Protein AF-A0A9E5ANA5-F1 (afdb_monomer)

Radius of gyration: 39.34 Å; Cα contacts (8 Å, |Δi|>4): 640; chains: 1; bounding box: 131×72×114 Å

Foldseek 3Di:
DDDDPDDPDPQVPLADPDDDDDDDDDDDDDDDDDDDDDDDDDDDDDDDDDDDDDDDDDDDDDDDDDDDDPDPPPVVVVVVCVVCVVVVVVVVVVVVVVVVVVVVVVVVVVVVVVVVVVVVVVVVVVVVVVVVVVVVVVVVVVVVVVVVVVVVVVVVVVVVVVVVVVVVVVVDPPPPPPQDDDDPVLLVQLLQQDDDDAQDDDQQFPCLQPPLLLVLLSVQQADQQQFPAPDQDVHDDGDGQCNAQPDSQGHRPRDLPAQFLQLDDPPDFFTWGTHGLAVQSNACADDWLRLARAQLVVVLCQCCRRSHRVGALLSLLLCCVVPPQVSLVVRDVDGRDPLSDPPDPNVLLRPNGDHDDDPPDDDDSLNPHDPVSNVSSVLSSSSNSSSNSSNSSVNYDGDQLSNVVSVPPVVSDDSCVSVVSCCCSPVVVQCVALGGNQRGPSDWDAPVDQRAPPGNDFDQRNLVSQVSSVVDLSHLCHPSGSHNPPCSCPPDDRDSVSGRITGGHGPVCVQVHAQDDTHRPRSHPPDDPPDDDDD

pLDDT: mean 77.99, std 24.71, range [22.72, 98.88]

Sequence (535 aa):
MKYELNRPYGALACASGVYLAILAGCTTASAPNPTTIQDADQATATDATATFDSANPVEAVTAVDGPVNAAAPDIASQVADTAVQPLDTPRQALDTTAQALDTTAQALDTTAQELDTIGQELDTIGQELDTIGQELDTIGQELDTIGQALDTTAQELDTIGQELDTPAQAQDTPEPVEAPQFSAAQWTVLNTLSPLADVPPDPTNAYADNAKAAVLGQKLYFDASYSVSTFKPPTAGNIACSSCHAGEAMDQSTDKVNPTPYGTEPDTPEPRNALSVVNSAFYTWVNWGGRFDSQWALSLTVAENPNLFNSSRLAVAHVLFNKYQQDYDAVFPTPLNPALSNKAADAYRFPPAGKPKQAGQPDGAWEGMAAADREIATTIFVNYGKAIAAYMRLCVSRNAPFDKFMAGNKQALSPSAPNGLALFIGKANCVDCHSGPALSDGKFHALGVPSGFAKKVPDPGRFKDVPPLLASPFNSNGKYSDNTMTGKLAGLLSDPSQIGQFRTKSLRGVALSAPYFHAGDLTSLGASRNTPTLS

Secondary structure (DSSP, 8-state):
-------S--SGGGT--------------PPPP------------------------PPP------PPPS--SHHHHHHHHHHHHHHHHHHHHHHHHHHHHHHHHHHHHHHHHHHHHHHHHHHHHHHHHHHHHHHHHHHHHHHHHHHHHHHHHHHHHHHHHHHHHHHHHHH------PPP---HHHHHHHTTS-S--PPPP-TT-TTTT-HHHHHHHHHHHT--TT-------SS-S---HHHHSBTTTTB--S-TT--S-S---TT-----PPPP-TTGGG-SSBSSS--BSSHHHHHHHHHH-TTTT---HHHHHHHHHHHHHHHHHTTSSSPPPGGGSTTSTTGGGS-SS--PPPTTPPP-TTTTS-HHHHHHHHHHHHHHHHHHHHHHTT------HHHHHHTT-GGGS-TTHHHHHHHHTTTT-GGGTS-TTTT----EE-------SS------BHHHHHHHHHH-TTSTTSTTSS-S---TTTT----GGGTTBEE----TTGGGSPSBSTT--BSSTT---------

Mean predicted aligned error: 17.08 Å

Structure (mmCIF, N/CA/C/O backbone):
data_AF-A0A9E5ANA5-F1
#
_entry.id   AF-A0A9E5ANA5-F1
#
loop_
_atom_site.group_PDB
_atom_site.id
_atom_site.type_symbol
_atom_site.label_atom_id
_atom_site.label_alt_id
_atom_site.label_comp_id
_atom_site.label_asym_id
_atom_site.label_entity_id
_atom_site.label_seq_id
_atom_site.pdbx_PDB_ins_code
_atom_site.Cartn_x
_atom_site.Cartn_y
_atom_site.Cartn_z
_atom_site.occupancy
_atom_site.B_iso_or_equiv
_atom_site.auth_seq_id
_atom_site.auth_comp_id
_atom_site.auth_asym_id
_atom_site.auth_atom_id
_atom_site.pdbx_PDB_model_num
ATOM 1 N N . MET A 1 1 ? -17.084 -26.166 -3.873 1.00 27.03 1 MET A N 1
ATOM 2 C CA . MET A 1 1 ? -16.791 -26.810 -2.575 1.00 27.03 1 MET A CA 1
ATOM 3 C C . MET A 1 1 ? -16.209 -25.743 -1.664 1.00 27.03 1 MET A C 1
ATOM 5 O O . MET A 1 1 ? -15.192 -25.167 -2.021 1.00 27.03 1 MET A O 1
ATOM 9 N N . LYS A 1 2 ? -16.919 -25.395 -0.585 1.00 24.70 2 LYS A N 1
ATOM 10 C CA . LYS A 1 2 ? -16.503 -24.404 0.419 1.00 24.70 2 LYS A CA 1
ATOM 11 C C . LYS A 1 2 ? -15.572 -25.100 1.416 1.00 24.70 2 LYS A C 1
ATOM 13 O O . LYS A 1 2 ? -15.976 -26.117 1.967 1.00 24.70 2 LYS A O 1
ATOM 18 N N . TYR A 1 3 ? -14.369 -24.578 1.635 1.00 24.61 3 TYR A N 1
ATOM 19 C CA . TYR A 1 3 ? -13.523 -24.979 2.759 1.00 24.61 3 TYR A CA 1
ATOM 20 C C . TYR A 1 3 ? -13.549 -23.860 3.801 1.00 24.61 3 TYR A C 1
ATOM 22 O O . TYR A 1 3 ? -12.926 -22.818 3.623 1.00 24.61 3 TYR A O 1
ATOM 30 N N . GLU A 1 4 ? -14.315 -24.078 4.869 1.00 25.03 4 GLU A N 1
ATOM 31 C CA . GLU A 1 4 ? -14.200 -23.340 6.124 1.00 25.03 4 GLU A CA 1
ATOM 32 C C . GLU A 1 4 ? -12.949 -23.841 6.857 1.00 25.03 4 GLU A C 1
ATOM 34 O O . GLU A 1 4 ? -12.885 -24.994 7.284 1.00 25.03 4 GLU A O 1
ATOM 39 N N . LEU A 1 5 ? -11.937 -22.985 7.004 1.00 28.83 5 LEU A N 1
ATOM 40 C CA . LEU A 1 5 ? -10.816 -23.234 7.908 1.00 28.83 5 LEU A CA 1
ATOM 41 C C . LEU A 1 5 ? -11.177 -22.694 9.290 1.00 28.83 5 LEU A C 1
ATOM 43 O O . LEU A 1 5 ? -10.955 -21.533 9.619 1.00 28.83 5 LEU A O 1
ATOM 47 N N . ASN A 1 6 ? -11.757 -23.578 10.093 1.00 29.36 6 ASN A N 1
ATOM 48 C CA . ASN A 1 6 ? -12.041 -23.357 11.500 1.00 29.36 6 ASN A CA 1
ATOM 49 C C . ASN A 1 6 ? -10.816 -23.823 12.317 1.00 29.36 6 ASN A C 1
ATOM 51 O O . ASN A 1 6 ? -10.678 -25.013 12.605 1.00 29.36 6 ASN A O 1
ATOM 55 N N . ARG A 1 7 ? -9.888 -22.914 12.658 1.00 26.36 7 ARG A N 1
ATOM 56 C CA . ARG A 1 7 ? -8.884 -23.140 13.718 1.00 26.36 7 ARG A CA 1
ATOM 57 C C . ARG A 1 7 ? -8.653 -21.873 14.557 1.00 26.36 7 ARG A C 1
ATOM 59 O O . ARG A 1 7 ? -8.561 -20.784 13.992 1.00 26.36 7 ARG A O 1
ATOM 66 N N . PRO A 1 8 ? -8.562 -22.003 15.895 1.00 32.19 8 PRO A N 1
ATOM 67 C CA . PRO A 1 8 ? -8.244 -20.901 16.794 1.00 32.19 8 PRO A CA 1
ATOM 68 C C . PRO A 1 8 ? -6.742 -20.581 16.706 1.00 32.19 8 PRO A C 1
ATOM 70 O O . PRO A 1 8 ? -5.946 -21.473 16.434 1.00 32.19 8 PRO A O 1
ATOM 73 N N . TYR A 1 9 ? -6.379 -19.319 16.959 1.00 31.06 9 TYR A N 1
ATOM 74 C CA . TYR A 1 9 ? -5.043 -18.706 16.799 1.00 31.06 9 TYR A CA 1
ATOM 75 C C . TYR A 1 9 ? -4.675 -18.310 15.355 1.00 31.06 9 TYR A C 1
ATOM 77 O O . TYR A 1 9 ? -3.817 -18.902 14.709 1.00 31.06 9 TYR A O 1
ATOM 85 N N . GLY A 1 10 ? -5.326 -17.252 14.857 1.00 30.86 10 GLY A N 1
ATOM 86 C CA . GLY A 1 10 ? -4.985 -16.573 13.605 1.00 30.86 10 GLY A CA 1
ATOM 87 C C . GLY A 1 10 ? -4.227 -15.269 13.860 1.00 30.86 10 GLY A C 1
ATOM 88 O O . GLY A 1 10 ? -4.856 -14.237 14.062 1.00 30.86 10 GLY A O 1
ATOM 89 N N . ALA A 1 11 ? -2.895 -15.349 13.850 1.00 31.61 11 ALA A N 1
ATOM 90 C CA . ALA A 1 11 ? -1.968 -14.223 13.643 1.00 31.61 11 ALA A CA 1
ATOM 91 C C . ALA A 1 11 ? -0.576 -14.684 13.149 1.00 31.61 11 ALA A C 1
ATOM 93 O O . ALA A 1 11 ? 0.156 -13.894 12.567 1.00 31.61 11 ALA A O 1
ATOM 94 N N . LEU A 1 12 ? -0.211 -15.970 13.284 1.00 31.61 12 LEU A N 1
ATOM 95 C CA . LEU A 1 12 ? 1.135 -16.433 12.909 1.00 31.61 12 LEU A CA 1
ATOM 96 C C . LEU A 1 12 ? 1.371 -16.669 11.403 1.00 31.61 12 LEU A C 1
ATOM 98 O O . LEU A 1 12 ? 2.519 -16.712 10.977 1.00 31.61 12 LEU A O 1
ATOM 102 N N . ALA A 1 13 ? 0.340 -16.783 10.562 1.00 33.25 13 ALA A N 1
ATOM 103 C CA . ALA A 1 13 ? 0.556 -17.126 9.147 1.00 33.25 13 ALA A CA 1
ATOM 104 C C . ALA A 1 13 ? 1.033 -15.951 8.266 1.00 33.25 13 ALA A C 1
ATOM 106 O O . ALA A 1 13 ? 1.518 -16.187 7.163 1.00 33.25 13 ALA A O 1
ATOM 107 N N . CYS A 1 14 ? 0.937 -14.701 8.738 1.00 32.41 14 CYS A N 1
ATOM 108 C CA . CYS A 1 14 ? 1.477 -13.539 8.018 1.00 32.41 14 CYS A CA 1
ATOM 109 C C . CYS A 1 14 ? 2.897 -13.150 8.463 1.00 32.41 14 CYS A C 1
ATOM 111 O O . CYS A 1 14 ? 3.545 -12.378 7.762 1.00 32.41 14 CYS A O 1
ATOM 113 N N . ALA A 1 15 ? 3.388 -13.678 9.592 1.00 31.02 15 ALA A N 1
ATOM 114 C CA . ALA A 1 15 ? 4.637 -13.238 10.222 1.00 31.02 15 ALA A CA 1
ATOM 115 C C . ALA A 1 15 ? 5.768 -14.283 10.206 1.00 31.02 15 ALA A C 1
ATOM 117 O O . ALA A 1 15 ? 6.879 -13.985 10.632 1.00 31.02 15 ALA A O 1
ATOM 118 N N . SER A 1 16 ? 5.529 -15.502 9.715 1.00 29.38 16 SER A N 1
ATOM 119 C CA . SER A 1 16 ? 6.551 -16.553 9.688 1.00 29.38 16 SER A CA 1
ATOM 120 C C . SER A 1 16 ? 6.852 -16.970 8.254 1.00 29.38 16 SER A C 1
ATOM 122 O O . SER A 1 16 ? 6.052 -17.648 7.612 1.00 29.38 16 SER A O 1
ATOM 124 N N . GLY A 1 17 ? 8.029 -16.586 7.753 1.00 32.62 17 GLY A N 1
ATOM 125 C CA . GLY A 1 17 ? 8.620 -17.187 6.563 1.00 32.62 17 GLY A CA 1
ATOM 126 C C . GLY A 1 17 ? 8.898 -18.667 6.821 1.00 32.62 17 GLY A C 1
ATOM 127 O O . GLY A 1 17 ? 9.972 -19.027 7.287 1.00 32.62 17 GLY A O 1
ATOM 128 N N . VAL A 1 18 ? 7.917 -19.528 6.556 1.00 27.78 18 VAL A N 1
ATOM 129 C CA . VAL A 1 18 ? 8.072 -20.983 6.623 1.00 27.78 18 VAL A CA 1
ATOM 130 C C . VAL A 1 18 ? 7.996 -21.521 5.202 1.00 27.78 18 VAL A C 1
ATOM 132 O O . VAL A 1 18 ? 6.942 -21.519 4.568 1.00 27.78 18 VAL A O 1
ATOM 135 N N . TYR A 1 19 ? 9.149 -21.964 4.705 1.00 27.36 19 TYR A N 1
ATOM 136 C CA . TYR A 1 19 ? 9.289 -22.744 3.481 1.00 27.36 19 TYR A CA 1
ATOM 137 C C . TYR A 1 19 ? 8.366 -23.970 3.547 1.00 27.36 19 TYR A C 1
ATOM 139 O O . TYR A 1 19 ? 8.563 -24.862 4.372 1.00 27.36 19 TYR A O 1
ATOM 147 N N . LEU A 1 20 ? 7.367 -24.033 2.668 1.00 25.53 20 LEU A N 1
ATOM 148 C CA . LEU A 1 20 ? 6.544 -25.224 2.486 1.00 25.53 20 LEU A CA 1
ATOM 149 C C . LEU A 1 20 ? 7.176 -26.086 1.381 1.00 25.53 20 LEU A C 1
ATOM 151 O O . LEU A 1 20 ? 6.930 -25.875 0.196 1.00 25.53 20 LEU A O 1
ATOM 155 N N . ALA A 1 21 ? 8.024 -27.040 1.767 1.00 26.84 21 ALA A N 1
ATOM 156 C CA . ALA A 1 21 ? 8.528 -28.071 0.864 1.00 26.84 21 ALA A CA 1
ATOM 157 C C . ALA A 1 21 ? 7.499 -29.210 0.757 1.00 26.84 21 ALA A C 1
ATOM 159 O O . ALA A 1 21 ? 7.206 -29.880 1.748 1.00 26.84 21 ALA A O 1
ATOM 160 N N . ILE A 1 22 ? 6.959 -29.447 -0.443 1.00 27.06 22 ILE A N 1
ATOM 161 C CA . ILE A 1 22 ? 6.190 -30.657 -0.759 1.00 27.06 22 ILE A CA 1
ATOM 162 C C . ILE A 1 22 ? 7.080 -31.623 -1.552 1.00 27.06 22 ILE A C 1
ATOM 164 O O . ILE A 1 22 ? 7.524 -31.337 -2.659 1.00 27.06 22 ILE A O 1
ATOM 168 N N . LEU A 1 23 ? 7.304 -32.763 -0.901 1.00 25.09 23 LEU A N 1
ATOM 169 C CA . LEU A 1 23 ? 7.780 -34.082 -1.327 1.00 25.09 23 LEU A CA 1
ATOM 170 C C . LEU A 1 23 ? 7.834 -34.384 -2.841 1.00 25.09 23 LEU A C 1
ATOM 172 O O . LEU A 1 23 ? 6.806 -34.588 -3.483 1.00 25.09 23 LEU A O 1
ATOM 176 N N . ALA A 1 24 ? 9.047 -34.646 -3.333 1.00 27.17 24 ALA A N 1
ATOM 177 C CA . ALA A 1 24 ? 9.320 -35.723 -4.285 1.00 27.17 24 ALA A CA 1
ATOM 178 C C . ALA A 1 24 ? 10.688 -36.335 -3.940 1.00 27.17 24 ALA A C 1
ATOM 180 O O . ALA A 1 24 ? 11.701 -35.639 -3.905 1.00 27.17 24 ALA A O 1
ATOM 181 N N . GLY A 1 25 ? 10.696 -37.622 -3.592 1.00 23.38 25 GLY A N 1
ATOM 182 C CA . GLY A 1 25 ? 11.883 -38.331 -3.130 1.00 23.38 25 GLY A CA 1
ATOM 183 C C . GLY A 1 25 ? 12.870 -38.644 -4.252 1.00 23.38 25 GLY A C 1
ATOM 184 O O . GLY A 1 25 ? 12.485 -39.158 -5.297 1.00 23.38 25 GLY A O 1
ATOM 185 N N . CYS A 1 26 ? 14.150 -38.404 -3.982 1.00 22.72 26 CYS A N 1
ATOM 186 C CA . CYS A 1 26 ? 15.252 -39.225 -4.469 1.00 22.72 26 CYS A CA 1
ATOM 187 C C . CYS A 1 26 ? 16.438 -39.086 -3.499 1.00 22.72 26 CYS A C 1
ATOM 189 O O . CYS A 1 26 ? 16.591 -38.082 -2.808 1.00 22.72 26 CYS A O 1
ATOM 191 N N . THR A 1 27 ? 17.195 -40.162 -3.370 1.00 25.66 27 THR A N 1
ATOM 192 C CA . THR A 1 27 ? 17.985 -40.571 -2.204 1.00 25.66 27 THR A CA 1
ATOM 193 C C . THR A 1 27 ? 19.345 -39.879 -2.037 1.00 25.66 27 THR A C 1
ATOM 195 O O . THR A 1 27 ? 20.114 -39.774 -2.982 1.00 25.66 27 THR A O 1
ATOM 198 N N . THR A 1 28 ? 19.619 -39.493 -0.786 1.00 24.61 28 THR A N 1
ATOM 199 C CA . THR A 1 28 ? 20.894 -39.451 -0.033 1.00 24.61 28 THR A CA 1
ATOM 200 C C . THR A 1 28 ? 22.236 -39.387 -0.783 1.00 24.61 28 THR A C 1
ATOM 202 O O . THR A 1 28 ? 22.711 -40.398 -1.296 1.00 24.61 28 THR A O 1
ATOM 205 N N . ALA A 1 29 ? 22.950 -38.268 -0.619 1.00 24.27 29 ALA A N 1
ATOM 206 C CA . ALA A 1 29 ? 24.403 -38.260 -0.429 1.00 24.27 29 ALA A CA 1
ATOM 207 C C . ALA A 1 29 ? 24.796 -37.080 0.479 1.00 24.27 29 ALA A C 1
ATOM 209 O O . ALA A 1 29 ? 24.457 -35.929 0.219 1.00 24.27 29 ALA A O 1
ATOM 210 N N . SER A 1 30 ? 25.455 -37.407 1.587 1.00 25.47 30 SER A N 1
ATOM 211 C CA . SER A 1 30 ? 25.984 -36.513 2.617 1.00 25.47 30 SER A CA 1
ATOM 212 C C . SER A 1 30 ? 27.165 -35.683 2.104 1.00 25.47 30 SER A C 1
ATOM 214 O O . SER A 1 30 ? 28.118 -36.252 1.575 1.00 25.47 30 SER A O 1
ATOM 216 N N . ALA A 1 31 ? 27.144 -34.368 2.325 1.00 24.80 31 ALA A N 1
ATOM 217 C CA . ALA A 1 31 ? 28.309 -33.502 2.147 1.00 24.80 31 ALA A CA 1
ATOM 218 C C . ALA A 1 31 ? 29.168 -33.493 3.431 1.00 24.80 31 ALA A C 1
ATOM 220 O O . ALA A 1 31 ? 28.602 -33.300 4.510 1.00 24.80 31 ALA A O 1
ATOM 221 N N . PRO A 1 32 ? 30.499 -33.688 3.360 1.00 27.45 32 PRO A N 1
ATOM 222 C CA . PRO A 1 32 ? 31.390 -33.421 4.481 1.00 27.45 32 PRO A CA 1
ATOM 223 C C . PRO A 1 32 ? 31.935 -31.981 4.457 1.00 27.45 32 PRO A C 1
ATOM 225 O O . PRO A 1 32 ? 32.082 -31.363 3.404 1.00 27.45 32 PRO A O 1
ATOM 228 N N . ASN A 1 33 ? 32.222 -31.486 5.663 1.00 27.78 33 ASN A N 1
ATOM 229 C CA . ASN A 1 33 ? 32.873 -30.215 6.005 1.00 27.78 33 ASN A CA 1
ATOM 230 C C . ASN A 1 33 ? 34.208 -29.978 5.268 1.00 27.78 33 ASN A C 1
ATOM 232 O O . ASN A 1 33 ? 34.908 -30.945 4.962 1.00 27.78 33 ASN A O 1
ATOM 236 N N . PRO A 1 34 ? 34.631 -28.711 5.083 1.00 28.03 34 PRO A N 1
ATOM 237 C CA . PRO A 1 34 ? 35.937 -28.392 4.527 1.00 28.03 34 PRO A CA 1
ATOM 238 C C . PRO A 1 34 ? 37.025 -28.512 5.605 1.00 28.03 34 PRO A C 1
ATOM 240 O O . PRO A 1 34 ? 37.111 -27.697 6.521 1.00 28.03 34 PRO A O 1
ATOM 243 N N . THR A 1 35 ? 37.873 -29.531 5.490 1.00 27.77 35 THR A N 1
ATOM 244 C CA . THR A 1 35 ? 39.198 -29.571 6.127 1.00 27.77 35 THR A CA 1
ATOM 245 C C . THR A 1 35 ? 40.260 -29.119 5.128 1.00 27.77 35 THR A C 1
ATOM 247 O O . THR A 1 35 ? 40.324 -29.643 4.020 1.00 27.77 35 THR A O 1
ATOM 250 N N . THR A 1 36 ? 41.051 -28.133 5.556 1.00 28.06 36 THR A N 1
ATOM 251 C CA . THR A 1 36 ? 42.496 -27.951 5.321 1.00 28.06 36 THR A CA 1
ATOM 252 C C . THR A 1 36 ? 43.136 -28.744 4.174 1.00 28.06 36 THR A C 1
ATOM 254 O O . THR A 1 36 ? 43.268 -29.963 4.255 1.00 28.06 36 THR A O 1
ATOM 257 N N . ILE A 1 37 ? 43.668 -28.032 3.174 1.00 26.34 37 ILE A N 1
ATOM 258 C CA . ILE A 1 37 ? 44.688 -28.557 2.254 1.00 26.34 37 ILE A CA 1
ATOM 259 C C . ILE A 1 37 ? 45.894 -27.614 2.287 1.00 26.34 37 ILE A C 1
ATOM 261 O O . ILE A 1 37 ? 45.831 -26.493 1.791 1.00 26.34 37 ILE A O 1
ATOM 265 N N . GLN A 1 38 ? 46.968 -28.098 2.914 1.00 27.33 38 GLN A N 1
ATOM 266 C CA . GLN A 1 38 ? 48.348 -27.696 2.655 1.00 27.33 38 GLN A CA 1
ATOM 267 C C . GLN A 1 38 ? 48.878 -28.502 1.458 1.00 27.33 38 GLN A C 1
ATOM 269 O O . GLN A 1 38 ? 48.561 -29.683 1.330 1.00 27.33 38 GLN A O 1
ATOM 274 N N . ASP A 1 39 ? 49.684 -27.829 0.640 1.00 28.97 39 ASP A N 1
ATOM 275 C CA . ASP A 1 39 ? 50.776 -28.309 -0.213 1.00 28.97 39 ASP A CA 1
ATOM 276 C C . ASP A 1 39 ? 50.577 -29.554 -1.098 1.00 28.97 39 ASP A C 1
ATOM 278 O O . ASP A 1 39 ? 50.591 -30.699 -0.651 1.00 28.97 39 ASP A O 1
ATOM 282 N N . ALA A 1 40 ? 50.584 -29.310 -2.411 1.00 26.91 40 ALA A N 1
ATOM 283 C CA . ALA A 1 40 ? 51.141 -30.233 -3.396 1.00 26.91 40 ALA A CA 1
ATOM 284 C C . ALA A 1 40 ? 51.683 -29.436 -4.593 1.00 26.91 40 ALA A C 1
ATOM 286 O O . ALA A 1 40 ? 50.991 -29.192 -5.579 1.00 26.91 40 ALA A O 1
ATOM 287 N N . ASP A 1 41 ? 52.941 -29.028 -4.467 1.00 29.91 41 ASP A N 1
ATOM 288 C CA . ASP A 1 41 ? 53.815 -28.708 -5.589 1.00 29.91 41 ASP A CA 1
ATOM 289 C C . ASP A 1 41 ? 54.281 -30.031 -6.230 1.00 29.91 41 ASP A C 1
ATOM 291 O O . ASP A 1 41 ? 54.524 -30.989 -5.498 1.00 29.91 41 ASP A O 1
ATOM 295 N N . GLN A 1 42 ? 54.373 -30.085 -7.565 1.00 28.48 42 GLN A N 1
ATOM 296 C CA . GLN A 1 42 ? 55.271 -30.913 -8.403 1.00 28.48 42 GLN A CA 1
ATOM 297 C C . GLN A 1 42 ? 54.649 -31.211 -9.781 1.00 28.48 42 GLN A C 1
ATOM 299 O O . GLN A 1 42 ? 53.894 -32.165 -9.966 1.00 28.48 42 GLN A O 1
ATOM 304 N N . ALA A 1 43 ? 55.084 -30.452 -10.789 1.00 27.12 43 ALA A N 1
ATOM 305 C CA . ALA A 1 43 ? 55.197 -30.935 -12.161 1.00 27.12 43 ALA A CA 1
ATOM 306 C C . ALA A 1 43 ? 56.676 -30.862 -12.563 1.00 27.12 43 ALA A C 1
ATOM 308 O O . ALA A 1 43 ? 57.189 -29.825 -12.975 1.00 27.12 43 ALA A O 1
ATOM 309 N N . THR A 1 44 ? 57.372 -31.980 -12.377 1.00 27.98 44 THR A N 1
ATOM 310 C CA . THR A 1 44 ? 58.722 -32.241 -12.873 1.00 27.98 44 THR A CA 1
ATOM 311 C C . THR A 1 44 ? 58.634 -32.789 -14.298 1.00 27.98 44 THR A C 1
ATOM 313 O O . THR A 1 44 ? 57.931 -33.761 -14.564 1.00 27.98 44 THR A O 1
ATOM 316 N N . ALA A 1 45 ? 59.372 -32.182 -15.225 1.00 25.62 45 ALA A N 1
ATOM 317 C CA . ALA A 1 45 ? 59.715 -32.791 -16.504 1.00 25.62 45 ALA A CA 1
ATOM 318 C C . ALA A 1 45 ? 61.227 -32.647 -16.699 1.00 25.62 45 ALA A C 1
ATOM 320 O O . ALA A 1 45 ? 61.721 -31.607 -17.129 1.00 25.62 45 ALA A O 1
ATOM 321 N N . THR A 1 46 ? 61.955 -33.698 -16.331 1.00 27.58 46 THR A N 1
ATOM 322 C CA . THR A 1 46 ? 63.369 -33.896 -16.651 1.00 27.58 46 THR A CA 1
ATOM 323 C C . THR A 1 46 ? 63.535 -35.045 -17.642 1.00 27.58 46 THR A C 1
ATOM 325 O O . THR A 1 46 ? 62.844 -36.057 -17.571 1.00 27.58 46 THR A O 1
ATOM 328 N N . ASP A 1 47 ? 64.547 -34.856 -18.487 1.00 27.73 47 ASP A N 1
ATOM 329 C CA . ASP A 1 47 ? 65.352 -35.839 -19.213 1.00 27.73 47 ASP A CA 1
ATOM 330 C C . ASP A 1 47 ? 64.817 -36.483 -20.504 1.00 27.73 47 ASP A C 1
ATOM 332 O O . ASP A 1 47 ? 64.220 -37.556 -20.529 1.00 27.73 47 ASP A O 1
ATOM 336 N N . ALA A 1 48 ? 65.234 -35.879 -21.622 1.00 27.41 48 ALA A N 1
ATOM 337 C CA . ALA A 1 48 ? 65.711 -36.620 -22.783 1.00 27.41 48 ALA A CA 1
ATOM 338 C C . ALA A 1 48 ? 67.203 -36.297 -22.973 1.00 27.41 48 ALA A C 1
ATOM 340 O O . ALA A 1 48 ? 67.579 -35.269 -23.535 1.00 27.41 48 ALA A O 1
ATOM 341 N N . THR A 1 49 ? 68.052 -37.182 -22.461 1.00 27.66 49 THR A N 1
ATOM 342 C CA . THR A 1 49 ? 69.491 -37.211 -22.711 1.00 27.66 49 THR A CA 1
ATOM 343 C C . THR A 1 49 ? 69.753 -37.768 -24.110 1.00 27.66 49 THR A C 1
ATOM 345 O O . THR A 1 49 ? 69.400 -38.902 -24.422 1.00 27.66 49 THR A O 1
ATOM 348 N N . ALA A 1 50 ? 70.418 -36.981 -24.955 1.00 27.28 50 ALA A N 1
ATOM 349 C CA . ALA A 1 50 ? 71.133 -37.484 -26.121 1.00 27.28 50 ALA A CA 1
ATOM 350 C C . ALA A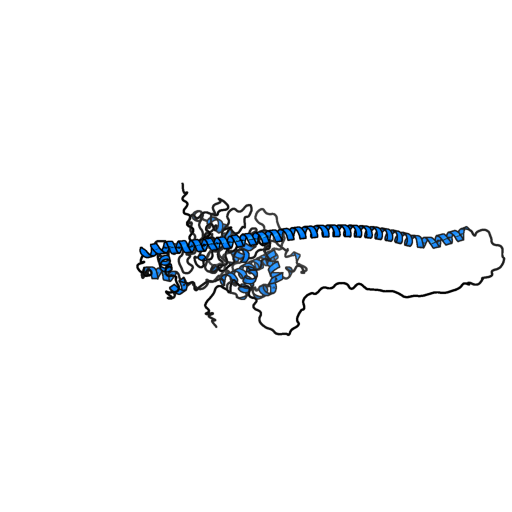 1 50 ? 72.585 -37.013 -26.021 1.00 27.28 50 ALA A C 1
ATOM 352 O O . ALA A 1 50 ? 72.935 -35.881 -26.350 1.00 27.28 50 ALA A O 1
ATOM 353 N N . THR A 1 51 ? 73.415 -37.903 -25.493 1.00 27.67 51 THR A N 1
ATOM 354 C CA . THR A 1 51 ? 74.870 -37.874 -25.581 1.00 27.67 51 THR A CA 1
ATOM 355 C C . THR A 1 51 ? 75.306 -38.017 -27.041 1.00 27.67 51 THR A C 1
ATOM 357 O O . THR A 1 51 ? 74.834 -38.906 -27.746 1.00 27.67 51 THR A O 1
ATOM 360 N N . PHE A 1 52 ? 76.255 -37.188 -27.483 1.00 26.03 52 PHE A N 1
ATOM 361 C CA . PHE A 1 52 ? 77.111 -37.503 -28.626 1.00 26.03 52 PHE A CA 1
ATOM 362 C C . PHE A 1 52 ? 78.572 -37.422 -28.189 1.00 26.03 52 PHE A C 1
ATOM 364 O O . PHE A 1 52 ? 79.051 -36.393 -27.716 1.00 26.03 52 PHE A O 1
ATOM 371 N N . ASP A 1 53 ? 79.227 -38.570 -28.316 1.00 27.06 53 ASP A N 1
ATOM 372 C CA . ASP A 1 53 ? 80.619 -38.855 -28.014 1.00 27.06 53 ASP A CA 1
ATOM 373 C C . ASP A 1 53 ? 81.460 -38.797 -29.302 1.00 27.06 53 ASP A C 1
ATOM 375 O O . ASP A 1 53 ? 81.005 -39.189 -30.377 1.00 27.06 53 ASP A O 1
ATOM 379 N N . SER A 1 54 ? 82.722 -38.411 -29.124 1.00 29.41 54 SER A N 1
ATOM 380 C CA . SER A 1 54 ? 83.905 -38.753 -29.923 1.00 29.41 54 SER A CA 1
ATOM 381 C C . SER A 1 54 ? 84.095 -38.242 -31.370 1.00 29.41 54 SER A C 1
ATOM 383 O O . SER A 1 54 ? 83.316 -38.484 -32.281 1.00 29.41 54 SER A O 1
ATOM 385 N N . ALA A 1 55 ? 85.303 -37.689 -31.551 1.00 28.75 55 ALA A N 1
ATOM 386 C CA . ALA A 1 55 ? 86.233 -37.919 -32.664 1.00 28.75 55 ALA A CA 1
ATOM 387 C C . ALA A 1 55 ? 86.045 -37.184 -34.018 1.00 28.75 55 ALA A C 1
ATOM 389 O O . ALA A 1 55 ? 85.145 -37.439 -34.806 1.00 28.75 55 ALA A O 1
ATOM 390 N N . ASN A 1 56 ? 87.055 -36.357 -34.333 1.00 35.41 56 ASN A N 1
ATOM 391 C CA . ASN A 1 56 ? 87.600 -36.123 -35.687 1.00 35.41 56 ASN A CA 1
ATOM 392 C C . ASN A 1 56 ? 87.836 -37.464 -36.435 1.00 35.41 56 ASN A C 1
ATOM 394 O O . ASN A 1 56 ? 88.109 -38.445 -35.739 1.00 35.41 56 ASN A O 1
ATOM 398 N N . PRO A 1 57 ? 87.892 -37.544 -37.789 1.00 37.94 57 PRO A N 1
ATOM 399 C CA . PRO A 1 57 ? 88.392 -36.504 -38.703 1.00 37.94 57 PRO A CA 1
ATOM 400 C C . PRO A 1 57 ? 87.561 -36.302 -39.994 1.00 37.94 57 PRO A C 1
ATOM 402 O O . PRO A 1 57 ? 86.848 -37.193 -40.444 1.00 37.94 57 PRO A O 1
ATOM 405 N N . VAL A 1 58 ? 87.723 -35.153 -40.659 1.00 32.91 58 VAL A N 1
ATOM 406 C CA . VAL A 1 58 ? 87.335 -35.006 -42.074 1.00 32.91 58 VAL A CA 1
ATOM 407 C C . VAL A 1 58 ? 88.596 -35.074 -42.927 1.00 32.91 58 VAL A C 1
ATOM 409 O O . VAL A 1 58 ? 89.568 -34.356 -42.688 1.00 32.91 58 VAL A O 1
ATOM 412 N N . GLU A 1 59 ? 88.577 -36.008 -43.873 1.00 32.34 59 GLU A N 1
ATOM 413 C CA . GLU A 1 59 ? 89.654 -36.342 -44.795 1.00 32.34 59 GLU A CA 1
ATOM 414 C C . GLU A 1 59 ? 90.055 -35.173 -45.703 1.00 32.34 59 GLU A C 1
ATOM 416 O O . GLU A 1 59 ? 89.249 -34.345 -46.126 1.00 32.34 59 GLU A O 1
ATOM 421 N N . ALA A 1 60 ? 91.347 -35.157 -46.020 1.00 30.80 60 ALA A N 1
ATOM 422 C CA . ALA A 1 60 ? 91.982 -34.241 -46.944 1.00 30.80 60 ALA A CA 1
ATOM 423 C C . ALA A 1 60 ? 91.427 -34.390 -48.371 1.00 30.80 60 ALA A C 1
ATOM 425 O O . ALA A 1 60 ? 91.547 -35.449 -48.987 1.00 30.80 60 ALA A O 1
ATOM 426 N N . VAL A 1 61 ? 90.935 -33.288 -48.941 1.00 33.50 61 VAL A N 1
ATOM 427 C CA . VAL A 1 61 ? 90.841 -33.131 -50.396 1.00 33.50 61 VAL A CA 1
ATOM 428 C C . VAL A 1 61 ? 92.170 -32.559 -50.876 1.00 33.50 61 VAL A C 1
ATOM 430 O O . VAL A 1 61 ? 92.523 -31.415 -50.598 1.00 33.50 61 VAL A O 1
ATOM 433 N N . THR A 1 62 ? 92.929 -33.392 -51.576 1.00 39.09 62 THR A N 1
ATOM 434 C CA . THR A 1 62 ? 94.120 -32.991 -52.321 1.00 39.09 62 THR A CA 1
ATOM 435 C C . THR A 1 62 ? 93.686 -32.303 -53.618 1.00 39.09 62 THR A C 1
ATOM 437 O O . THR A 1 62 ? 92.974 -32.891 -54.427 1.00 39.09 62 THR A O 1
ATOM 440 N N . ALA A 1 63 ? 94.120 -31.059 -53.834 1.00 35.50 63 ALA A N 1
ATOM 441 C CA . ALA A 1 63 ? 94.083 -30.411 -55.145 1.00 35.50 63 ALA A CA 1
ATOM 442 C C . ALA A 1 63 ? 95.346 -29.549 -55.311 1.00 35.50 63 ALA A C 1
ATOM 444 O O . ALA A 1 63 ? 95.550 -28.599 -54.567 1.00 35.50 63 ALA A O 1
ATOM 445 N N . VAL A 1 64 ? 96.341 -30.080 -56.029 1.00 33.81 64 VAL A N 1
ATOM 446 C CA . VAL A 1 64 ? 96.792 -29.654 -57.371 1.00 33.81 64 VAL A CA 1
ATOM 447 C C . VAL A 1 64 ? 97.356 -28.227 -57.398 1.00 33.81 64 VAL A C 1
ATOM 449 O O . VAL A 1 64 ? 96.616 -27.249 -57.418 1.00 33.81 64 VAL A O 1
ATOM 452 N N . ASP A 1 65 ? 98.688 -28.147 -57.474 1.00 38.12 65 ASP A N 1
ATOM 453 C CA . ASP A 1 65 ? 99.446 -26.936 -57.797 1.00 38.12 65 ASP A CA 1
ATOM 454 C C . ASP A 1 65 ? 99.026 -26.355 -59.160 1.00 38.12 65 ASP A C 1
ATOM 456 O O . ASP A 1 65 ? 99.117 -27.013 -60.199 1.00 38.12 65 ASP A O 1
ATOM 460 N N . GLY A 1 66 ? 98.622 -25.085 -59.156 1.00 38.69 66 GLY A N 1
ATOM 461 C CA . GLY A 1 66 ? 98.402 -24.249 -60.336 1.00 38.69 66 GLY A CA 1
ATOM 462 C C . GLY A 1 66 ? 98.261 -22.780 -59.910 1.00 38.69 66 GLY A C 1
ATOM 463 O O . GLY A 1 66 ? 97.678 -22.515 -58.860 1.00 38.69 66 GLY A O 1
ATOM 464 N N . PRO A 1 67 ? 98.827 -21.807 -60.646 1.00 43.75 67 PRO A N 1
ATOM 465 C CA . PRO A 1 67 ? 99.086 -20.470 -60.115 1.00 43.75 67 PRO A CA 1
ATOM 466 C C . PRO A 1 67 ? 97.785 -19.688 -59.886 1.00 43.75 67 PRO A C 1
ATOM 468 O O . PRO A 1 67 ? 96.994 -19.493 -60.810 1.00 43.75 67 PRO A O 1
ATOM 471 N N . VAL A 1 68 ? 97.578 -19.214 -58.653 1.00 40.84 68 VAL A N 1
ATOM 472 C CA . VAL A 1 68 ? 96.398 -18.431 -58.263 1.00 40.84 68 VAL A CA 1
ATOM 473 C C . VAL A 1 68 ? 96.622 -16.953 -58.571 1.00 40.84 68 VAL A C 1
ATOM 475 O O . VAL A 1 68 ? 97.565 -16.323 -58.096 1.00 40.84 68 VAL A O 1
ATOM 478 N N . ASN A 1 69 ? 95.728 -16.417 -59.395 1.00 41.34 69 ASN A N 1
ATOM 479 C CA . ASN A 1 69 ? 95.639 -15.017 -59.779 1.00 41.34 69 ASN A CA 1
ATOM 480 C C . ASN A 1 69 ? 95.168 -14.160 -58.584 1.00 41.34 69 ASN A C 1
ATOM 482 O O . ASN A 1 69 ? 94.274 -14.556 -57.833 1.00 41.34 69 ASN A O 1
ATOM 486 N N . ALA A 1 70 ? 95.768 -12.985 -58.405 1.00 44.88 70 ALA A N 1
ATOM 487 C CA . ALA A 1 70 ? 95.526 -12.080 -57.286 1.00 44.88 70 ALA A CA 1
ATOM 488 C C . ALA A 1 70 ? 94.177 -11.346 -57.425 1.00 44.88 70 ALA A C 1
ATOM 490 O O . ALA A 1 70 ? 94.116 -10.265 -58.003 1.00 44.88 70 ALA A O 1
ATOM 491 N N . ALA A 1 71 ? 93.097 -11.931 -56.894 1.00 51.28 71 ALA A N 1
ATOM 492 C CA . ALA A 1 71 ? 91.795 -11.265 -56.729 1.00 51.28 71 ALA A CA 1
ATOM 493 C C . ALA A 1 71 ? 90.912 -11.900 -55.623 1.00 51.28 71 ALA A C 1
ATOM 495 O O . ALA A 1 71 ? 89.700 -11.996 -55.786 1.00 51.28 71 ALA A O 1
ATOM 496 N N . ALA A 1 72 ? 91.494 -12.390 -54.518 1.00 52.03 72 ALA A N 1
ATOM 497 C CA . ALA A 1 72 ? 90.784 -13.259 -53.560 1.00 52.03 72 ALA A CA 1
ATOM 498 C C . ALA A 1 72 ? 90.758 -12.886 -52.048 1.00 52.03 72 ALA A C 1
ATOM 500 O O . ALA A 1 72 ? 90.414 -13.769 -51.267 1.00 52.03 72 ALA A O 1
ATOM 501 N N . PRO A 1 73 ? 91.061 -11.660 -51.563 1.00 50.75 73 PRO A N 1
ATOM 502 C CA . PRO A 1 73 ? 90.743 -11.302 -50.172 1.00 50.75 73 PRO A CA 1
ATOM 503 C C . PRO A 1 73 ? 89.340 -10.686 -49.985 1.00 50.75 73 PRO A C 1
ATOM 505 O O . PRO A 1 73 ? 88.788 -10.762 -48.893 1.00 50.75 73 PRO A O 1
ATOM 508 N N . ASP A 1 74 ? 88.734 -10.126 -51.037 1.00 53.38 74 ASP A N 1
ATOM 509 C CA . ASP A 1 74 ? 87.467 -9.373 -50.941 1.00 53.38 74 ASP A CA 1
ATOM 510 C C . ASP A 1 74 ? 86.225 -10.291 -50.875 1.00 53.38 74 ASP A C 1
ATOM 512 O O . ASP A 1 74 ? 85.261 -10.035 -50.159 1.00 53.38 74 ASP A O 1
ATOM 516 N N . ILE A 1 75 ? 86.283 -11.449 -51.542 1.00 54.38 75 ILE A N 1
ATOM 517 C CA . ILE A 1 75 ? 85.152 -12.390 -51.609 1.00 54.38 75 ILE A CA 1
ATOM 518 C C . ILE A 1 75 ? 84.948 -13.124 -50.273 1.00 54.38 75 ILE A C 1
ATOM 520 O O . ILE A 1 75 ? 83.814 -13.344 -49.867 1.00 54.38 75 ILE A O 1
ATOM 524 N N . ALA A 1 76 ? 86.014 -13.475 -49.546 1.00 54.97 76 ALA A N 1
ATOM 525 C CA . ALA A 1 76 ? 85.888 -14.177 -48.263 1.00 54.97 76 ALA A CA 1
ATOM 526 C C . ALA A 1 76 ? 85.283 -13.286 -47.160 1.00 54.97 76 ALA A C 1
ATOM 528 O O . ALA A 1 76 ? 84.471 -13.762 -46.368 1.00 54.97 76 ALA A O 1
ATOM 529 N N . SER A 1 77 ? 85.626 -11.991 -47.147 1.00 57.56 77 SER A N 1
ATOM 530 C CA . SER A 1 77 ? 85.024 -11.007 -46.237 1.00 57.56 77 SER A CA 1
ATOM 531 C C . SER A 1 77 ? 83.563 -10.733 -46.599 1.00 57.56 77 SER A C 1
ATOM 533 O O . SER A 1 77 ? 82.709 -10.725 -45.717 1.00 57.56 77 SER A O 1
ATOM 535 N N . GLN A 1 78 ? 83.247 -10.602 -47.894 1.00 57.00 78 GLN A N 1
ATOM 536 C CA . GLN A 1 78 ? 81.864 -10.439 -48.352 1.00 57.00 78 GLN A CA 1
ATOM 537 C C . GLN A 1 78 ? 80.991 -11.662 -48.050 1.00 57.00 78 GLN A C 1
ATOM 539 O O . GLN A 1 78 ? 79.834 -11.499 -47.674 1.00 57.00 78 GLN A O 1
ATOM 544 N N . VAL A 1 79 ? 81.515 -12.885 -48.177 1.00 58.16 79 VAL A N 1
ATOM 545 C CA . VAL A 1 79 ? 80.766 -14.115 -47.859 1.00 58.16 79 VAL A CA 1
ATOM 546 C C . VAL A 1 79 ? 80.508 -14.238 -46.353 1.00 58.16 79 VAL A C 1
ATOM 548 O O . VAL A 1 79 ? 79.418 -14.657 -45.968 1.00 58.16 79 VAL A O 1
ATOM 551 N N . ALA A 1 80 ? 81.455 -13.826 -45.503 1.00 58.00 80 ALA A N 1
ATOM 552 C CA . ALA A 1 80 ? 81.261 -13.784 -44.053 1.00 58.00 80 ALA A CA 1
ATOM 553 C C . ALA A 1 80 ? 80.207 -12.739 -43.640 1.00 58.00 80 ALA A C 1
ATOM 555 O O . ALA A 1 80 ? 79.292 -13.076 -42.891 1.00 58.00 80 ALA A O 1
ATOM 556 N N . ASP A 1 81 ? 80.258 -11.522 -44.190 1.00 59.34 81 ASP A N 1
ATOM 557 C CA . ASP A 1 81 ? 79.233 -10.497 -43.940 1.00 59.34 81 ASP A CA 1
ATOM 558 C C . ASP A 1 81 ? 77.853 -10.932 -44.459 1.00 59.34 81 ASP A C 1
ATOM 560 O O . ASP A 1 81 ? 76.849 -10.786 -43.763 1.00 59.34 81 ASP A O 1
ATOM 564 N N . THR A 1 82 ? 77.788 -11.562 -45.639 1.00 59.97 82 THR A N 1
ATOM 565 C CA . THR A 1 82 ? 76.526 -12.082 -46.206 1.00 59.97 82 THR A CA 1
ATOM 566 C C . THR A 1 82 ? 75.928 -13.206 -45.348 1.00 59.97 82 THR A C 1
ATOM 568 O O . THR A 1 82 ? 74.708 -13.356 -45.293 1.00 59.97 82 THR A O 1
ATOM 571 N N . ALA A 1 83 ? 76.764 -13.987 -44.656 1.00 59.94 83 ALA A N 1
ATOM 572 C CA . ALA A 1 83 ? 76.322 -15.052 -43.756 1.00 59.94 83 ALA A CA 1
ATOM 573 C C . ALA A 1 83 ? 75.901 -14.545 -42.360 1.00 59.94 83 ALA A C 1
ATOM 575 O O . ALA A 1 83 ? 75.069 -15.186 -41.718 1.00 59.94 83 ALA A O 1
ATOM 576 N N . VAL A 1 84 ? 76.438 -13.409 -41.895 1.00 60.66 84 VAL A N 1
ATOM 577 C CA . VAL A 1 84 ? 76.134 -12.821 -40.573 1.00 60.66 84 VAL A CA 1
ATOM 578 C C . VAL A 1 84 ? 74.914 -11.894 -40.613 1.00 60.66 84 VAL A C 1
ATOM 580 O O . VAL A 1 84 ? 74.111 -11.925 -39.682 1.00 60.66 84 VAL A O 1
ATOM 583 N N . GLN A 1 85 ? 74.691 -11.159 -41.707 1.00 64.69 85 GLN A N 1
ATOM 584 C CA . GLN A 1 85 ? 73.530 -10.267 -41.848 1.00 64.69 85 GLN A CA 1
ATOM 585 C C . GLN A 1 85 ? 72.152 -10.889 -41.534 1.00 64.69 85 GLN A C 1
ATOM 587 O O . GLN A 1 85 ? 71.348 -10.229 -40.870 1.00 64.69 85 GLN A O 1
ATOM 592 N N . PRO A 1 86 ? 71.824 -12.135 -41.938 1.00 67.12 86 PRO A N 1
ATOM 593 C CA . PRO A 1 86 ? 70.535 -12.732 -41.582 1.00 67.12 86 PRO A CA 1
ATOM 594 C C . PRO A 1 86 ? 70.392 -13.073 -40.084 1.00 67.12 86 PRO A C 1
ATOM 596 O O . PRO A 1 86 ? 69.278 -13.351 -39.642 1.00 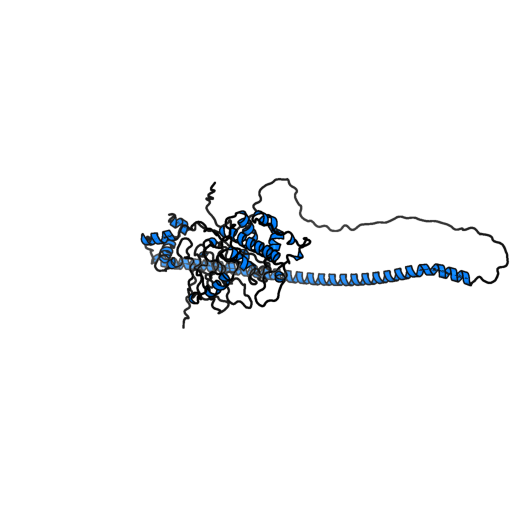67.12 86 PRO A O 1
ATOM 599 N N . LEU A 1 87 ? 71.475 -13.040 -39.294 1.00 68.94 87 LEU A N 1
ATOM 600 C CA . LEU A 1 87 ? 71.470 -13.292 -37.844 1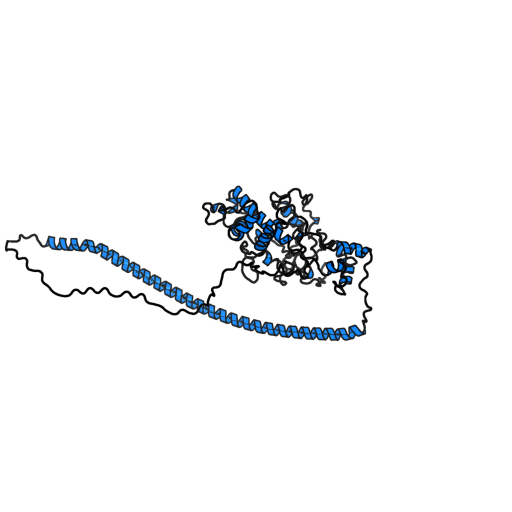.00 68.94 87 LEU A CA 1
ATOM 601 C C . LEU A 1 87 ? 71.308 -12.016 -37.000 1.00 68.94 87 LEU A C 1
ATOM 603 O O . LEU A 1 87 ? 70.897 -12.105 -35.840 1.00 68.94 87 LEU A O 1
ATOM 607 N N . ASP A 1 88 ? 71.554 -10.837 -37.574 1.00 75.81 88 ASP A N 1
ATOM 608 C CA . ASP A 1 88 ? 71.452 -9.559 -36.858 1.00 75.81 88 ASP A CA 1
ATOM 609 C C . ASP A 1 88 ? 70.004 -9.213 -36.485 1.00 75.81 88 ASP A C 1
ATOM 611 O O . ASP A 1 88 ? 69.734 -8.742 -35.379 1.00 75.81 88 ASP A O 1
ATOM 615 N N . THR A 1 89 ? 69.045 -9.507 -37.371 1.00 75.56 89 THR A N 1
ATOM 616 C CA . THR A 1 89 ? 67.617 -9.250 -37.106 1.00 75.56 89 THR A CA 1
ATOM 617 C C . THR A 1 89 ? 67.062 -10.138 -35.978 1.00 75.56 89 THR A C 1
ATOM 619 O O . THR A 1 89 ? 66.453 -9.595 -35.053 1.00 75.56 89 THR A O 1
ATOM 622 N N . PRO A 1 90 ? 67.299 -11.469 -35.959 1.00 79.50 90 PRO A N 1
ATOM 623 C CA . PRO A 1 90 ? 66.967 -12.309 -34.806 1.00 79.50 90 PRO A CA 1
ATOM 624 C C . PRO A 1 90 ? 67.635 -11.861 -33.500 1.00 79.50 90 PRO A C 1
ATOM 626 O O . PRO A 1 90 ? 66.992 -11.887 -32.452 1.00 79.50 90 PRO A O 1
ATOM 629 N N . ARG A 1 91 ? 68.900 -11.420 -33.548 1.00 81.19 91 ARG A N 1
ATOM 630 C CA . ARG A 1 91 ? 69.622 -10.934 -32.363 1.00 81.19 91 ARG A CA 1
ATOM 631 C C . ARG A 1 91 ? 68.987 -9.668 -31.789 1.00 81.19 91 ARG A C 1
ATOM 633 O O . ARG A 1 91 ? 68.722 -9.613 -30.594 1.00 81.19 91 ARG A O 1
ATOM 640 N N . GLN A 1 92 ? 68.667 -8.694 -32.637 1.00 82.88 92 GLN A N 1
ATOM 641 C CA . GLN A 1 92 ? 67.994 -7.466 -32.209 1.00 82.88 92 GLN A CA 1
ATOM 642 C C . GLN A 1 92 ? 66.578 -7.738 -31.665 1.00 82.88 92 GLN A C 1
ATOM 644 O O . GLN A 1 92 ? 66.140 -7.094 -30.707 1.00 82.88 92 GLN A O 1
ATOM 649 N N . ALA A 1 93 ? 65.866 -8.718 -32.234 1.00 81.19 93 ALA A N 1
ATOM 650 C CA . ALA A 1 93 ? 64.573 -9.167 -31.719 1.00 81.19 93 ALA A CA 1
ATOM 651 C C . ALA A 1 93 ? 64.699 -9.830 -30.335 1.00 81.19 93 ALA A C 1
ATOM 653 O O . ALA A 1 93 ? 63.858 -9.594 -29.463 1.00 81.19 93 ALA A O 1
ATOM 654 N N . LEU A 1 94 ? 65.760 -10.610 -30.104 1.00 87.12 94 LEU A N 1
ATOM 655 C CA . LEU A 1 94 ? 66.050 -11.216 -28.804 1.00 87.12 94 LEU A CA 1
ATOM 656 C C . LEU A 1 94 ? 66.402 -10.154 -27.753 1.00 87.12 94 LEU A C 1
ATOM 658 O O . LEU A 1 94 ? 65.860 -10.204 -26.653 1.00 87.12 94 LEU A O 1
ATOM 662 N N . ASP A 1 95 ? 67.218 -9.158 -28.109 1.00 89.00 95 ASP A N 1
ATOM 663 C CA . ASP A 1 95 ? 67.561 -8.036 -27.223 1.00 89.00 95 ASP A CA 1
ATOM 664 C C . ASP A 1 95 ? 66.313 -7.218 -26.846 1.00 89.00 95 ASP A C 1
ATOM 666 O O . ASP A 1 95 ? 66.110 -6.877 -25.680 1.00 89.00 95 ASP A O 1
ATOM 670 N N . THR A 1 96 ? 65.424 -6.969 -27.813 1.00 87.81 96 THR A N 1
ATOM 671 C CA . THR A 1 96 ? 64.135 -6.293 -27.570 1.00 87.81 96 THR A CA 1
ATOM 672 C C . THR A 1 96 ? 63.243 -7.122 -26.642 1.00 87.81 96 THR A C 1
ATOM 674 O O . THR A 1 96 ? 62.607 -6.588 -25.734 1.00 87.81 96 THR A O 1
ATOM 677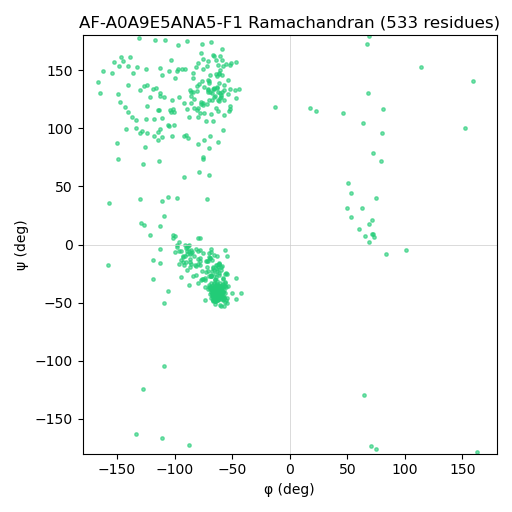 N N . THR A 1 97 ? 63.221 -8.444 -26.834 1.00 87.06 97 THR A N 1
ATOM 678 C CA . THR A 1 97 ? 62.451 -9.366 -25.987 1.00 87.06 97 THR A CA 1
ATOM 679 C C . THR A 1 97 ? 63.010 -9.414 -24.564 1.00 87.06 97 THR A C 1
ATOM 681 O O . THR A 1 97 ? 62.240 -9.401 -23.606 1.00 87.06 97 THR A O 1
ATOM 684 N N . ALA A 1 98 ? 64.335 -9.401 -24.406 1.00 88.88 98 ALA A N 1
ATOM 685 C CA . ALA A 1 98 ? 64.991 -9.362 -23.103 1.00 88.88 98 ALA A CA 1
ATOM 686 C C . ALA A 1 98 ? 64.664 -8.067 -22.339 1.00 88.88 98 ALA A C 1
ATOM 688 O O . ALA A 1 98 ? 64.345 -8.123 -21.154 1.00 88.88 98 ALA A O 1
ATOM 689 N N . GLN A 1 99 ? 64.655 -6.915 -23.018 1.00 91.69 99 GLN A N 1
ATOM 690 C CA . GLN A 1 99 ? 64.257 -5.632 -22.418 1.00 91.69 99 GLN A CA 1
ATOM 691 C C . GLN A 1 99 ? 62.778 -5.609 -22.002 1.00 91.69 99 GLN A C 1
ATOM 693 O O . GLN A 1 99 ? 62.435 -5.096 -20.934 1.00 91.69 99 GLN A O 1
ATOM 698 N N . ALA A 1 100 ? 61.893 -6.187 -22.821 1.00 89.75 100 ALA A N 1
ATOM 699 C CA . ALA A 1 100 ? 60.475 -6.306 -22.486 1.00 89.75 100 ALA A CA 1
ATOM 700 C C . ALA A 1 100 ? 60.249 -7.214 -21.264 1.00 89.75 100 ALA A C 1
ATOM 702 O O . ALA A 1 100 ? 59.410 -6.908 -20.412 1.00 89.75 100 ALA A O 1
ATOM 703 N N . LEU A 1 101 ? 61.017 -8.302 -21.149 1.00 91.50 101 LEU A N 1
ATOM 704 C CA . LEU A 1 101 ? 60.962 -9.198 -19.996 1.00 91.50 101 LEU A CA 1
ATOM 705 C C . LEU A 1 101 ? 61.471 -8.517 -18.719 1.00 91.50 101 LEU A C 1
ATOM 707 O O . LEU A 1 101 ? 60.828 -8.650 -17.683 1.00 91.50 101 LEU A O 1
ATOM 711 N N . ASP A 1 102 ? 62.556 -7.743 -18.798 1.00 93.38 102 ASP A N 1
ATOM 712 C CA . ASP A 1 102 ? 63.080 -6.969 -17.662 1.00 93.38 102 ASP A CA 1
ATOM 713 C C . ASP A 1 102 ? 62.066 -5.922 -17.172 1.00 93.38 102 ASP A C 1
ATOM 715 O O . ASP A 1 102 ? 61.766 -5.834 -15.982 1.00 93.38 102 ASP A O 1
ATOM 719 N N . THR A 1 103 ? 61.427 -5.209 -18.105 1.00 92.38 103 THR A N 1
ATOM 720 C CA . THR A 1 103 ? 60.341 -4.263 -17.787 1.00 92.38 103 THR A CA 1
ATOM 721 C C . THR A 1 103 ? 59.164 -4.971 -17.109 1.00 92.38 103 THR A C 1
ATOM 723 O O . THR A 1 103 ? 58.589 -4.465 -16.146 1.00 92.38 103 THR A O 1
ATOM 726 N N . THR A 1 104 ? 58.809 -6.166 -17.590 1.00 90.00 104 THR A N 1
ATOM 727 C CA . THR A 1 104 ? 57.725 -6.970 -17.008 1.00 90.00 104 THR A CA 1
ATOM 728 C C . THR A 1 104 ? 58.086 -7.462 -15.605 1.00 90.00 104 THR A C 1
ATOM 730 O O . THR A 1 104 ? 57.237 -7.441 -14.717 1.00 90.00 104 THR A O 1
ATOM 733 N N . ALA A 1 105 ? 59.340 -7.862 -15.379 1.00 91.50 105 ALA A N 1
ATOM 734 C CA . ALA A 1 105 ? 59.822 -8.286 -14.068 1.00 91.50 105 ALA A CA 1
ATOM 735 C C . ALA A 1 105 ? 59.785 -7.137 -13.045 1.00 91.50 105 ALA A C 1
ATOM 737 O O . ALA A 1 105 ? 59.318 -7.337 -11.927 1.00 91.50 105 ALA A O 1
ATOM 738 N N . GLN A 1 106 ? 60.185 -5.925 -13.442 1.00 94.38 106 GLN A N 1
ATOM 739 C CA . GLN A 1 106 ? 60.098 -4.728 -12.593 1.00 94.38 106 GLN A CA 1
ATOM 740 C C . GLN A 1 106 ? 58.646 -4.353 -12.258 1.00 94.38 106 GLN A C 1
ATOM 742 O O . GLN A 1 106 ? 58.341 -3.974 -11.125 1.00 94.38 106 GLN A O 1
ATOM 747 N N . ALA A 1 107 ? 57.732 -4.486 -13.226 1.00 91.25 107 ALA A N 1
ATOM 748 C CA . ALA A 1 107 ? 56.309 -4.259 -12.989 1.00 91.25 107 ALA A CA 1
ATOM 749 C C . ALA A 1 107 ? 55.735 -5.273 -11.985 1.00 91.25 107 ALA A C 1
ATOM 751 O O . ALA A 1 107 ? 54.993 -4.887 -11.086 1.00 91.25 107 ALA A O 1
ATOM 752 N N . LEU A 1 108 ? 56.121 -6.550 -12.094 1.00 92.94 108 LEU A N 1
ATOM 753 C CA . LEU A 1 108 ? 55.690 -7.592 -11.163 1.00 92.94 108 LEU A CA 1
ATOM 754 C C . LEU A 1 108 ? 56.234 -7.368 -9.744 1.00 92.94 108 LEU A C 1
ATOM 756 O O . LEU A 1 108 ? 55.492 -7.564 -8.786 1.00 92.94 108 LEU A O 1
ATOM 760 N N . ASP A 1 109 ? 57.485 -6.920 -9.609 1.00 95.19 109 ASP A N 1
ATOM 761 C CA . ASP A 1 109 ? 58.076 -6.561 -8.311 1.00 95.19 109 ASP A CA 1
ATOM 762 C C . ASP A 1 109 ? 57.327 -5.389 -7.657 1.00 95.19 109 ASP A C 1
ATOM 764 O O . ASP A 1 109 ? 56.994 -5.433 -6.475 1.00 95.19 109 ASP A O 1
ATOM 768 N N . THR A 1 110 ? 56.954 -4.383 -8.455 1.00 94.12 110 THR A N 1
ATOM 769 C CA . THR A 1 110 ? 56.128 -3.258 -7.985 1.00 94.12 110 THR A CA 1
ATOM 770 C C . THR A 1 110 ? 54.762 -3.746 -7.498 1.00 94.12 110 THR A C 1
ATOM 772 O O . THR A 1 110 ? 54.337 -3.404 -6.398 1.00 94.12 110 THR A O 1
ATOM 775 N N . THR A 1 111 ? 54.088 -4.602 -8.274 1.00 90.31 111 THR A N 1
ATOM 776 C CA . THR A 1 111 ? 52.796 -5.181 -7.873 1.00 90.31 111 THR A CA 1
ATOM 777 C C . THR A 1 111 ? 52.913 -6.044 -6.613 1.00 90.31 111 THR A C 1
ATOM 779 O O . THR A 1 111 ? 52.012 -6.019 -5.778 1.00 90.31 111 THR A O 1
ATOM 782 N N . ALA A 1 112 ? 54.010 -6.785 -6.436 1.00 91.88 112 ALA A N 1
ATOM 783 C CA . ALA A 1 112 ? 54.244 -7.562 -5.219 1.00 91.88 112 ALA A CA 1
ATOM 784 C C . ALA A 1 112 ? 54.376 -6.654 -3.981 1.00 91.88 112 ALA A C 1
ATOM 786 O O . ALA A 1 112 ? 53.750 -6.923 -2.960 1.00 91.88 112 ALA A O 1
ATOM 787 N N . GLN A 1 113 ? 55.102 -5.536 -4.092 1.00 94.75 113 GLN A N 1
ATOM 788 C CA . GLN A 1 113 ? 55.240 -4.555 -3.005 1.00 94.75 113 GLN A CA 1
ATOM 789 C C . GLN A 1 113 ? 53.912 -3.858 -2.659 1.00 94.75 113 GLN A C 1
ATOM 791 O O . GLN A 1 113 ? 53.624 -3.599 -1.486 1.00 94.75 113 GLN A O 1
ATOM 796 N N . GLU A 1 114 ? 53.079 -3.570 -3.663 1.00 96.19 114 GLU A N 1
ATOM 797 C CA . GLU A 1 114 ? 51.729 -3.032 -3.450 1.00 96.19 114 GLU A CA 1
ATOM 798 C C . GLU A 1 114 ? 50.839 -4.036 -2.702 1.00 96.19 114 GLU A C 1
ATOM 800 O O . GLU A 1 114 ? 50.137 -3.655 -1.764 1.00 96.19 114 GLU A O 1
ATOM 805 N N . LEU A 1 115 ? 50.901 -5.323 -3.061 1.00 93.06 115 LEU A N 1
ATOM 806 C CA . LEU A 1 115 ? 50.159 -6.382 -2.371 1.00 93.06 115 LEU A CA 1
ATOM 807 C C . LEU A 1 115 ? 50.623 -6.575 -0.922 1.00 93.06 115 LEU A C 1
ATOM 809 O O . LEU A 1 115 ? 49.776 -6.746 -0.045 1.00 93.06 115 LEU A O 1
ATOM 813 N N . ASP A 1 116 ? 51.927 -6.487 -0.653 1.00 94.50 116 ASP A N 1
ATOM 814 C CA . ASP A 1 116 ? 52.460 -6.530 0.714 1.00 94.50 116 ASP A CA 1
ATOM 815 C C . ASP A 1 116 ? 51.957 -5.346 1.553 1.00 94.50 116 ASP A C 1
ATOM 817 O O . ASP A 1 116 ? 51.587 -5.516 2.717 1.00 94.50 116 ASP A O 1
ATOM 821 N N . THR A 1 117 ? 51.885 -4.153 0.955 1.00 94.81 117 THR A N 1
ATOM 822 C CA . THR A 1 117 ? 51.344 -2.953 1.616 1.00 94.81 117 THR A CA 1
ATOM 823 C C . THR A 1 117 ? 49.863 -3.139 1.951 1.00 94.81 117 THR A C 1
ATOM 825 O O . THR A 1 117 ? 49.452 -2.899 3.085 1.00 94.81 117 THR A O 1
ATOM 828 N N . ILE A 1 118 ? 49.072 -3.650 1.001 1.00 91.31 118 ILE A N 1
ATOM 829 C CA . ILE A 1 118 ? 47.653 -3.969 1.223 1.00 91.31 118 ILE A CA 1
ATOM 830 C C . ILE A 1 118 ? 47.499 -5.020 2.332 1.00 91.31 118 ILE A C 1
ATOM 832 O O . ILE A 1 118 ? 46.604 -4.899 3.167 1.00 91.31 118 ILE A O 1
ATOM 836 N N . GLY A 1 119 ? 48.372 -6.030 2.379 1.00 93.50 119 GLY A N 1
ATOM 837 C CA . GLY A 1 119 ? 48.387 -7.027 3.452 1.00 93.50 119 GLY A CA 1
ATOM 838 C C . GLY A 1 119 ? 48.562 -6.398 4.837 1.00 93.50 119 GLY A C 1
ATOM 839 O O . GLY A 1 119 ? 47.786 -6.685 5.745 1.00 93.50 119 GLY A O 1
ATOM 840 N N . GLN A 1 120 ? 49.514 -5.473 4.981 1.00 94.75 120 GLN A N 1
ATOM 841 C CA . GLN A 1 120 ? 49.761 -4.762 6.244 1.00 94.75 120 GLN A CA 1
ATOM 842 C C . GLN A 1 120 ? 48.595 -3.847 6.655 1.00 94.75 120 GLN A C 1
ATOM 844 O O . GLN A 1 120 ? 48.269 -3.741 7.843 1.00 94.75 120 GLN A O 1
ATOM 849 N N . GLU A 1 121 ? 47.945 -3.194 5.689 1.00 96.31 121 GLU A N 1
ATOM 850 C CA . GLU A 1 121 ? 46.742 -2.393 5.943 1.00 96.31 121 GLU A CA 1
ATOM 851 C C . GLU A 1 121 ? 45.576 -3.271 6.419 1.00 96.31 121 GLU A C 1
ATOM 853 O O . GLU A 1 121 ? 44.889 -2.917 7.379 1.00 96.31 121 GLU A O 1
ATOM 858 N N . LEU A 1 122 ? 45.382 -4.443 5.806 1.00 92.75 122 LEU A N 1
ATOM 859 C CA . LEU A 1 122 ? 44.354 -5.402 6.218 1.00 92.75 122 LEU A CA 1
ATOM 860 C C . LEU A 1 122 ? 44.610 -5.969 7.619 1.00 92.75 122 LEU A C 1
ATOM 862 O O . LEU A 1 122 ? 43.660 -6.094 8.393 1.00 92.75 122 LEU A O 1
ATOM 866 N N . ASP A 1 123 ? 45.865 -6.249 7.973 1.00 94.31 123 ASP A N 1
ATOM 867 C CA . ASP A 1 123 ? 46.230 -6.676 9.329 1.00 94.31 123 ASP A CA 1
ATOM 868 C C . ASP A 1 123 ? 45.918 -5.585 10.366 1.00 94.31 123 ASP A C 1
ATOM 870 O O . ASP A 1 123 ? 45.397 -5.877 11.445 1.00 94.31 123 ASP A O 1
ATOM 874 N N . THR A 1 124 ? 46.180 -4.318 10.026 1.00 95.12 124 THR A N 1
ATOM 875 C CA . THR A 1 124 ? 45.858 -3.167 10.887 1.00 95.12 124 THR A CA 1
ATOM 876 C C . THR A 1 124 ? 44.346 -3.041 11.085 1.00 95.12 124 THR A C 1
ATOM 878 O O . THR A 1 124 ? 43.880 -2.930 12.218 1.00 95.12 124 THR A O 1
ATOM 881 N N . ILE A 1 125 ? 43.565 -3.148 10.004 1.00 91.88 125 ILE A N 1
ATOM 882 C CA . ILE A 1 125 ? 42.096 -3.146 10.068 1.00 91.88 125 ILE A CA 1
ATOM 883 C C . ILE A 1 125 ? 41.586 -4.313 10.925 1.00 91.88 125 ILE A C 1
ATOM 885 O O . ILE A 1 125 ? 40.658 -4.135 11.713 1.00 91.88 125 ILE A O 1
ATOM 889 N N . GLY A 1 126 ? 42.194 -5.498 10.813 1.00 92.62 126 GLY A N 1
ATOM 890 C CA . GLY A 1 126 ? 41.861 -6.649 11.654 1.00 92.62 126 GLY A CA 1
ATOM 891 C C . GLY A 1 126 ? 42.020 -6.351 13.148 1.00 92.62 126 GLY A C 1
ATOM 892 O O . GLY A 1 126 ? 41.103 -6.606 13.926 1.00 92.62 126 GLY A O 1
ATOM 893 N N . GLN A 1 127 ? 43.133 -5.729 13.542 1.00 94.25 127 GLN A N 1
ATOM 894 C CA . GLN A 1 127 ? 43.391 -5.345 14.938 1.00 94.25 127 GLN A CA 1
ATOM 895 C C . GLN A 1 127 ? 42.420 -4.268 15.453 1.00 94.25 127 GLN A C 1
ATOM 897 O O . GLN A 1 127 ? 41.988 -4.314 16.611 1.00 94.25 127 GLN A O 1
ATOM 902 N N . GLU A 1 128 ? 42.050 -3.304 14.606 1.00 96.25 128 GLU A N 1
ATOM 903 C CA . GLU A 1 128 ? 41.037 -2.297 14.944 1.00 96.25 128 GLU A CA 1
ATOM 904 C C . GLU A 1 128 ? 39.657 -2.938 15.149 1.00 96.25 128 GLU A C 1
ATOM 906 O O . GLU A 1 128 ? 38.963 -2.615 16.115 1.00 96.25 128 GLU A O 1
ATOM 911 N N . LEU A 1 129 ? 39.274 -3.890 14.292 1.00 92.56 129 LEU A N 1
ATOM 912 C CA . LEU A 1 129 ? 38.016 -4.628 14.425 1.00 92.56 129 LEU A CA 1
ATOM 913 C C . LEU A 1 129 ? 37.978 -5.495 15.687 1.00 92.56 129 LEU A C 1
ATOM 915 O O . LEU A 1 129 ? 36.943 -5.530 16.355 1.00 92.56 129 LEU A O 1
ATOM 919 N N . ASP A 1 130 ? 39.088 -6.138 16.052 1.00 93.19 130 ASP A N 1
ATOM 920 C CA . ASP A 1 130 ? 39.194 -6.889 17.308 1.00 93.19 130 ASP A CA 1
ATOM 921 C C . ASP A 1 130 ? 39.025 -5.970 18.528 1.00 93.19 130 ASP A C 1
ATOM 923 O O . ASP A 1 130 ? 38.336 -6.323 19.488 1.00 93.19 130 ASP A O 1
ATOM 927 N N . THR A 1 131 ? 39.600 -4.764 18.476 1.00 94.94 131 THR A N 1
ATOM 928 C CA . THR A 1 131 ? 39.449 -3.750 19.534 1.00 94.94 131 THR A CA 1
ATOM 929 C C . THR A 1 131 ? 37.993 -3.302 19.659 1.00 94.94 131 THR A C 1
ATOM 931 O O . THR A 1 131 ? 37.441 -3.297 20.759 1.00 94.94 131 THR A O 1
ATOM 934 N N . ILE A 1 132 ? 37.332 -3.012 18.533 1.00 91.50 132 ILE A N 1
ATOM 935 C CA . ILE A 1 132 ? 35.902 -2.666 18.504 1.00 91.50 132 ILE A CA 1
ATOM 936 C C . ILE A 1 132 ? 35.053 -3.818 19.059 1.00 91.50 132 ILE A C 1
ATOM 938 O O . ILE A 1 132 ? 34.107 -3.576 19.807 1.00 91.50 132 ILE A O 1
ATOM 942 N N . GLY A 1 133 ? 35.389 -5.069 18.735 1.00 91.62 133 GLY A N 1
ATOM 943 C CA . GLY A 1 133 ? 34.717 -6.246 19.288 1.00 91.62 133 GLY A CA 1
ATOM 944 C C . GLY A 1 133 ? 34.774 -6.286 20.819 1.00 91.62 133 GLY A C 1
ATOM 945 O O . GLY A 1 133 ? 33.745 -6.465 21.467 1.00 91.62 133 GLY A O 1
ATOM 946 N N . GLN A 1 134 ? 35.946 -6.028 21.404 1.00 93.50 134 GLN A N 1
ATOM 947 C CA . GLN A 1 134 ? 36.128 -5.982 22.862 1.00 93.50 134 GLN A CA 1
ATOM 948 C C . GLN A 1 134 ? 35.371 -4.819 23.524 1.00 93.50 134 GLN A C 1
ATOM 950 O O . GLN A 1 134 ? 34.811 -4.977 24.615 1.00 93.50 134 GLN A O 1
ATOM 955 N N . GLU A 1 135 ? 35.322 -3.653 22.876 1.00 95.69 135 GLU A N 1
ATOM 956 C CA . GLU A 1 135 ? 34.520 -2.518 23.347 1.00 95.69 135 GLU A CA 1
ATOM 957 C C . GLU A 1 135 ? 33.020 -2.845 23.326 1.00 95.69 135 GLU A C 1
ATOM 959 O O . GLU A 1 135 ? 32.310 -2.559 24.292 1.00 95.69 135 GLU A O 1
ATOM 964 N N . LEU A 1 136 ? 32.538 -3.502 22.266 1.00 91.12 136 LEU A N 1
ATOM 965 C CA . LEU A 1 136 ? 31.142 -3.932 22.157 1.00 91.12 136 LEU A CA 1
ATOM 966 C C . LEU A 1 136 ? 30.771 -4.986 23.206 1.00 91.12 136 LEU A C 1
ATOM 968 O O . LEU A 1 136 ? 29.690 -4.894 23.789 1.00 91.12 136 LEU A O 1
ATOM 972 N N . ASP A 1 137 ? 31.663 -5.934 23.497 1.00 92.19 137 ASP A N 1
ATOM 973 C CA . ASP A 1 137 ? 31.464 -6.911 24.574 1.00 92.19 137 ASP A CA 1
ATOM 974 C C . ASP A 1 137 ? 31.368 -6.221 25.943 1.00 92.19 137 ASP A C 1
ATOM 976 O O . ASP A 1 137 ? 30.518 -6.573 26.765 1.00 92.19 137 ASP A O 1
ATOM 980 N N . THR A 1 138 ? 32.193 -5.195 26.176 1.00 94.31 138 THR A N 1
ATOM 981 C CA . THR A 1 138 ? 32.154 -4.394 27.410 1.00 94.31 138 THR A CA 1
ATOM 982 C C . THR A 1 138 ? 30.823 -3.648 27.536 1.00 94.31 138 THR A C 1
ATOM 984 O O . THR A 1 138 ? 30.172 -3.721 28.578 1.00 94.31 138 THR A O 1
ATOM 987 N N . ILE A 1 139 ? 30.356 -3.009 26.457 1.00 91.00 139 ILE A N 1
ATOM 988 C CA . ILE A 1 139 ? 29.045 -2.340 26.417 1.00 91.00 139 ILE A CA 1
ATOM 989 C C . ILE A 1 139 ? 27.909 -3.344 26.663 1.00 91.00 139 ILE A C 1
ATOM 991 O O . ILE A 1 139 ? 26.960 -3.034 27.383 1.00 91.00 139 ILE A O 1
ATOM 995 N N . GLY A 1 140 ? 28.000 -4.555 26.106 1.00 90.00 140 GLY A N 1
ATOM 996 C CA . GLY A 1 140 ? 27.033 -5.625 26.358 1.00 90.00 140 GLY A CA 1
ATOM 997 C C . GLY A 1 140 ? 26.920 -5.968 27.846 1.00 90.00 140 GLY A C 1
ATOM 998 O O . GLY A 1 140 ? 25.816 -6.012 28.386 1.00 90.00 140 GLY A O 1
ATOM 999 N N . GLN A 1 141 ? 28.054 -6.114 28.535 1.00 92.06 141 GLN A N 1
ATOM 1000 C CA . GLN A 1 141 ? 28.089 -6.383 29.979 1.00 92.06 141 GLN A CA 1
ATOM 1001 C C . GLN A 1 141 ? 27.526 -5.221 30.816 1.00 92.06 141 GLN A C 1
ATOM 1003 O O . GLN A 1 141 ? 26.833 -5.445 31.817 1.00 92.06 141 GLN A O 1
ATOM 1008 N N . GLU A 1 142 ? 27.789 -3.975 30.414 1.00 95.00 142 GLU A N 1
ATOM 1009 C CA . GLU A 1 142 ? 27.203 -2.794 31.059 1.00 95.00 142 GLU A CA 1
ATOM 1010 C C . GLU A 1 142 ? 25.678 -2.757 30.888 1.00 95.00 142 GLU A C 1
ATOM 1012 O O . GLU A 1 142 ? 24.951 -2.502 31.852 1.00 95.00 142 GLU A O 1
ATOM 1017 N N . LEU A 1 143 ? 25.176 -3.069 29.690 1.00 89.62 143 LEU A N 1
ATOM 1018 C CA . LEU A 1 143 ? 23.742 -3.132 29.408 1.00 89.62 143 LEU A CA 1
ATOM 1019 C C . LEU A 1 143 ? 23.047 -4.257 30.184 1.00 89.62 143 LEU A C 1
ATOM 1021 O O . LEU A 1 143 ? 21.957 -4.028 30.710 1.00 89.62 143 LEU A O 1
ATOM 1025 N N . ASP A 1 144 ? 23.678 -5.424 30.325 1.00 89.75 144 ASP A N 1
ATOM 1026 C CA . ASP A 1 144 ? 23.164 -6.513 31.165 1.00 89.75 144 ASP A CA 1
ATOM 1027 C C . ASP A 1 144 ? 23.059 -6.082 32.636 1.00 89.75 144 ASP A C 1
ATOM 1029 O O . ASP A 1 144 ? 22.055 -6.348 33.303 1.00 89.75 144 ASP A O 1
ATOM 1033 N N . THR A 1 145 ? 24.061 -5.352 33.134 1.00 92.88 145 THR A N 1
ATOM 1034 C CA . THR A 1 145 ? 24.056 -4.804 34.500 1.00 92.88 145 THR A CA 1
ATOM 1035 C C . THR A 1 145 ? 22.925 -3.789 34.690 1.00 92.88 145 THR A C 1
ATOM 1037 O O . THR A 1 145 ? 22.215 -3.822 35.699 1.00 92.88 145 THR A O 1
ATOM 1040 N N . ILE A 1 146 ? 22.708 -2.908 33.708 1.00 90.12 146 ILE A N 1
ATOM 1041 C CA . ILE A 1 146 ? 21.588 -1.955 33.713 1.00 90.12 146 ILE A CA 1
ATOM 1042 C C . ILE A 1 146 ? 20.247 -2.699 33.674 1.00 90.12 146 ILE A C 1
ATOM 1044 O O . ILE A 1 146 ? 19.332 -2.335 34.413 1.00 90.12 146 ILE A O 1
ATOM 1048 N N . GLY A 1 147 ? 20.130 -3.752 32.862 1.00 88.12 147 GLY A N 1
ATOM 1049 C CA . GLY A 1 147 ? 18.938 -4.598 32.795 1.00 88.12 147 GLY A CA 1
ATOM 1050 C C . GLY A 1 147 ? 18.591 -5.215 34.151 1.00 88.12 147 GLY A C 1
ATOM 1051 O O . GLY A 1 147 ? 17.460 -5.084 34.614 1.00 88.12 147 GLY A O 1
ATOM 1052 N N . GLN A 1 148 ? 19.578 -5.784 34.845 1.00 89.94 148 GLN A N 1
ATOM 1053 C CA . GLN A 1 148 ? 19.394 -6.339 36.192 1.00 89.94 148 GLN A CA 1
ATOM 1054 C C . GLN A 1 148 ? 18.988 -5.273 37.223 1.00 89.94 148 GLN A C 1
ATOM 1056 O O . GLN A 1 148 ? 18.144 -5.526 38.090 1.00 89.94 148 GLN A O 1
ATOM 1061 N N . ALA A 1 149 ? 19.559 -4.068 37.133 1.00 89.50 149 ALA A N 1
ATOM 1062 C CA . ALA A 1 149 ? 19.184 -2.953 38.000 1.00 89.50 149 ALA A CA 1
ATOM 1063 C C . ALA A 1 149 ? 17.732 -2.504 37.754 1.00 89.50 149 ALA A C 1
ATOM 1065 O O . ALA A 1 149 ? 16.989 -2.274 38.711 1.00 89.50 149 ALA A O 1
ATOM 1066 N N . LEU A 1 150 ? 17.308 -2.434 36.488 1.00 87.50 150 LEU A N 1
ATOM 1067 C CA . LEU A 1 150 ? 15.931 -2.110 36.109 1.00 87.50 150 LEU A CA 1
ATOM 1068 C C . LEU A 1 150 ? 14.939 -3.180 36.573 1.00 87.50 150 LEU A C 1
ATOM 1070 O O . LEU A 1 150 ? 13.888 -2.819 37.099 1.00 87.50 150 LEU A O 1
ATOM 1074 N N . ASP A 1 151 ? 15.276 -4.465 36.447 1.00 87.44 151 ASP A N 1
ATOM 1075 C CA . ASP A 1 151 ? 14.450 -5.563 36.966 1.00 87.44 151 ASP A CA 1
ATOM 1076 C C . ASP A 1 151 ? 14.290 -5.470 38.487 1.00 87.44 151 ASP A C 1
ATOM 1078 O O . ASP A 1 151 ? 13.189 -5.641 39.012 1.00 87.44 151 ASP A O 1
ATOM 1082 N N . THR A 1 152 ? 15.368 -5.128 39.197 1.00 91.00 152 THR A N 1
ATOM 1083 C CA . THR A 1 152 ? 15.327 -4.904 40.649 1.00 91.00 152 THR A CA 1
ATOM 1084 C C . THR A 1 152 ? 14.415 -3.725 40.990 1.00 91.00 152 THR A C 1
ATOM 1086 O O . THR A 1 152 ? 13.525 -3.856 41.826 1.00 91.00 152 THR A O 1
ATOM 1089 N N . THR A 1 153 ? 14.556 -2.594 40.290 1.00 87.44 153 THR A N 1
ATOM 1090 C CA . THR A 1 153 ? 13.675 -1.427 40.480 1.00 87.44 153 THR A CA 1
ATOM 1091 C C . THR A 1 153 ? 12.214 -1.758 40.160 1.00 87.44 153 THR A C 1
ATOM 1093 O O . THR A 1 153 ? 11.310 -1.299 40.853 1.00 87.44 153 THR A O 1
ATOM 1096 N N . ALA A 1 154 ? 11.953 -2.570 39.133 1.00 82.81 154 ALA A N 1
ATOM 1097 C CA . ALA A 1 154 ? 10.604 -3.010 38.795 1.00 82.81 154 ALA A CA 1
ATOM 1098 C C . ALA A 1 154 ? 9.995 -3.885 39.902 1.00 82.81 154 ALA A C 1
ATOM 1100 O O . ALA A 1 154 ? 8.831 -3.697 40.246 1.00 82.81 154 ALA A O 1
ATOM 1101 N N . GLN A 1 155 ? 10.778 -4.789 40.501 1.00 85.06 155 GLN A N 1
ATOM 1102 C CA . GLN A 1 155 ? 10.347 -5.601 41.646 1.00 85.06 155 GLN A CA 1
ATOM 1103 C C . GLN A 1 155 ? 10.094 -4.753 42.900 1.00 85.06 155 GLN A C 1
ATOM 1105 O O . GLN A 1 155 ? 9.120 -4.987 43.619 1.00 85.06 155 GLN A O 1
ATOM 1110 N N . GLU A 1 156 ? 10.931 -3.745 43.155 1.00 90.94 156 GLU A N 1
ATOM 1111 C CA . GLU A 1 156 ? 10.719 -2.785 44.244 1.00 90.94 156 GLU A CA 1
ATOM 1112 C C . GLU A 1 156 ? 9.435 -1.975 44.029 1.00 90.94 156 GLU A C 1
ATOM 1114 O O . GLU A 1 156 ? 8.637 -1.829 44.952 1.00 90.94 156 GLU A O 1
ATOM 1119 N N . LEU A 1 157 ? 9.187 -1.503 42.804 1.00 84.69 157 LEU A N 1
ATOM 1120 C CA . LEU A 1 157 ? 7.954 -0.796 42.451 1.00 84.69 157 LEU A CA 1
ATOM 1121 C C . LEU A 1 157 ? 6.714 -1.690 42.547 1.00 84.69 157 LEU A C 1
ATOM 1123 O O . LEU A 1 157 ? 5.672 -1.207 42.981 1.00 84.69 157 LEU A O 1
ATOM 1127 N N . ASP A 1 158 ? 6.812 -2.969 42.179 1.00 79.69 158 ASP A N 1
ATOM 1128 C CA . ASP A 1 158 ? 5.718 -3.934 42.342 1.00 79.69 158 ASP A CA 1
ATOM 1129 C C . ASP A 1 158 ? 5.424 -4.186 43.828 1.00 79.69 158 ASP A C 1
ATOM 1131 O O . ASP A 1 158 ? 4.270 -4.170 44.249 1.00 79.69 158 ASP A O 1
ATOM 1135 N N . THR A 1 159 ? 6.471 -4.300 44.651 1.00 84.94 159 THR A N 1
ATOM 1136 C CA . THR A 1 159 ? 6.346 -4.424 46.112 1.00 84.94 159 THR A CA 1
ATOM 1137 C C . THR A 1 159 ? 5.690 -3.182 46.716 1.00 84.94 159 THR A C 1
ATOM 1139 O O . THR A 1 159 ? 4.734 -3.302 47.478 1.00 84.94 159 THR A O 1
ATOM 1142 N N . ILE A 1 160 ? 6.132 -1.982 46.325 1.00 80.06 160 ILE A N 1
ATOM 1143 C CA . ILE A 1 160 ? 5.515 -0.714 46.745 1.00 80.06 160 ILE A CA 1
ATOM 1144 C C . ILE A 1 160 ? 4.060 -0.641 46.262 1.00 80.06 160 ILE A C 1
ATOM 1146 O O . ILE A 1 160 ? 3.191 -0.198 47.007 1.00 80.06 160 ILE A O 1
ATOM 1150 N N . GLY A 1 161 ? 3.767 -1.099 45.043 1.00 74.06 161 GLY A N 1
ATOM 1151 C CA . GLY A 1 161 ? 2.408 -1.205 44.514 1.00 74.06 161 GLY A CA 1
ATOM 1152 C C . GLY A 1 161 ? 1.517 -2.096 45.380 1.00 74.06 161 GLY A C 1
ATOM 1153 O O . GLY A 1 161 ? 0.425 -1.679 45.756 1.00 74.06 161 GLY A O 1
ATOM 1154 N N . GLN A 1 162 ? 2.007 -3.272 45.779 1.00 73.88 162 GLN A N 1
ATOM 1155 C CA . GLN A 1 162 ? 1.302 -4.194 46.679 1.00 73.88 162 GLN A CA 1
ATOM 1156 C C . GLN A 1 162 ? 1.125 -3.610 48.095 1.00 73.88 162 GLN A C 1
ATOM 1158 O O . GLN A 1 162 ? 0.059 -3.750 48.705 1.00 73.88 162 GLN A O 1
ATOM 1163 N N . GLU A 1 163 ? 2.134 -2.911 48.618 1.00 75.69 163 GLU A N 1
ATOM 1164 C CA . GLU A 1 163 ? 2.061 -2.225 49.914 1.00 75.69 163 GLU A CA 1
ATOM 1165 C C . GLU A 1 163 ? 1.095 -1.033 49.895 1.00 75.69 163 GLU A C 1
ATOM 1167 O O . GLU A 1 163 ? 0.434 -0.779 50.900 1.00 75.69 163 GLU A O 1
ATOM 1172 N N . LEU A 1 164 ? 0.960 -0.329 48.766 1.00 68.88 164 LEU A N 1
ATOM 1173 C CA . LEU A 1 164 ? -0.025 0.741 48.568 1.00 68.88 164 LEU A CA 1
ATOM 1174 C C . LEU A 1 164 ? -1.442 0.200 48.313 1.00 68.88 164 LEU A C 1
ATOM 1176 O O . LEU A 1 164 ? -2.418 0.830 48.728 1.00 68.88 164 LEU A O 1
ATOM 1180 N N . ASP A 1 165 ? -1.566 -0.979 47.701 1.00 59.75 165 ASP A N 1
ATOM 1181 C CA . ASP A 1 165 ? -2.844 -1.677 47.523 1.00 59.75 165 ASP A CA 1
ATOM 1182 C C . ASP A 1 165 ? -3.400 -2.214 48.852 1.00 59.75 165 ASP A C 1
ATOM 1184 O O . ASP A 1 165 ? -4.615 -2.310 49.024 1.00 59.75 165 ASP A O 1
ATOM 1188 N N . THR A 1 166 ? -2.543 -2.517 49.832 1.00 55.12 166 THR A N 1
ATOM 1189 C CA . THR A 1 166 ? -2.971 -3.118 51.108 1.00 55.12 166 THR A CA 1
ATOM 1190 C C . THR A 1 166 ? -3.854 -2.172 51.960 1.00 55.12 166 THR A C 1
ATOM 1192 O O . THR A 1 166 ? -4.884 -2.618 52.472 1.00 55.12 166 THR A O 1
ATOM 1195 N N . PRO A 1 167 ? -3.560 -0.859 52.091 1.00 52.41 167 PRO A N 1
ATOM 1196 C CA . PRO A 1 167 ? -4.486 0.122 52.666 1.00 52.41 167 PRO A CA 1
ATOM 1197 C C . PRO A 1 167 ? -5.655 0.494 51.741 1.00 52.41 167 PRO A C 1
ATOM 1199 O O . PRO A 1 167 ? -6.738 0.797 52.247 1.00 52.41 167 PRO A O 1
ATOM 1202 N N . ALA A 1 168 ? -5.473 0.462 50.413 1.00 46.69 168 ALA A N 1
ATOM 1203 C CA . ALA A 1 168 ? -6.538 0.768 49.450 1.00 46.69 168 ALA A CA 1
ATOM 1204 C C . ALA A 1 168 ? -7.656 -0.293 49.475 1.00 46.69 168 ALA A C 1
ATOM 1206 O O . ALA A 1 168 ? -8.835 0.054 49.466 1.00 46.69 168 ALA A O 1
ATOM 1207 N N . GLN A 1 169 ? -7.311 -1.572 49.656 1.00 45.41 169 GLN A N 1
ATOM 1208 C CA . GLN A 1 169 ? -8.269 -2.673 49.838 1.00 45.41 169 GLN A CA 1
ATOM 1209 C C . GLN A 1 169 ? -8.997 -2.652 51.197 1.00 45.41 169 GLN A C 1
ATOM 1211 O O . GLN A 1 169 ? -10.007 -3.335 51.364 1.00 45.41 169 GLN A O 1
ATOM 1216 N N . ALA A 1 170 ? -8.522 -1.868 52.175 1.00 42.78 170 ALA A N 1
ATOM 1217 C CA . ALA A 1 170 ? -9.176 -1.718 53.478 1.00 42.78 170 ALA A CA 1
ATOM 1218 C C . ALA A 1 170 ? -10.209 -0.572 53.519 1.00 42.78 170 ALA A C 1
ATOM 1220 O O . ALA A 1 170 ? -11.026 -0.526 54.441 1.00 42.78 170 ALA A O 1
ATOM 1221 N N . GLN A 1 171 ? -10.192 0.343 52.540 1.00 43.09 171 GLN A N 1
ATOM 1222 C CA . GLN A 1 171 ? -11.164 1.442 52.419 1.00 43.09 171 GLN A CA 1
ATOM 1223 C C . GLN A 1 171 ? -11.998 1.413 51.137 1.00 43.09 171 GLN A C 1
ATOM 1225 O O . GLN A 1 171 ? -13.042 2.058 51.103 1.00 43.09 171 GLN A O 1
ATOM 1230 N N . ASP A 1 172 ? -11.613 0.616 50.146 1.00 40.44 172 ASP A N 1
ATOM 1231 C CA . ASP A 1 172 ? -12.441 0.292 48.994 1.00 40.44 172 ASP A CA 1
ATOM 1232 C C . ASP A 1 172 ? -12.748 -1.205 49.061 1.00 40.44 172 ASP A C 1
ATOM 1234 O O . ASP A 1 172 ? -12.023 -2.055 48.549 1.00 40.44 172 ASP A O 1
ATOM 1238 N N . THR A 1 173 ? -13.851 -1.551 49.727 1.00 36.69 173 THR A N 1
ATOM 1239 C CA . THR A 1 173 ? -14.584 -2.725 49.254 1.00 36.69 173 THR A CA 1
ATOM 1240 C C . THR A 1 173 ? -15.153 -2.274 47.918 1.00 36.69 173 THR A C 1
ATOM 1242 O O . THR A 1 173 ? -16.014 -1.392 47.932 1.00 36.69 173 THR A O 1
ATOM 1245 N N . PRO A 1 174 ? -14.709 -2.811 46.764 1.00 41.56 174 PRO A N 1
ATOM 1246 C CA . PRO A 1 174 ? -15.489 -2.591 45.574 1.00 41.56 174 PRO A CA 1
ATOM 1247 C C . PRO A 1 174 ? -16.825 -3.254 45.889 1.00 41.56 174 PRO A C 1
ATOM 1249 O O . PRO A 1 174 ? -16.901 -4.477 46.056 1.00 41.56 174 PRO A O 1
ATOM 1252 N N . GLU A 1 175 ? -17.894 -2.459 45.971 1.00 40.41 175 GLU A N 1
ATOM 1253 C CA . GLU A 1 175 ? -19.175 -2.999 45.547 1.00 40.41 175 GLU A CA 1
ATOM 1254 C C . GLU A 1 175 ? -18.892 -3.741 44.237 1.00 40.41 175 GLU A C 1
ATOM 1256 O O . GLU A 1 175 ? -18.144 -3.216 43.402 1.00 40.41 175 GLU A O 1
ATOM 1261 N N . PRO A 1 176 ? -19.391 -4.972 44.051 1.00 39.19 176 PRO A N 1
ATOM 1262 C CA . PRO A 1 176 ? -19.277 -5.625 42.765 1.00 39.19 176 PRO A CA 1
ATOM 1263 C C . PRO A 1 176 ? -19.951 -4.692 41.763 1.00 39.19 176 PRO A C 1
ATOM 1265 O O . PRO A 1 176 ? -21.177 -4.652 41.684 1.00 39.19 176 PRO A O 1
ATOM 1268 N N . VAL A 1 177 ? -19.160 -3.886 41.049 1.00 45.44 177 VAL A N 1
ATOM 1269 C CA . VAL A 1 177 ? -19.672 -3.047 39.978 1.00 45.44 177 VAL A CA 1
ATOM 1270 C C . VAL A 1 177 ? -20.057 -4.051 38.917 1.00 45.44 177 VAL A C 1
ATOM 1272 O O . VAL A 1 177 ? -19.218 -4.551 38.164 1.00 45.44 177 VAL A O 1
ATOM 1275 N N . GLU A 1 178 ? -21.327 -4.441 38.955 1.00 53.78 178 GLU A N 1
ATOM 1276 C CA . GLU A 1 178 ? -21.942 -5.276 37.950 1.00 53.78 178 GLU A CA 1
ATOM 1277 C C . GLU A 1 178 ? -21.542 -4.685 36.600 1.00 53.78 178 GLU A C 1
ATOM 1279 O O . GLU A 1 178 ? -21.690 -3.478 36.377 1.00 53.78 178 GLU A O 1
ATOM 1284 N N . ALA A 1 179 ? -20.964 -5.514 35.724 1.00 58.38 179 ALA A N 1
ATOM 1285 C CA . ALA A 1 179 ? -20.591 -5.066 34.391 1.00 58.38 179 ALA A CA 1
ATOM 1286 C C . ALA A 1 179 ? -21.781 -4.300 33.788 1.00 58.38 179 ALA A C 1
ATOM 1288 O O . ALA A 1 179 ? -22.915 -4.789 33.903 1.00 58.38 179 ALA A O 1
ATOM 1289 N N . PRO A 1 180 ? -21.559 -3.114 33.189 1.00 65.94 180 PRO A N 1
ATOM 1290 C CA . PRO A 1 180 ? -22.633 -2.232 32.774 1.00 65.94 180 PRO A CA 1
ATOM 1291 C C . PRO A 1 180 ? -23.627 -3.010 31.924 1.00 65.94 180 PRO A C 1
ATOM 1293 O O . PRO A 1 180 ? -23.284 -3.569 30.879 1.00 65.94 180 PRO A O 1
ATOM 1296 N N . GLN A 1 181 ? -24.868 -3.067 32.400 1.00 81.81 181 GLN A N 1
ATOM 1297 C CA . GLN A 1 181 ? -25.954 -3.665 31.644 1.00 81.81 181 GLN A CA 1
ATOM 1298 C C . GLN A 1 181 ? -26.303 -2.699 30.513 1.00 81.81 181 GLN A C 1
ATOM 1300 O O . GLN A 1 181 ? -26.880 -1.635 30.736 1.00 81.81 181 GLN A O 1
ATOM 1305 N N . PHE A 1 182 ? -25.915 -3.046 29.287 1.00 90.38 182 PHE A N 1
ATOM 1306 C CA . PHE A 1 182 ? -26.266 -2.247 28.119 1.00 90.38 182 PHE A CA 1
ATOM 1307 C C . PHE A 1 182 ? -27.787 -2.259 27.909 1.00 90.38 182 PHE A C 1
ATOM 1309 O O . PHE A 1 182 ? -28.415 -3.316 27.822 1.00 90.38 182 PHE A O 1
ATOM 1316 N N . SER A 1 183 ? -28.379 -1.072 27.794 1.00 92.75 183 SER A N 1
ATOM 1317 C CA . SER A 1 183 ? -29.774 -0.884 27.383 1.00 92.75 183 SER A CA 1
ATOM 1318 C C . SER A 1 183 ? -30.030 -1.433 25.972 1.00 92.75 183 SER A C 1
ATOM 1320 O O . SER A 1 183 ? -29.109 -1.596 25.170 1.00 92.75 183 SER A O 1
ATOM 1322 N N . ALA A 1 184 ? -31.299 -1.653 25.614 1.00 93.69 184 ALA A N 1
ATOM 1323 C CA . ALA A 1 184 ? -31.674 -2.079 24.260 1.00 93.69 184 ALA A CA 1
ATOM 1324 C C . ALA A 1 184 ? -31.174 -1.109 23.165 1.00 93.69 184 ALA A C 1
ATOM 1326 O O . ALA A 1 184 ? -30.751 -1.536 22.089 1.00 93.69 184 ALA A O 1
ATOM 1327 N N . ALA A 1 185 ? -31.164 0.197 23.455 1.00 93.69 185 ALA A N 1
ATOM 1328 C CA . ALA A 1 185 ? -30.626 1.212 22.553 1.00 93.69 185 ALA A CA 1
ATOM 1329 C C . ALA A 1 185 ? -29.104 1.071 22.375 1.00 93.69 185 ALA A C 1
ATOM 1331 O O . ALA A 1 185 ? -28.608 1.095 21.252 1.00 93.69 185 ALA A O 1
ATOM 1332 N N . GLN A 1 186 ? -28.364 0.842 23.463 1.00 94.94 186 GLN A N 1
ATOM 1333 C CA . GLN A 1 186 ? -26.921 0.593 23.393 1.00 94.94 186 GLN A CA 1
ATOM 1334 C C . GLN A 1 186 ? -26.604 -0.692 22.625 1.00 94.94 186 GLN A C 1
ATOM 1336 O O . GLN A 1 186 ? -25.721 -0.679 21.774 1.00 94.94 186 GLN A O 1
ATOM 1341 N N . TRP A 1 187 ? -27.360 -1.773 22.840 1.00 95.06 187 TRP A N 1
ATOM 1342 C CA . TRP A 1 187 ? -27.214 -2.998 22.047 1.00 95.06 187 TRP A CA 1
ATOM 1343 C C . TRP A 1 187 ? -27.476 -2.777 20.558 1.00 95.06 187 TRP A C 1
ATOM 1345 O O . TRP A 1 187 ? -26.785 -3.361 19.727 1.00 95.06 187 TRP A O 1
ATOM 1355 N N . THR A 1 188 ? -28.418 -1.899 20.208 1.00 95.25 188 THR A N 1
ATOM 1356 C CA . THR A 1 188 ? -28.665 -1.526 18.808 1.00 95.25 188 THR A CA 1
ATOM 1357 C C . THR A 1 188 ? -27.416 -0.911 18.177 1.00 95.25 188 THR A C 1
ATOM 1359 O O . THR A 1 188 ? -27.044 -1.313 17.080 1.00 95.25 188 THR A O 1
ATOM 1362 N N . VAL A 1 189 ? -26.723 -0.007 18.882 1.00 95.88 189 VAL A N 1
ATOM 1363 C CA . VAL A 1 189 ? -25.452 0.579 18.418 1.00 95.88 189 VAL A CA 1
ATOM 1364 C C . VAL A 1 189 ? -24.346 -0.476 18.362 1.00 95.88 189 VAL A C 1
ATOM 1366 O O . VAL A 1 189 ? -23.665 -0.595 17.346 1.00 95.88 189 VAL A O 1
ATOM 1369 N N . LEU A 1 190 ? -24.185 -1.280 19.415 1.00 95.50 190 LEU A N 1
ATOM 1370 C CA . LEU A 1 190 ? -23.143 -2.308 19.498 1.00 95.50 190 LEU A CA 1
ATOM 1371 C C . LEU A 1 190 ? -23.227 -3.331 18.367 1.00 95.50 190 LEU A C 1
ATOM 1373 O O . LEU A 1 190 ? -22.205 -3.673 17.774 1.00 95.50 190 LEU A O 1
ATOM 1377 N N . ASN A 1 191 ? -24.439 -3.756 18.012 1.00 95.81 191 ASN A N 1
ATOM 1378 C CA . ASN A 1 191 ? -24.676 -4.702 16.922 1.00 95.81 191 ASN A CA 1
ATOM 1379 C C . ASN A 1 191 ? -24.299 -4.146 15.536 1.00 95.81 191 ASN A C 1
ATOM 1381 O O . ASN A 1 191 ? -24.264 -4.902 14.571 1.00 95.81 191 ASN A O 1
ATOM 1385 N N . THR A 1 192 ? -23.986 -2.851 15.417 1.00 96.38 192 THR A N 1
ATOM 1386 C CA . THR A 1 192 ? -23.428 -2.273 14.181 1.00 96.38 192 THR A CA 1
ATOM 1387 C C . THR A 1 192 ? -21.901 -2.373 14.097 1.00 96.38 192 THR A C 1
ATOM 1389 O O . THR A 1 192 ? -21.340 -2.191 13.019 1.00 96.38 192 THR A O 1
ATOM 1392 N N . LEU A 1 193 ? -21.210 -2.660 15.207 1.00 96.38 193 LEU A N 1
ATOM 1393 C CA . LEU A 1 193 ? -19.743 -2.620 15.304 1.00 96.38 193 LEU A CA 1
ATOM 1394 C C . LEU A 1 193 ? -19.064 -3.972 15.017 1.00 96.38 193 LEU A C 1
ATOM 1396 O O . LEU A 1 193 ? -17.838 -4.053 14.912 1.00 96.38 193 LEU A O 1
ATOM 1400 N N . SER A 1 194 ? -19.834 -5.052 14.910 1.00 95.56 194 SER 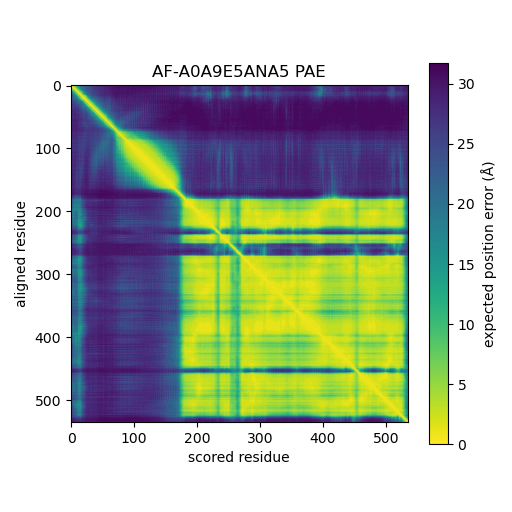A N 1
ATOM 1401 C CA . SER A 1 194 ? -19.353 -6.413 14.651 1.00 95.56 194 SER A CA 1
ATOM 1402 C C . SER A 1 194 ? -20.524 -7.276 14.155 1.00 95.56 194 SER A C 1
ATOM 1404 O O . SER A 1 194 ? -21.653 -7.021 14.575 1.00 95.56 194 SER A O 1
ATOM 1406 N N . PRO A 1 195 ? -20.304 -8.293 13.300 1.00 94.69 195 PRO A N 1
ATOM 1407 C CA . PRO A 1 195 ? -19.024 -8.759 12.760 1.00 94.69 195 PRO A CA 1
ATOM 1408 C C . PRO A 1 195 ? -18.502 -7.902 11.606 1.00 94.69 195 PRO A C 1
ATOM 1410 O O . PRO A 1 195 ? -19.262 -7.253 10.892 1.00 94.69 195 PRO A O 1
ATOM 1413 N N . LEU A 1 196 ? -17.182 -7.941 11.390 1.00 93.94 196 LEU A N 1
ATOM 1414 C CA . LEU A 1 196 ? -16.576 -7.420 10.163 1.00 93.94 196 LEU A CA 1
ATOM 1415 C C . LEU A 1 196 ? -17.173 -8.159 8.955 1.00 93.94 196 LEU A C 1
ATOM 1417 O O . LEU A 1 196 ? -17.221 -9.387 8.957 1.00 93.94 196 LEU A O 1
ATOM 1421 N N . ALA A 1 197 ? -17.619 -7.431 7.931 1.00 92.19 197 ALA A N 1
ATOM 1422 C CA . ALA A 1 197 ? -18.186 -8.023 6.718 1.00 92.19 197 ALA A CA 1
ATOM 1423 C C . ALA A 1 197 ? -17.119 -8.759 5.887 1.00 92.19 197 ALA A C 1
ATOM 1425 O O . ALA A 1 197 ? -15.927 -8.715 6.206 1.00 92.19 197 ALA A O 1
ATOM 1426 N N . ASP A 1 198 ? -17.527 -9.436 4.817 1.00 94.62 198 ASP A N 1
ATOM 1427 C CA . ASP A 1 198 ? -16.592 -9.932 3.803 1.00 94.62 198 ASP A CA 1
ATOM 1428 C C . ASP A 1 198 ? -15.846 -8.773 3.131 1.00 94.62 198 ASP A C 1
ATOM 1430 O O . ASP A 1 198 ? -16.314 -7.632 3.122 1.00 94.62 198 ASP A O 1
ATOM 1434 N N . VAL A 1 199 ? -14.651 -9.060 2.609 1.00 95.50 199 VAL A N 1
ATOM 1435 C CA . VAL A 1 199 ? -13.825 -8.044 1.946 1.00 95.50 199 VAL A CA 1
ATOM 1436 C C . VAL A 1 199 ? -14.598 -7.481 0.747 1.00 95.50 199 VAL A C 1
ATOM 1438 O O . VAL A 1 199 ? -15.026 -8.267 -0.102 1.00 95.50 199 VAL A O 1
ATOM 1441 N N . PRO A 1 200 ? -14.782 -6.150 0.640 1.00 94.81 200 PRO A N 1
ATOM 1442 C CA . PRO A 1 200 ? -15.498 -5.559 -0.483 1.00 94.81 200 PRO A CA 1
ATOM 1443 C C . PRO A 1 200 ? -14.845 -5.906 -1.832 1.00 94.81 200 PRO A C 1
ATOM 1445 O O . PRO A 1 200 ? -13.612 -6.000 -1.912 1.00 94.81 200 PRO A O 1
ATOM 1448 N N . PRO A 1 201 ? -15.626 -6.076 -2.913 1.00 95.62 201 PRO A N 1
ATOM 1449 C CA . PRO A 1 201 ? -15.065 -6.264 -4.247 1.00 95.62 201 PRO A CA 1
ATOM 1450 C C . PRO A 1 201 ? -14.279 -5.020 -4.687 1.00 95.62 201 PRO A C 1
ATOM 1452 O O . PRO A 1 201 ? -14.672 -3.892 -4.385 1.00 95.62 201 PRO A O 1
ATOM 1455 N N . ASP A 1 202 ? -13.194 -5.223 -5.437 1.00 97.00 202 ASP A N 1
ATOM 1456 C CA . ASP A 1 202 ? -12.446 -4.142 -6.090 1.00 97.00 202 ASP A CA 1
ATOM 1457 C C . ASP A 1 202 ? -12.636 -4.222 -7.614 1.00 97.00 202 ASP A C 1
ATOM 1459 O O . ASP A 1 202 ? -11.891 -4.928 -8.294 1.00 97.00 202 ASP A O 1
ATOM 1463 N N . PRO A 1 203 ? -13.623 -3.509 -8.186 1.00 97.00 203 PRO A N 1
ATOM 1464 C CA . PRO A 1 203 ? -13.878 -3.558 -9.623 1.00 97.00 203 PRO A CA 1
ATOM 1465 C C . PRO A 1 203 ? -12.751 -2.927 -10.456 1.00 97.00 203 PRO A C 1
ATOM 1467 O O . PRO A 1 203 ? -12.733 -3.108 -11.669 1.00 97.00 203 PRO A O 1
ATOM 1470 N N . THR A 1 204 ? -11.823 -2.186 -9.840 1.00 98.00 204 THR A N 1
ATOM 1471 C CA . THR A 1 204 ? -10.708 -1.534 -10.550 1.00 98.00 204 THR A CA 1
ATOM 1472 C C . THR A 1 204 ? -9.523 -2.473 -10.789 1.00 98.00 204 THR A C 1
ATOM 1474 O O . THR A 1 204 ? -8.612 -2.125 -11.543 1.00 98.00 204 THR A O 1
ATOM 1477 N N . ASN A 1 205 ? -9.546 -3.659 -10.171 1.00 98.38 205 ASN A N 1
ATOM 1478 C CA . ASN A 1 205 ? -8.527 -4.693 -10.287 1.00 98.38 205 ASN A CA 1
ATOM 1479 C C . ASN A 1 205 ? -9.181 -6.066 -10.527 1.00 98.38 205 ASN A C 1
ATOM 1481 O O . ASN A 1 205 ? -9.599 -6.749 -9.596 1.00 98.38 205 ASN A O 1
ATOM 1485 N N . ALA A 1 206 ? -9.201 -6.520 -11.777 1.00 98.19 206 ALA A N 1
ATOM 1486 C CA . ALA A 1 206 ? -9.732 -7.819 -12.188 1.00 98.19 206 ALA A CA 1
ATOM 1487 C C . ALA A 1 206 ? -8.997 -9.015 -11.547 1.00 98.19 206 ALA A C 1
ATOM 1489 O O . ALA A 1 206 ? -9.513 -10.132 -11.547 1.00 98.19 206 ALA A O 1
ATOM 1490 N N . TYR A 1 207 ? -7.808 -8.792 -10.980 1.00 98.56 207 TYR A N 1
ATOM 1491 C CA . TYR A 1 207 ? -6.992 -9.804 -10.308 1.00 98.56 207 TYR A CA 1
ATOM 1492 C C . TYR A 1 207 ? -7.088 -9.731 -8.780 1.00 98.56 207 TYR A C 1
ATOM 1494 O O . TYR A 1 207 ? -6.380 -10.472 -8.101 1.00 98.56 207 TYR A O 1
ATOM 1502 N N . ALA A 1 208 ? -7.955 -8.869 -8.233 1.00 97.94 208 ALA A N 1
ATOM 1503 C CA . ALA A 1 208 ? -8.064 -8.597 -6.800 1.00 97.94 208 ALA A CA 1
ATOM 1504 C C . ALA A 1 208 ? -8.260 -9.859 -5.941 1.00 97.94 208 ALA A C 1
ATOM 1506 O O . ALA A 1 208 ? -7.711 -9.940 -4.848 1.00 97.94 208 ALA A O 1
ATOM 1507 N N . ASP A 1 209 ? -8.992 -10.852 -6.452 1.00 97.38 209 ASP A N 1
ATOM 1508 C CA . ASP A 1 209 ? -9.262 -12.119 -5.756 1.00 97.38 209 ASP A CA 1
ATOM 1509 C C . ASP A 1 209 ? -8.585 -13.327 -6.443 1.00 97.38 209 ASP A C 1
ATOM 1511 O O . ASP A 1 209 ? -8.925 -14.485 -6.193 1.00 97.38 209 ASP A O 1
ATOM 1515 N N . ASN A 1 210 ? -7.614 -13.082 -7.334 1.00 98.50 210 ASN A N 1
ATOM 1516 C CA . ASN A 1 210 ? -6.864 -14.140 -8.008 1.00 98.50 210 ASN A CA 1
ATOM 1517 C C . ASN A 1 210 ? -5.763 -14.690 -7.083 1.00 98.50 210 ASN A C 1
ATOM 1519 O O . ASN A 1 210 ? -4.807 -13.993 -6.745 1.00 98.50 210 ASN A O 1
ATOM 1523 N N . ALA A 1 211 ? -5.854 -15.975 -6.729 1.00 98.44 211 ALA A N 1
ATOM 1524 C CA . ALA A 1 211 ? -4.911 -16.615 -5.808 1.00 98.44 211 ALA A CA 1
ATOM 1525 C C . ALA A 1 211 ? -3.450 -16.584 -6.295 1.00 98.44 211 ALA A C 1
ATOM 1527 O O . ALA A 1 211 ? -2.541 -16.390 -5.491 1.00 98.44 211 ALA A O 1
ATOM 1528 N N . LYS A 1 212 ? -3.202 -16.735 -7.603 1.00 98.69 212 LYS A N 1
ATOM 1529 C CA . LYS A 1 212 ? -1.841 -16.654 -8.157 1.00 98.69 212 LYS A CA 1
ATOM 1530 C C . LYS A 1 212 ? -1.311 -15.219 -8.120 1.00 98.69 212 LYS A C 1
ATOM 1532 O O . LYS A 1 212 ? -0.144 -15.017 -7.798 1.00 98.69 212 LYS A O 1
ATOM 1537 N N . ALA A 1 213 ? -2.172 -14.231 -8.385 1.00 98.81 213 ALA A N 1
ATOM 1538 C CA . ALA A 1 213 ? -1.816 -12.819 -8.258 1.00 98.81 213 ALA A CA 1
ATOM 1539 C C . ALA A 1 213 ? -1.447 -12.471 -6.812 1.00 98.81 213 ALA A C 1
ATOM 1541 O O . ALA A 1 213 ? -0.459 -11.780 -6.594 1.00 98.81 213 ALA A O 1
ATOM 1542 N N . ALA A 1 214 ? -2.182 -13.003 -5.831 1.00 98.81 214 ALA A N 1
ATOM 1543 C CA . ALA A 1 214 ? -1.869 -12.818 -4.418 1.00 98.81 214 ALA A CA 1
ATOM 1544 C C . ALA A 1 214 ? -0.541 -13.485 -4.013 1.00 98.81 214 ALA A C 1
ATOM 1546 O O . ALA A 1 214 ? 0.222 -12.895 -3.256 1.00 98.81 214 ALA A O 1
ATOM 1547 N N . VAL A 1 215 ? -0.215 -14.669 -4.548 1.00 98.75 215 VAL A N 1
ATOM 1548 C CA . VAL A 1 215 ? 1.095 -15.312 -4.317 1.00 98.75 215 VAL A CA 1
ATOM 1549 C C . VAL A 1 215 ? 2.238 -14.476 -4.900 1.00 98.75 215 VAL A C 1
ATOM 1551 O O . VAL A 1 215 ? 3.234 -14.238 -4.216 1.00 98.75 215 VAL A O 1
ATOM 1554 N N . LEU A 1 216 ? 2.097 -13.984 -6.135 1.00 98.81 216 LEU A N 1
ATOM 1555 C CA . LEU A 1 216 ? 3.072 -13.062 -6.723 1.00 98.81 216 LEU A CA 1
ATOM 1556 C C . LEU A 1 216 ? 3.169 -11.763 -5.906 1.00 98.81 216 LEU A C 1
ATOM 1558 O O . LEU A 1 216 ? 4.266 -11.311 -5.592 1.00 98.81 216 LEU A O 1
ATOM 1562 N N . GLY A 1 217 ? 2.033 -11.196 -5.504 1.00 98.75 217 GLY A N 1
ATOM 1563 C CA . GLY A 1 217 ? 1.956 -10.006 -4.661 1.00 98.75 217 GLY A CA 1
ATOM 1564 C C . GLY A 1 217 ? 2.665 -10.169 -3.325 1.00 98.75 217 GLY A C 1
ATOM 1565 O O . GLY A 1 217 ? 3.374 -9.261 -2.905 1.00 98.75 217 GLY A O 1
ATOM 1566 N N . GLN A 1 218 ? 2.535 -11.336 -2.691 1.00 98.44 218 GLN A N 1
ATOM 1567 C CA . GLN A 1 218 ? 3.246 -11.663 -1.460 1.00 98.44 218 GLN A CA 1
ATOM 1568 C C . GLN A 1 218 ? 4.755 -11.699 -1.700 1.00 98.44 218 GLN A C 1
ATOM 1570 O O . GLN A 1 218 ? 5.497 -11.055 -0.966 1.00 98.44 218 GLN A O 1
ATOM 1575 N N . LYS A 1 219 ? 5.219 -12.401 -2.744 1.00 98.50 219 LYS A N 1
ATOM 1576 C CA . LYS A 1 219 ? 6.648 -12.432 -3.100 1.00 98.50 219 LYS A CA 1
ATOM 1577 C C . LYS A 1 219 ? 7.199 -11.017 -3.284 1.00 98.50 219 LYS A C 1
ATOM 1579 O O . LYS A 1 219 ? 8.231 -10.689 -2.712 1.00 98.50 219 LYS A O 1
ATOM 1584 N N . LEU A 1 220 ? 6.472 -10.170 -4.014 1.00 98.06 220 LEU A N 1
ATOM 1585 C CA . LEU A 1 220 ? 6.845 -8.775 -4.248 1.00 98.06 220 LEU A CA 1
ATOM 1586 C C . LEU A 1 220 ? 6.839 -7.942 -2.961 1.00 98.06 220 LEU A C 1
ATOM 1588 O O . LEU A 1 220 ? 7.753 -7.152 -2.763 1.00 98.06 220 LEU A O 1
ATOM 1592 N N . TYR A 1 221 ? 5.864 -8.132 -2.071 1.00 96.94 221 TYR A N 1
ATOM 1593 C CA . TYR A 1 221 ? 5.745 -7.384 -0.814 1.00 96.94 221 TYR A CA 1
ATOM 1594 C C . TYR A 1 221 ? 6.995 -7.497 0.077 1.00 96.94 221 TYR A C 1
ATOM 1596 O O . TYR A 1 221 ? 7.374 -6.532 0.743 1.00 96.94 221 TYR A O 1
ATOM 1604 N N . PHE A 1 222 ? 7.642 -8.664 0.071 1.00 94.38 222 PHE A N 1
ATOM 1605 C CA . PHE A 1 222 ? 8.841 -8.949 0.866 1.00 94.38 222 PHE A CA 1
ATOM 1606 C C . PHE A 1 222 ? 10.154 -8.803 0.082 1.00 94.38 222 PHE A C 1
ATOM 1608 O O . PHE A 1 222 ? 11.229 -8.986 0.650 1.00 94.38 222 PHE A O 1
ATOM 1615 N N . ASP A 1 223 ? 10.101 -8.491 -1.213 1.00 93.88 223 ASP A N 1
ATOM 1616 C CA . ASP A 1 223 ? 11.295 -8.375 -2.043 1.00 93.88 223 ASP A CA 1
ATOM 1617 C C . ASP A 1 223 ? 11.814 -6.940 -2.075 1.00 93.88 223 ASP A C 1
ATOM 1619 O O . ASP A 1 223 ? 11.123 -6.024 -2.503 1.00 93.88 223 ASP A O 1
ATOM 1623 N N . ALA A 1 224 ? 13.060 -6.753 -1.656 1.00 89.81 224 ALA A N 1
ATOM 1624 C CA . ALA A 1 224 ? 13.704 -5.451 -1.672 1.00 89.81 224 ALA A CA 1
ATOM 1625 C C . ALA A 1 224 ? 14.369 -5.110 -3.020 1.00 89.81 224 ALA A C 1
ATOM 1627 O O . ALA A 1 224 ? 14.680 -3.950 -3.278 1.00 89.81 224 ALA A O 1
ATOM 1628 N N . SER A 1 225 ? 14.605 -6.091 -3.897 1.00 88.81 225 SER A N 1
ATOM 1629 C CA . SER A 1 225 ? 15.508 -5.972 -5.059 1.00 88.81 225 SER A CA 1
ATOM 1630 C C . SER A 1 225 ? 15.118 -4.922 -6.104 1.00 88.81 225 SER A C 1
ATOM 1632 O O . SER A 1 225 ? 15.978 -4.495 -6.869 1.00 88.81 225 SER A O 1
ATOM 1634 N N . TYR A 1 226 ? 13.859 -4.482 -6.138 1.00 84.81 226 TYR A N 1
ATOM 1635 C CA . TYR A 1 226 ? 13.401 -3.433 -7.053 1.00 84.81 226 TYR A CA 1
ATOM 1636 C C . TYR A 1 226 ? 13.516 -2.016 -6.475 1.00 84.81 226 TYR A C 1
ATOM 1638 O O . TYR A 1 226 ? 13.198 -1.063 -7.187 1.00 84.81 226 TYR A O 1
ATOM 1646 N N . SER A 1 227 ? 13.941 -1.840 -5.222 1.00 86.62 227 SER A N 1
ATOM 1647 C CA . SER A 1 227 ? 14.250 -0.517 -4.671 1.00 86.62 227 SER A CA 1
ATOM 1648 C C . SER A 1 227 ? 15.737 -0.193 -4.823 1.00 86.62 227 SER A C 1
ATOM 1650 O O . SER A 1 227 ? 16.583 -1.081 -4.831 1.00 86.62 227 SER A O 1
ATOM 1652 N N . VAL A 1 228 ? 16.047 1.094 -4.942 1.00 76.56 228 VAL A N 1
ATOM 1653 C CA . VAL A 1 228 ? 17.419 1.638 -4.900 1.00 76.56 228 VAL A CA 1
ATOM 1654 C C . VAL A 1 228 ? 17.460 2.800 -3.915 1.00 76.56 228 VAL A C 1
ATOM 1656 O O . VAL A 1 228 ? 18.013 3.872 -4.170 1.00 76.56 228 VAL A O 1
ATOM 1659 N N . SER A 1 229 ? 16.744 2.614 -2.809 1.00 63.00 229 SER A N 1
ATOM 1660 C CA . SER A 1 229 ? 16.589 3.651 -1.810 1.00 63.00 229 SER A CA 1
ATOM 1661 C C . SER A 1 229 ? 17.927 3.937 -1.142 1.00 63.00 229 SER A C 1
ATOM 1663 O O . SER A 1 229 ? 18.634 3.022 -0.729 1.00 63.00 229 SER A O 1
ATOM 1665 N N . THR A 1 230 ? 18.257 5.218 -1.010 1.00 54.34 230 THR A N 1
ATOM 1666 C CA . THR A 1 230 ? 19.341 5.669 -0.131 1.00 54.34 230 THR A CA 1
ATOM 1667 C C . THR A 1 230 ? 18.899 5.680 1.337 1.00 54.34 230 THR A C 1
ATOM 1669 O O . THR A 1 230 ? 19.721 5.932 2.218 1.00 54.34 230 THR A O 1
ATOM 1672 N N . PHE A 1 231 ? 17.616 5.393 1.610 1.00 54.19 231 PHE A N 1
ATOM 1673 C CA . PHE A 1 231 ? 17.089 5.181 2.951 1.00 54.19 231 PHE A CA 1
ATOM 1674 C C . PHE A 1 231 ? 17.741 3.947 3.583 1.00 54.19 231 PHE A C 1
ATOM 1676 O O . PHE A 1 231 ? 17.594 2.825 3.100 1.00 54.19 231 PHE A O 1
ATOM 1683 N N . LYS A 1 232 ? 18.453 4.178 4.686 1.00 47.50 232 LYS A N 1
ATOM 1684 C CA . LYS A 1 232 ? 19.191 3.168 5.438 1.00 47.50 232 LYS A CA 1
ATOM 1685 C C . LYS A 1 232 ? 18.510 2.996 6.808 1.00 47.50 232 LYS A C 1
ATOM 1687 O O . LYS A 1 232 ? 18.756 3.826 7.684 1.00 47.50 232 LYS A O 1
ATOM 1692 N N . PRO A 1 233 ? 17.655 1.977 7.033 1.00 48.97 233 PRO A N 1
ATOM 1693 C CA . PRO A 1 233 ? 17.392 1.524 8.402 1.00 48.97 233 PRO A CA 1
ATOM 1694 C C . PRO A 1 233 ? 18.727 1.081 9.047 1.00 48.97 233 PRO A C 1
ATOM 1696 O O . PRO A 1 233 ? 19.724 0.946 8.330 1.00 48.97 233 PRO A O 1
ATOM 1699 N N . PRO A 1 234 ? 18.811 0.849 10.372 1.00 41.03 234 PRO A N 1
ATOM 1700 C CA . PRO A 1 234 ? 20.073 0.505 11.050 1.00 41.03 234 PRO A CA 1
ATOM 1701 C C . PRO A 1 234 ? 20.834 -0.708 10.462 1.00 41.03 234 PRO A C 1
ATOM 1703 O O . PRO A 1 234 ? 22.002 -0.911 10.781 1.00 41.03 234 PRO A O 1
ATOM 1706 N N . THR A 1 235 ? 20.232 -1.465 9.538 1.00 41.28 235 THR A N 1
ATOM 1707 C CA . THR A 1 235 ? 20.875 -2.463 8.674 1.00 41.28 235 THR A CA 1
ATOM 1708 C C . THR A 1 235 ? 20.836 -2.020 7.198 1.00 41.28 235 THR A C 1
ATOM 1710 O O . THR A 1 235 ? 19.783 -1.849 6.593 1.00 41.28 235 THR A O 1
ATOM 1713 N N . ALA A 1 236 ? 22.006 -1.787 6.600 1.00 42.19 236 ALA A N 1
ATOM 1714 C CA . ALA A 1 236 ? 22.162 -1.242 5.248 1.00 42.19 236 ALA A CA 1
ATOM 1715 C C . ALA A 1 236 ? 21.565 -2.131 4.138 1.00 42.19 236 ALA A C 1
ATOM 1717 O O . ALA A 1 236 ? 21.913 -3.307 4.064 1.00 42.19 236 ALA A O 1
ATOM 1718 N N . GLY A 1 237 ? 20.765 -1.572 3.218 1.00 63.91 237 GLY A N 1
ATOM 1719 C CA . GLY A 1 237 ? 20.356 -2.266 1.991 1.00 63.91 237 GLY A CA 1
ATOM 1720 C C . GLY A 1 237 ? 19.140 -1.663 1.283 1.00 63.91 237 GLY A C 1
ATOM 1721 O O . GLY A 1 237 ? 18.569 -0.669 1.723 1.00 63.91 237 GLY A O 1
ATOM 1722 N N . ASN A 1 238 ? 18.741 -2.305 0.182 1.00 77.69 238 ASN A N 1
ATOM 1723 C CA . ASN A 1 238 ? 17.458 -2.076 -0.475 1.00 77.69 238 ASN A CA 1
ATOM 1724 C C . ASN A 1 238 ? 16.286 -2.340 0.501 1.00 77.69 238 ASN A C 1
ATOM 1726 O O . ASN A 1 238 ? 16.394 -3.184 1.391 1.00 77.69 238 ASN A O 1
ATOM 1730 N N . ILE A 1 239 ? 15.135 -1.698 0.289 1.00 80.69 239 ILE A N 1
ATOM 1731 C CA . ILE A 1 239 ? 13.923 -1.835 1.114 1.00 80.69 239 ILE A CA 1
ATOM 1732 C C . ILE A 1 239 ? 12.755 -2.508 0.378 1.00 80.69 239 ILE A C 1
ATOM 1734 O O . ILE A 1 239 ? 12.619 -2.396 -0.839 1.00 80.69 239 ILE A O 1
ATOM 1738 N N . ALA A 1 240 ? 11.886 -3.177 1.136 1.00 88.12 240 ALA A N 1
ATOM 1739 C CA . ALA A 1 240 ? 10.650 -3.808 0.666 1.00 88.12 240 ALA A CA 1
ATOM 1740 C C . ALA A 1 240 ? 9.419 -3.166 1.331 1.00 88.12 240 ALA A C 1
ATOM 1742 O O . ALA A 1 240 ? 9.551 -2.348 2.245 1.00 88.12 240 ALA A O 1
ATOM 1743 N N . CYS A 1 241 ? 8.199 -3.567 0.949 1.00 89.31 241 CYS A N 1
ATOM 1744 C CA . CYS A 1 241 ? 6.988 -3.118 1.654 1.00 89.31 241 CYS A CA 1
ATOM 1745 C C . CYS A 1 241 ? 7.050 -3.503 3.138 1.00 89.31 241 CYS A C 1
ATOM 1747 O O . CYS A 1 241 ? 6.738 -2.686 4.006 1.00 89.31 241 CYS A O 1
ATOM 1749 N N . SER A 1 242 ? 7.539 -4.711 3.429 1.00 88.69 242 SER A N 1
ATOM 1750 C CA . SER A 1 242 ? 7.736 -5.209 4.791 1.00 88.69 242 SER A CA 1
ATOM 1751 C C . SER A 1 242 ? 8.764 -4.426 5.606 1.00 88.69 242 SER A C 1
ATOM 1753 O O . SER A 1 242 ? 8.745 -4.539 6.823 1.00 88.69 242 SER A O 1
ATOM 1755 N N . SER A 1 243 ? 9.637 -3.622 4.990 1.00 81.81 243 SER A N 1
ATOM 1756 C CA . SER A 1 243 ? 10.576 -2.770 5.733 1.00 81.81 243 SER A CA 1
ATOM 1757 C C . SER A 1 243 ? 9.865 -1.644 6.491 1.00 81.81 243 SER A C 1
ATOM 1759 O O . SER A 1 243 ? 10.378 -1.182 7.501 1.00 81.81 243 SER A O 1
ATOM 1761 N N . CYS A 1 244 ? 8.689 -1.206 6.022 1.00 79.88 244 CYS A N 1
ATOM 1762 C CA . CYS A 1 244 ? 7.874 -0.177 6.685 1.00 79.88 244 CYS A CA 1
ATOM 1763 C C . CYS A 1 244 ? 6.547 -0.714 7.242 1.00 79.88 244 CYS A C 1
ATOM 1765 O O . CYS A 1 244 ? 5.893 -0.028 8.022 1.00 79.88 244 CYS A O 1
ATOM 1767 N N . HIS A 1 245 ? 6.131 -1.904 6.807 1.00 87.62 245 HIS A N 1
ATOM 1768 C CA . HIS A 1 245 ? 4.866 -2.541 7.156 1.00 87.62 245 HIS A CA 1
ATOM 1769 C C . HIS A 1 245 ? 5.117 -3.961 7.688 1.00 87.62 245 HIS A C 1
ATOM 1771 O O . HIS A 1 245 ? 4.811 -4.962 7.026 1.00 87.62 245 HIS A O 1
ATOM 1777 N N . ALA A 1 246 ? 5.708 -4.027 8.879 1.00 83.12 246 ALA A N 1
ATOM 1778 C CA . ALA A 1 246 ? 6.136 -5.239 9.571 1.00 83.12 246 ALA A CA 1
ATOM 1779 C C . ALA A 1 246 ? 5.239 -5.564 10.780 1.00 83.12 246 ALA A C 1
ATOM 1781 O O . ALA A 1 246 ? 4.322 -4.822 11.131 1.00 83.12 246 ALA A O 1
ATOM 1782 N N . GLY A 1 247 ? 5.513 -6.698 11.427 1.00 84.12 247 GLY A N 1
ATOM 1783 C CA . GLY A 1 247 ? 4.821 -7.117 12.644 1.00 84.12 247 GLY A CA 1
ATOM 1784 C C . GLY A 1 247 ? 3.369 -7.550 12.424 1.00 84.12 247 GLY A C 1
ATOM 1785 O O . GLY A 1 247 ? 2.883 -7.665 11.299 1.00 84.12 247 GLY A O 1
ATOM 1786 N N . GLU A 1 248 ? 2.665 -7.806 13.528 1.00 84.94 248 GLU A N 1
ATOM 1787 C CA . GLU A 1 248 ? 1.295 -8.342 13.508 1.00 84.94 248 GLU A CA 1
ATOM 1788 C C . GLU A 1 248 ? 0.284 -7.396 12.852 1.00 84.94 248 GLU A C 1
ATOM 1790 O O . GLU A 1 248 ? -0.660 -7.847 12.204 1.00 84.94 248 GLU A O 1
ATOM 1795 N N . ALA A 1 249 ? 0.482 -6.085 13.003 1.00 82.75 249 ALA A N 1
ATOM 1796 C CA . ALA A 1 249 ? -0.364 -5.075 12.381 1.00 82.75 249 ALA A CA 1
ATOM 1797 C C . ALA A 1 249 ? 0.086 -4.707 10.956 1.00 82.75 249 ALA A C 1
ATOM 1799 O O . ALA A 1 249 ? -0.666 -4.029 10.251 1.00 82.75 249 ALA A O 1
ATOM 1800 N N . MET A 1 250 ? 1.252 -5.180 10.495 1.00 88.81 250 MET A N 1
ATOM 1801 C CA . MET A 1 250 ? 1.840 -4.812 9.201 1.00 88.81 250 MET A CA 1
ATOM 1802 C C . MET A 1 250 ? 1.879 -3.285 9.023 1.00 88.81 250 MET A C 1
ATOM 1804 O O . MET A 1 250 ? 1.341 -2.724 8.063 1.00 88.81 250 MET A O 1
ATOM 1808 N N . ASP A 1 251 ? 2.462 -2.609 10.004 1.00 79.88 251 ASP A N 1
ATOM 1809 C CA . ASP A 1 251 ? 2.681 -1.163 10.069 1.00 79.88 251 ASP A CA 1
ATOM 1810 C C . ASP A 1 251 ? 4.119 -0.863 10.510 1.00 79.88 251 ASP A C 1
ATOM 1812 O O . ASP A 1 251 ? 5.005 -1.715 10.392 1.00 79.88 251 ASP A O 1
ATOM 1816 N N . GLN A 1 252 ? 4.373 0.369 10.951 1.00 70.25 252 GLN A N 1
ATOM 1817 C CA . GLN A 1 252 ? 5.686 0.796 11.403 1.00 70.25 252 GLN A CA 1
ATOM 1818 C C . GLN A 1 252 ? 6.044 0.111 12.733 1.00 70.25 252 GLN A C 1
ATOM 1820 O O . GLN A 1 252 ? 5.888 0.686 13.805 1.00 70.25 252 GLN A O 1
ATOM 1825 N N . SER A 1 253 ? 6.549 -1.124 12.668 1.00 52.00 253 SER A N 1
ATOM 1826 C CA . SER A 1 253 ? 7.037 -1.852 13.847 1.00 52.00 253 SER A CA 1
ATOM 1827 C C . SER A 1 253 ? 8.538 -1.661 14.100 1.00 52.00 253 SER A C 1
ATOM 1829 O O . SER A 1 253 ? 9.032 -2.083 15.146 1.00 52.00 253 SER A O 1
ATOM 1831 N N . THR A 1 254 ? 9.276 -1.065 13.159 1.00 45.47 254 THR A N 1
ATOM 1832 C CA . THR A 1 254 ? 10.718 -0.809 13.268 1.00 45.47 254 THR A CA 1
ATOM 1833 C C . THR A 1 254 ? 10.937 0.652 13.665 1.00 45.47 254 THR A C 1
ATOM 1835 O O . THR A 1 254 ? 10.590 1.558 12.910 1.00 45.47 254 THR A O 1
ATOM 1838 N N . ASP A 1 255 ? 11.478 0.851 14.866 1.00 46.97 255 ASP A N 1
ATOM 1839 C CA . ASP A 1 255 ? 11.751 2.123 15.547 1.00 46.97 255 ASP A CA 1
ATOM 1840 C C . ASP A 1 255 ? 10.535 2.897 16.077 1.00 46.97 255 ASP A C 1
ATOM 1842 O O . ASP A 1 255 ? 10.165 3.968 15.601 1.00 46.97 255 ASP A O 1
ATOM 1846 N N . LYS A 1 256 ? 10.026 2.436 17.231 1.00 47.94 256 LYS A N 1
ATOM 1847 C CA . LYS A 1 256 ? 9.157 3.211 18.150 1.00 47.94 256 LYS A CA 1
ATOM 1848 C C . LYS A 1 256 ? 9.776 4.543 18.626 1.00 47.94 256 LYS A C 1
ATOM 1850 O O . LYS A 1 256 ? 9.122 5.291 19.349 1.00 47.94 256 LYS A O 1
ATOM 1855 N N . VAL A 1 257 ? 11.031 4.811 18.262 1.00 40.50 257 VAL A N 1
ATOM 1856 C CA . VAL A 1 257 ? 11.819 5.990 18.641 1.00 40.50 257 VAL A CA 1
ATOM 1857 C C . VAL A 1 257 ? 11.759 7.081 17.566 1.00 40.50 257 VAL A C 1
ATOM 1859 O O . VAL A 1 257 ? 12.021 8.239 17.887 1.00 40.50 257 VAL A O 1
ATOM 1862 N N . ASN A 1 258 ? 11.348 6.773 16.324 1.00 45.84 258 ASN A N 1
ATOM 1863 C CA . ASN A 1 258 ? 11.154 7.810 15.314 1.00 45.84 258 ASN A CA 1
ATOM 1864 C C . ASN A 1 258 ? 9.834 7.668 14.536 1.00 45.84 258 ASN A C 1
ATOM 1866 O O . ASN A 1 258 ? 9.678 6.776 13.702 1.00 45.84 258 ASN A O 1
ATOM 1870 N N . PRO A 1 259 ? 8.861 8.551 14.803 1.00 44.50 259 PRO A N 1
ATOM 1871 C CA . PRO A 1 259 ? 7.462 8.313 14.469 1.00 44.50 259 PRO A CA 1
ATOM 1872 C C . PRO A 1 259 ? 7.069 8.517 13.005 1.00 44.50 259 PRO A C 1
ATOM 1874 O O . PRO A 1 259 ? 5.892 8.456 12.643 1.00 44.50 259 PRO A O 1
ATOM 1877 N N . THR A 1 260 ? 8.051 8.777 12.156 1.00 48.97 260 THR A N 1
ATOM 1878 C CA . THR A 1 260 ? 7.852 9.056 10.747 1.00 48.97 260 THR A CA 1
ATOM 1879 C C . THR A 1 260 ? 8.673 8.075 9.931 1.00 48.97 260 THR A C 1
ATOM 1881 O O . THR A 1 260 ? 9.843 7.887 10.270 1.00 48.97 260 THR A O 1
ATOM 1884 N N . PRO A 1 261 ? 8.146 7.500 8.833 1.00 46.34 261 PRO A N 1
ATOM 1885 C CA . PRO A 1 261 ? 9.004 6.921 7.816 1.00 46.34 261 PRO A CA 1
ATOM 1886 C C . PRO A 1 261 ? 10.005 8.014 7.462 1.00 46.34 261 PRO A C 1
ATOM 1888 O O . PRO A 1 261 ? 9.603 9.104 7.049 1.00 46.34 261 PRO A O 1
ATOM 1891 N N . TYR A 1 262 ? 11.283 7.766 7.717 1.00 48.09 262 TYR A N 1
ATOM 1892 C CA . TYR A 1 262 ? 12.383 8.681 7.433 1.00 48.09 262 TYR A CA 1
ATOM 1893 C C . TYR A 1 262 ? 12.604 8.801 5.915 1.00 48.09 262 TYR A C 1
ATOM 1895 O O . TYR A 1 262 ? 13.658 8.481 5.379 1.00 48.09 262 TYR A O 1
ATOM 1903 N N . GLY A 1 263 ? 11.573 9.243 5.206 1.00 39.66 263 GLY A N 1
ATOM 1904 C CA . GLY A 1 263 ? 11.575 9.591 3.800 1.00 39.66 263 GLY A CA 1
ATOM 1905 C C . GLY A 1 263 ? 11.338 11.087 3.691 1.00 39.66 263 GLY A C 1
ATOM 1906 O O . GLY A 1 263 ? 10.243 11.529 3.348 1.00 39.66 263 GLY A O 1
ATOM 1907 N N . THR A 1 264 ? 12.346 11.871 4.057 1.00 40.53 264 THR A N 1
ATOM 1908 C CA . THR A 1 264 ? 12.362 13.310 3.807 1.00 40.53 264 THR A CA 1
ATOM 1909 C C . THR A 1 264 ? 12.995 13.536 2.442 1.00 40.53 264 THR A C 1
ATOM 1911 O O . THR A 1 264 ? 14.191 13.281 2.302 1.00 40.53 264 THR A O 1
ATOM 1914 N N . GLU A 1 265 ? 12.260 14.084 1.466 1.00 35.50 265 GLU A N 1
ATOM 1915 C CA . GLU A 1 265 ? 12.992 14.855 0.459 1.00 35.50 265 GLU A CA 1
ATOM 1916 C C . GLU A 1 265 ? 13.645 16.007 1.237 1.00 35.50 265 GLU A C 1
ATOM 1918 O O . GLU A 1 265 ? 13.038 16.518 2.195 1.00 35.50 265 GLU A O 1
ATOM 1923 N N . PRO A 1 266 ? 14.832 16.469 0.827 1.00 38.19 266 PRO A N 1
ATOM 1924 C CA . PRO A 1 266 ? 15.335 17.771 1.250 1.00 38.19 266 PRO A CA 1
ATOM 1925 C C . PRO A 1 266 ? 14.253 18.868 1.128 1.00 38.19 266 PRO A C 1
ATOM 1927 O O . PRO A 1 266 ? 14.191 19.750 1.986 1.00 38.19 266 PRO A O 1
ATOM 1930 N N . ASP A 1 267 ? 13.315 18.708 0.175 1.00 38.38 267 ASP A N 1
ATOM 1931 C CA . ASP A 1 267 ? 12.357 19.734 -0.249 1.00 38.38 267 ASP A CA 1
ATOM 1932 C C . ASP A 1 267 ? 10.851 19.373 -0.108 1.00 38.38 267 ASP A C 1
ATOM 1934 O O . ASP A 1 267 ? 9.997 20.150 -0.539 1.00 38.38 267 ASP A O 1
ATOM 1938 N N . THR A 1 268 ? 10.465 18.254 0.533 1.00 41.16 268 THR A N 1
ATOM 1939 C CA . THR A 1 268 ? 9.041 17.939 0.828 1.00 41.16 268 THR A CA 1
ATOM 1940 C C . THR A 1 268 ? 8.765 17.932 2.340 1.00 41.16 268 THR A C 1
ATOM 1942 O O . THR A 1 268 ? 9.334 17.087 3.038 1.00 41.16 268 THR A O 1
ATOM 1945 N N . PRO A 1 269 ? 7.918 18.835 2.878 1.00 44.03 269 PRO A N 1
ATOM 1946 C CA . PRO A 1 269 ? 7.916 19.130 4.317 1.00 44.03 269 PRO A CA 1
ATOM 1947 C C . PRO A 1 269 ? 7.202 18.179 5.299 1.00 44.03 269 PRO A C 1
ATOM 1949 O O . PRO A 1 269 ? 7.394 18.383 6.495 1.00 44.03 269 PRO A O 1
ATOM 1952 N N . GLU A 1 270 ? 6.370 17.211 4.891 1.00 55.00 270 GLU A N 1
ATOM 1953 C CA . GLU A 1 270 ? 5.366 16.630 5.814 1.00 55.00 270 GLU A CA 1
ATOM 1954 C C . GLU A 1 270 ? 5.391 15.087 5.888 1.00 55.00 270 GLU A C 1
ATOM 1956 O O . GLU A 1 270 ? 4.799 14.406 5.041 1.00 55.00 270 GLU A O 1
ATOM 1961 N N . PRO A 1 271 ? 6.052 14.495 6.897 1.00 65.88 271 PRO A N 1
ATOM 1962 C CA . PRO A 1 271 ? 6.077 13.049 7.054 1.00 65.88 271 PRO A CA 1
ATOM 1963 C C . PRO A 1 271 ? 4.786 12.506 7.693 1.00 65.88 271 PRO A C 1
ATOM 1965 O O . PRO A 1 271 ? 4.278 13.052 8.671 1.00 65.88 271 PRO A O 1
ATOM 1968 N N . ARG A 1 272 ? 4.278 11.382 7.169 1.00 79.56 272 ARG A N 1
ATOM 1969 C CA . ARG A 1 272 ? 3.127 10.657 7.733 1.00 79.56 272 ARG A CA 1
ATOM 1970 C C . ARG A 1 272 ? 3.522 9.263 8.202 1.00 79.56 272 ARG A C 1
ATOM 1972 O O . ARG A 1 272 ? 4.147 8.534 7.442 1.00 79.56 272 ARG A O 1
ATOM 1979 N N . ASN A 1 273 ? 3.072 8.879 9.391 1.00 80.94 273 ASN A N 1
ATOM 1980 C CA . ASN A 1 273 ? 3.181 7.537 9.964 1.00 80.94 273 ASN A CA 1
ATOM 1981 C C . ASN A 1 273 ? 2.622 6.458 9.014 1.00 80.94 273 ASN A C 1
ATOM 1983 O O . ASN A 1 273 ? 1.597 6.674 8.351 1.00 80.94 273 ASN A O 1
ATOM 1987 N N . ALA A 1 274 ? 3.265 5.290 8.953 1.00 83.12 274 ALA A N 1
ATOM 1988 C CA . ALA A 1 274 ? 2.803 4.188 8.115 1.00 83.12 274 ALA A CA 1
ATOM 1989 C C . ALA A 1 274 ? 1.510 3.571 8.681 1.00 83.12 274 ALA A C 1
ATOM 1991 O O . ALA A 1 274 ? 1.384 3.283 9.867 1.00 83.12 274 ALA A O 1
ATOM 1992 N N . LEU A 1 275 ? 0.515 3.360 7.819 1.00 87.38 275 LEU A N 1
ATOM 1993 C CA . LEU A 1 275 ? -0.745 2.729 8.212 1.00 87.38 275 LEU A CA 1
ATOM 1994 C C . LEU A 1 275 ? -0.634 1.202 8.178 1.00 87.38 275 LEU A C 1
ATOM 1996 O O . LEU A 1 275 ? 0.002 0.644 7.291 1.00 87.38 275 LEU A O 1
ATOM 2000 N N . SER A 1 276 ? -1.359 0.537 9.076 1.00 90.00 276 SER A N 1
ATOM 2001 C CA . SER A 1 276 ? -1.571 -0.912 9.035 1.00 90.00 276 SER A CA 1
ATOM 2002 C C . SER A 1 276 ? -2.128 -1.373 7.686 1.00 90.00 276 SER A C 1
ATOM 2004 O O . SER A 1 276 ? -3.124 -0.832 7.187 1.00 90.00 276 SER A O 1
ATOM 2006 N N . VAL A 1 277 ? -1.479 -2.390 7.109 1.00 93.44 277 VAL A N 1
ATOM 2007 C CA . VAL A 1 277 ? -1.969 -3.116 5.926 1.00 93.44 277 VAL A CA 1
ATOM 2008 C C . VAL A 1 277 ? -3.104 -4.068 6.309 1.00 93.44 277 VAL A C 1
ATOM 2010 O O . VAL A 1 277 ? -4.012 -4.293 5.503 1.00 93.44 277 VAL A O 1
ATOM 2013 N N . VAL A 1 278 ? -3.110 -4.582 7.542 1.00 93.88 278 VAL A N 1
ATOM 2014 C CA . VAL A 1 278 ? -4.178 -5.453 8.044 1.00 93.88 278 VAL A CA 1
ATOM 2015 C C . VAL A 1 278 ? -5.518 -4.714 8.025 1.00 93.88 278 VAL A C 1
ATOM 2017 O O . VAL A 1 278 ? -5.647 -3.588 8.502 1.00 93.88 278 VAL A O 1
ATOM 2020 N N . ASN A 1 279 ? -6.541 -5.352 7.453 1.00 94.94 279 ASN A N 1
ATOM 2021 C CA . ASN A 1 279 ? -7.878 -4.791 7.231 1.00 94.94 279 ASN A CA 1
ATOM 2022 C C . ASN A 1 279 ? -7.911 -3.532 6.338 1.00 94.94 279 ASN A C 1
ATOM 2024 O O . ASN A 1 279 ? -8.945 -2.868 6.244 1.00 94.94 279 ASN A O 1
ATOM 2028 N N . SER A 1 280 ? -6.833 -3.205 5.621 1.00 94.31 280 SER A N 1
ATOM 2029 C CA . SER A 1 280 ? -6.818 -2.037 4.729 1.00 94.31 280 SER A CA 1
ATOM 2030 C C . SER A 1 280 ? -7.758 -2.175 3.522 1.00 94.31 280 SER A C 1
ATOM 2032 O O . SER A 1 280 ? -8.161 -1.166 2.944 1.00 94.31 280 SER A O 1
ATOM 2034 N N . ALA A 1 281 ? -8.153 -3.402 3.160 1.00 95.38 281 ALA A N 1
ATOM 2035 C CA . ALA A 1 281 ? -9.057 -3.683 2.039 1.00 95.38 281 ALA A CA 1
ATOM 2036 C C . ALA A 1 281 ? -10.508 -3.227 2.275 1.00 95.38 281 ALA A C 1
ATOM 2038 O O . ALA A 1 281 ? -11.303 -3.188 1.340 1.00 95.38 281 ALA A O 1
ATOM 2039 N N . PHE A 1 282 ? -10.856 -2.853 3.510 1.00 94.94 282 PHE A N 1
ATOM 2040 C CA . PHE A 1 282 ? -12.172 -2.308 3.853 1.00 94.94 282 PHE A CA 1
ATOM 2041 C C . PHE A 1 282 ? -12.281 -0.797 3.615 1.00 94.94 282 PHE A C 1
ATOM 2043 O O . PHE A 1 282 ? -13.367 -0.236 3.754 1.00 94.94 282 PHE A O 1
ATOM 2050 N N . TYR A 1 283 ? -11.184 -0.115 3.271 1.00 93.19 283 TYR A N 1
ATOM 2051 C CA . TYR A 1 283 ? -11.221 1.321 3.026 1.00 93.19 283 TYR A CA 1
ATOM 2052 C C . TYR A 1 283 ? -11.597 1.664 1.589 1.00 93.19 283 TYR A C 1
ATOM 2054 O O . TYR A 1 283 ? -10.988 1.200 0.628 1.00 93.19 283 TYR A O 1
ATOM 2062 N N . THR A 1 284 ? -12.529 2.606 1.455 1.00 90.06 284 THR A N 1
ATOM 2063 C CA . THR A 1 284 ? -12.821 3.264 0.179 1.00 90.06 284 THR A CA 1
ATOM 2064 C C . THR A 1 284 ? -11.653 4.145 -0.266 1.00 90.06 284 THR A C 1
ATOM 2066 O O . THR A 1 284 ? -11.266 4.102 -1.428 1.00 90.06 284 THR A O 1
ATOM 2069 N N . TRP A 1 285 ? -11.070 4.922 0.646 1.00 92.94 285 TRP A N 1
ATOM 2070 C CA . TRP A 1 285 ? -9.934 5.804 0.371 1.00 92.94 285 TRP A CA 1
ATOM 2071 C C . TRP A 1 285 ? -8.696 5.306 1.105 1.00 92.94 285 TRP A C 1
ATOM 2073 O O . TRP A 1 285 ? -8.743 5.046 2.308 1.00 92.94 285 TRP A O 1
ATOM 2083 N N . VAL A 1 286 ? -7.586 5.197 0.389 1.00 91.19 286 VAL A N 1
ATOM 2084 C CA . VAL A 1 286 ? -6.334 4.635 0.895 1.00 91.19 286 VAL A CA 1
ATOM 2085 C C . VAL A 1 286 ? -5.333 5.767 1.168 1.00 91.19 286 VAL A C 1
ATOM 2087 O O . VAL A 1 286 ? -5.342 6.786 0.482 1.00 91.19 286 VAL A O 1
ATOM 2090 N N . ASN A 1 287 ? -4.463 5.560 2.165 1.00 89.62 287 ASN A N 1
ATOM 2091 C CA . ASN A 1 287 ? -3.645 6.553 2.883 1.00 89.62 287 ASN A CA 1
ATOM 2092 C C . ASN A 1 287 ? -4.443 7.419 3.896 1.00 89.62 287 ASN A C 1
ATOM 2094 O O . ASN A 1 287 ? -5.621 7.159 4.161 1.00 89.62 287 ASN A O 1
ATOM 2098 N N . TRP A 1 288 ? -3.767 8.394 4.518 1.00 92.25 288 TRP A N 1
ATOM 2099 C CA . TRP A 1 288 ? -4.345 9.322 5.494 1.00 92.25 288 TRP A CA 1
ATOM 2100 C C . TRP A 1 288 ? -5.254 10.406 4.888 1.00 92.25 288 TRP A C 1
ATOM 2102 O O . TRP A 1 288 ? -6.342 10.609 5.409 1.00 92.25 288 TRP A O 1
ATOM 2112 N N . GLY A 1 289 ? -4.858 11.107 3.818 1.00 92.19 289 GLY A N 1
ATOM 2113 C CA . GLY A 1 289 ? -5.666 12.171 3.187 1.00 92.19 289 GLY A CA 1
ATOM 2114 C C . GLY A 1 289 ? -6.587 11.688 2.052 1.00 92.19 289 GLY A C 1
ATOM 2115 O O . GLY A 1 289 ? -7.363 12.459 1.490 1.00 92.19 289 GLY A O 1
ATOM 2116 N N . GLY A 1 290 ? -6.567 10.392 1.746 1.00 93.38 290 GLY A N 1
ATOM 2117 C CA . GLY A 1 290 ? -7.298 9.761 0.654 1.00 93.38 290 GLY A CA 1
ATOM 2118 C C . GLY A 1 290 ? -6.706 10.026 -0.730 1.00 93.38 290 GLY A C 1
ATOM 2119 O O . GLY A 1 290 ? -7.476 10.236 -1.662 1.00 93.38 290 GLY A O 1
ATOM 2120 N N . ARG A 1 291 ? -5.371 10.026 -0.870 1.00 93.12 291 ARG A N 1
ATOM 2121 C CA . ARG A 1 291 ? -4.659 10.233 -2.153 1.00 93.12 291 ARG A CA 1
ATOM 2122 C C . ARG A 1 291 ? -4.876 9.111 -3.166 1.00 93.12 291 ARG A C 1
ATOM 2124 O O . ARG A 1 291 ? -4.614 9.298 -4.349 1.00 93.12 291 ARG A O 1
ATOM 2131 N N . PHE A 1 292 ? -5.301 7.938 -2.713 1.00 95.44 292 PHE A N 1
ATOM 2132 C CA . PHE A 1 292 ? -5.510 6.790 -3.585 1.00 95.44 292 PHE A CA 1
ATOM 2133 C C . PHE A 1 292 ? -6.917 6.248 -3.394 1.00 95.44 292 PHE A C 1
ATOM 2135 O O . PHE A 1 292 ? -7.410 6.110 -2.273 1.00 95.44 292 PHE A O 1
ATOM 2142 N N . ASP A 1 293 ? -7.561 5.926 -4.503 1.00 95.62 293 ASP A N 1
ATOM 2143 C CA . ASP A 1 293 ? -8.878 5.306 -4.545 1.00 95.62 293 ASP A CA 1
ATOM 2144 C C . ASP A 1 293 ? -8.794 3.792 -4.785 1.00 95.62 293 ASP A C 1
ATOM 2146 O O . ASP A 1 293 ? -9.816 3.131 -4.939 1.00 95.62 293 ASP A O 1
ATOM 2150 N N . SER A 1 294 ? -7.596 3.215 -4.775 1.00 96.69 294 SER A N 1
ATOM 2151 C CA . SER A 1 294 ? -7.368 1.775 -4.834 1.00 96.69 294 SER A CA 1
ATOM 2152 C C . SER A 1 294 ? -6.043 1.415 -4.159 1.00 96.69 294 SER A C 1
ATOM 2154 O O . SER A 1 294 ? -5.138 2.246 -4.029 1.00 96.69 294 SER A O 1
ATOM 2156 N N . GLN A 1 295 ? -5.919 0.163 -3.712 1.00 96.50 295 GLN A N 1
ATOM 2157 C CA . GLN A 1 295 ? -4.668 -0.329 -3.127 1.00 96.50 295 GLN A CA 1
ATOM 2158 C C . GLN A 1 295 ? -3.569 -0.472 -4.180 1.00 96.50 295 GLN A C 1
ATOM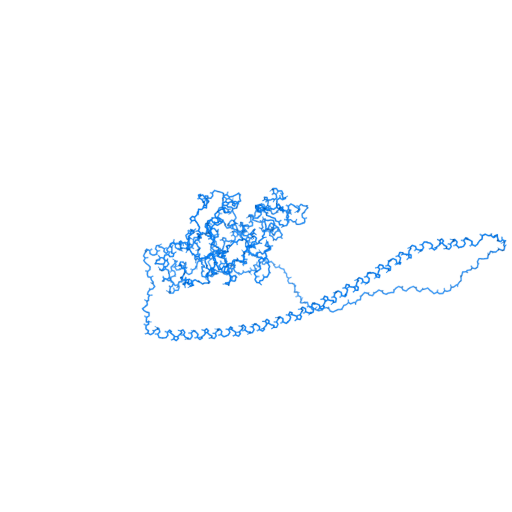 2160 O O . GLN A 1 295 ? -2.412 -0.178 -3.899 1.00 96.50 295 GLN A O 1
ATOM 2165 N N . TRP A 1 296 ? -3.924 -0.854 -5.409 1.00 98.00 296 TRP A N 1
ATOM 2166 C CA . TRP A 1 296 ? -2.932 -1.020 -6.464 1.00 98.00 296 TRP A CA 1
ATOM 2167 C C . TRP A 1 296 ? -2.316 0.326 -6.863 1.00 98.00 296 TRP A C 1
ATOM 2169 O O . TRP A 1 296 ? -1.100 0.401 -7.006 1.00 98.00 296 TRP A O 1
ATOM 2179 N N . ALA A 1 297 ? -3.098 1.412 -6.937 1.00 97.25 297 ALA A N 1
ATOM 2180 C CA . ALA A 1 297 ? -2.576 2.751 -7.229 1.00 97.25 297 ALA A CA 1
ATOM 2181 C C . ALA A 1 297 ? -1.636 3.289 -6.133 1.00 97.25 297 ALA A C 1
ATOM 2183 O O . ALA A 1 297 ? -0.640 3.956 -6.446 1.00 97.25 297 ALA A O 1
ATOM 2184 N N . LEU A 1 298 ? -1.921 2.972 -4.860 1.00 95.12 298 LEU A N 1
ATOM 2185 C CA . LEU A 1 298 ? -1.004 3.235 -3.746 1.00 95.12 298 LEU A CA 1
ATOM 2186 C C . LEU A 1 298 ? 0.348 2.558 -4.011 1.00 95.12 298 LEU A C 1
ATOM 2188 O O . LEU A 1 298 ? 1.375 3.236 -3.981 1.00 95.12 298 LEU A O 1
ATOM 2192 N N . SER A 1 299 ? 0.352 1.252 -4.301 1.00 95.88 299 SER A N 1
ATOM 2193 C CA . SER A 1 299 ? 1.582 0.469 -4.494 1.00 95.88 299 SER A CA 1
ATOM 2194 C C . SER A 1 299 ? 2.458 1.007 -5.630 1.00 95.88 299 SER A C 1
ATOM 2196 O O . SER A 1 299 ? 3.679 1.058 -5.484 1.00 95.88 299 SER A O 1
ATOM 2198 N N . LEU A 1 300 ? 1.852 1.470 -6.731 1.00 96.56 300 LEU A N 1
ATOM 2199 C CA . LEU A 1 300 ? 2.585 2.106 -7.836 1.00 96.56 300 LEU A CA 1
ATOM 2200 C C . LEU A 1 300 ? 3.282 3.390 -7.382 1.00 96.56 300 LEU A C 1
ATOM 2202 O O . LEU A 1 300 ? 4.466 3.604 -7.637 1.00 96.56 300 LEU A O 1
ATOM 2206 N N . THR A 1 301 ? 2.548 4.244 -6.672 1.00 91.69 301 THR A N 1
ATOM 2207 C CA . THR A 1 301 ? 3.077 5.541 -6.241 1.00 91.69 301 THR A CA 1
ATOM 2208 C C . THR A 1 301 ? 4.182 5.374 -5.203 1.00 91.69 301 THR A C 1
ATOM 2210 O O . THR A 1 301 ? 5.150 6.126 -5.232 1.00 91.69 301 THR A O 1
ATOM 2213 N N . VAL A 1 302 ? 4.073 4.380 -4.316 1.00 88.94 302 VAL A N 1
ATOM 2214 C CA . VAL A 1 302 ? 5.129 4.040 -3.350 1.00 88.94 302 VAL A CA 1
ATOM 2215 C C . VAL A 1 302 ? 6.406 3.581 -4.060 1.00 88.94 302 VAL A C 1
ATOM 2217 O O . VAL A 1 302 ? 7.489 4.037 -3.699 1.00 88.94 302 VAL A O 1
ATOM 2220 N N . ALA A 1 303 ? 6.287 2.745 -5.096 1.00 91.69 303 ALA A N 1
ATOM 2221 C CA . ALA A 1 303 ? 7.443 2.225 -5.822 1.00 91.69 303 ALA A CA 1
ATOM 2222 C C . ALA A 1 303 ? 8.257 3.324 -6.534 1.00 91.69 303 ALA A C 1
ATOM 2224 O O . ALA A 1 303 ? 9.485 3.319 -6.476 1.00 91.69 303 ALA A O 1
ATOM 2225 N N . GLU A 1 304 ? 7.602 4.295 -7.177 1.00 91.31 304 GLU A N 1
ATOM 2226 C CA . GLU A 1 304 ? 8.292 5.386 -7.891 1.00 91.31 304 GLU A CA 1
ATOM 2227 C C . GLU A 1 304 ? 8.674 6.578 -6.998 1.00 91.31 304 GLU A C 1
ATOM 2229 O O . GLU A 1 304 ? 9.336 7.504 -7.479 1.00 91.31 304 GLU A O 1
ATOM 2234 N N . ASN A 1 305 ? 8.279 6.584 -5.722 1.00 85.25 305 ASN A N 1
ATOM 2235 C CA . ASN A 1 305 ? 8.566 7.690 -4.814 1.00 85.25 305 ASN A CA 1
ATOM 2236 C C . ASN A 1 305 ? 10.064 7.711 -4.437 1.00 85.25 305 ASN A C 1
ATOM 2238 O O . ASN A 1 305 ? 10.543 6.723 -3.872 1.00 85.25 305 ASN A O 1
ATOM 2242 N N . PRO A 1 306 ? 10.796 8.810 -4.714 1.00 79.12 306 PRO A N 1
ATOM 2243 C CA . PRO A 1 306 ? 12.233 8.919 -4.436 1.00 79.12 306 PRO A CA 1
ATOM 2244 C C . PRO A 1 306 ? 12.591 8.802 -2.948 1.00 79.12 306 PRO A C 1
ATOM 2246 O O . PRO A 1 306 ? 13.686 8.357 -2.628 1.00 79.12 306 PRO A O 1
ATOM 2249 N N . ASN A 1 307 ? 11.659 9.113 -2.045 1.00 74.06 307 ASN A N 1
ATOM 2250 C CA . ASN A 1 307 ? 11.854 8.982 -0.597 1.00 74.06 307 ASN A CA 1
ATOM 2251 C C . ASN A 1 307 ? 11.541 7.606 -0.035 1.00 74.06 307 ASN A C 1
ATOM 2253 O O . ASN A 1 307 ? 11.777 7.352 1.142 1.00 74.06 307 ASN A O 1
ATOM 2257 N N . LEU A 1 308 ? 10.895 6.766 -0.837 1.00 79.00 308 LEU A N 1
ATOM 2258 C CA . LEU A 1 308 ? 10.534 5.419 -0.440 1.00 79.00 308 LEU A CA 1
ATOM 2259 C C . LEU A 1 308 ? 11.425 4.481 -1.236 1.00 79.00 308 LEU A C 1
ATOM 2261 O O . LEU A 1 308 ? 12.611 4.370 -0.947 1.00 79.00 308 LEU A O 1
ATOM 2265 N N . PHE A 1 309 ? 10.894 3.824 -2.262 1.00 84.38 309 PHE A N 1
ATOM 2266 C CA . PHE A 1 309 ? 11.645 2.783 -2.959 1.00 84.38 309 PHE A CA 1
ATOM 2267 C C . PHE A 1 309 ? 12.628 3.353 -3.984 1.00 84.38 309 PHE A C 1
ATOM 2269 O O . PHE A 1 309 ? 13.538 2.644 -4.412 1.00 84.38 309 PHE A O 1
ATOM 2276 N N . ASN A 1 310 ? 12.441 4.612 -4.391 1.00 84.75 310 ASN A N 1
ATOM 2277 C CA . ASN A 1 310 ? 13.228 5.280 -5.424 1.00 84.75 310 ASN A CA 1
ATOM 2278 C C . ASN A 1 310 ? 13.356 4.459 -6.721 1.00 84.75 310 ASN A C 1
ATOM 2280 O O . ASN A 1 310 ? 14.354 4.524 -7.432 1.00 84.75 310 ASN A O 1
ATOM 2284 N N . SER A 1 311 ? 12.337 3.661 -7.039 1.00 91.31 311 SER A N 1
ATOM 2285 C CA . SER A 1 311 ? 12.349 2.794 -8.208 1.00 91.31 311 SER A CA 1
ATOM 2286 C C . SER A 1 311 ? 11.828 3.520 -9.454 1.00 91.31 311 SER A C 1
ATOM 2288 O O . SER A 1 311 ? 11.565 4.734 -9.476 1.00 91.31 311 SER A O 1
ATOM 2290 N N . SER A 1 312 ? 11.673 2.745 -10.522 1.00 94.88 312 SER A N 1
ATOM 2291 C CA . SER A 1 312 ? 11.076 3.150 -11.787 1.00 94.88 312 SER A CA 1
ATOM 2292 C C . SER A 1 312 ? 10.291 1.993 -12.406 1.00 94.88 312 SER A C 1
ATOM 2294 O O . SER A 1 312 ? 10.579 0.829 -12.121 1.00 94.88 312 SER A O 1
ATOM 2296 N N . ARG A 1 313 ? 9.336 2.294 -13.296 1.00 96.62 313 ARG A N 1
ATOM 2297 C CA . ARG A 1 313 ? 8.613 1.274 -14.086 1.00 96.62 313 ARG A CA 1
ATOM 2298 C C . ARG A 1 313 ? 9.538 0.236 -14.710 1.00 96.62 313 ARG A C 1
ATOM 2300 O O . ARG A 1 313 ? 9.262 -0.955 -14.610 1.00 96.62 313 ARG A O 1
ATOM 2307 N N . LEU A 1 314 ? 10.623 0.686 -15.343 1.00 97.56 314 LEU A N 1
ATOM 2308 C CA . LEU A 1 314 ? 11.576 -0.210 -15.999 1.00 97.56 314 LEU A CA 1
ATOM 2309 C C . LEU A 1 314 ? 12.335 -1.080 -14.998 1.00 97.56 314 LEU A C 1
ATOM 2311 O O . LEU A 1 314 ? 12.442 -2.279 -15.221 1.00 97.56 314 LEU A O 1
ATOM 2315 N N . ALA A 1 315 ? 12.782 -0.517 -13.873 1.00 95.94 315 ALA A N 1
ATOM 2316 C CA . ALA A 1 315 ? 13.457 -1.300 -12.838 1.00 95.94 315 ALA A CA 1
ATOM 2317 C C . ALA A 1 315 ? 12.544 -2.414 -12.291 1.00 95.94 315 ALA A C 1
ATOM 2319 O O . ALA A 1 315 ? 12.962 -3.567 -12.186 1.00 95.94 315 ALA A O 1
ATOM 2320 N N . VAL A 1 316 ? 11.267 -2.105 -12.034 1.00 97.69 316 VAL A N 1
ATOM 2321 C CA . VAL A 1 316 ? 10.270 -3.111 -11.625 1.00 97.69 316 VAL A CA 1
ATOM 2322 C C . VAL A 1 316 ? 10.042 -4.158 -12.718 1.00 97.69 316 VAL A C 1
ATOM 2324 O O . VAL A 1 316 ? 9.998 -5.351 -12.416 1.00 97.69 316 VAL A O 1
ATOM 2327 N N . ALA A 1 317 ? 9.929 -3.744 -13.983 1.00 98.12 317 ALA A N 1
ATOM 2328 C CA . ALA A 1 317 ? 9.750 -4.669 -15.102 1.00 98.12 317 ALA A CA 1
ATOM 2329 C C . ALA A 1 317 ? 10.936 -5.637 -15.255 1.00 98.12 317 ALA A C 1
ATOM 2331 O O . ALA A 1 317 ? 10.726 -6.832 -15.464 1.00 98.12 317 ALA A O 1
ATOM 2332 N N . HIS A 1 318 ? 12.167 -5.149 -15.082 1.00 97.75 318 HIS A N 1
ATOM 2333 C CA . HIS A 1 318 ? 13.381 -5.968 -15.105 1.00 97.75 318 HIS A CA 1
ATOM 2334 C C . HIS A 1 318 ? 13.446 -6.953 -13.939 1.00 97.75 318 HIS A C 1
ATOM 2336 O O . HIS A 1 318 ? 13.790 -8.114 -14.147 1.00 97.75 318 HIS A O 1
ATOM 2342 N N . VAL A 1 319 ? 13.074 -6.547 -12.721 1.00 96.56 319 VAL A N 1
ATOM 2343 C CA . VAL A 1 319 ? 13.014 -7.476 -11.576 1.00 96.56 319 VAL A CA 1
ATOM 2344 C C . VAL A 1 319 ? 11.956 -8.556 -11.792 1.00 96.56 319 VAL A C 1
ATOM 2346 O O . VAL A 1 319 ? 12.235 -9.737 -11.579 1.00 96.56 319 VAL A O 1
ATOM 2349 N N . LEU A 1 320 ? 10.768 -8.181 -12.276 1.00 98.38 320 LEU A N 1
ATOM 2350 C CA . LEU A 1 320 ? 9.734 -9.148 -12.638 1.00 98.38 320 LEU A CA 1
ATOM 2351 C C . LEU A 1 320 ? 10.236 -10.141 -13.688 1.00 98.38 320 LEU A C 1
ATOM 2353 O O . LEU A 1 320 ? 10.034 -11.338 -13.515 1.00 98.38 320 LEU A O 1
ATOM 2357 N N . PHE A 1 321 ? 10.929 -9.672 -14.727 1.00 98.38 321 PHE A N 1
ATOM 2358 C CA . PHE A 1 321 ? 11.470 -10.543 -15.771 1.00 98.38 321 PHE A CA 1
ATOM 2359 C C . PHE A 1 321 ? 12.549 -11.483 -15.235 1.00 98.38 321 PHE A C 1
ATOM 2361 O O . PHE A 1 321 ? 12.489 -12.690 -15.444 1.00 98.38 321 PHE A O 1
ATOM 2368 N N . ASN A 1 322 ? 13.517 -10.951 -14.495 1.00 97.12 322 ASN A N 1
ATOM 2369 C CA . ASN A 1 322 ? 14.674 -11.729 -14.064 1.00 97.12 322 ASN A CA 1
ATOM 2370 C C . ASN A 1 322 ? 14.351 -12.728 -12.944 1.00 97.12 322 ASN A C 1
ATOM 2372 O O . ASN A 1 322 ? 15.020 -13.755 -12.843 1.00 97.12 322 ASN A O 1
ATOM 2376 N N . LYS A 1 323 ? 13.355 -12.439 -12.094 1.00 97.56 323 LYS A N 1
ATOM 2377 C CA . LYS A 1 323 ? 13.083 -13.228 -10.881 1.00 97.56 323 LYS A CA 1
ATOM 2378 C C . LYS A 1 323 ? 11.707 -13.889 -10.851 1.00 97.56 323 LYS A C 1
ATOM 2380 O O . LYS A 1 323 ? 11.562 -14.946 -10.244 1.00 97.56 323 LYS A O 1
ATOM 2385 N N . TYR A 1 324 ? 10.705 -13.292 -11.495 1.00 98.50 324 TYR A N 1
ATOM 2386 C CA . TYR A 1 324 ? 9.297 -13.672 -11.332 1.00 98.50 324 TYR A CA 1
ATOM 2387 C C . TYR A 1 324 ? 8.565 -13.925 -12.649 1.00 98.50 324 TYR A C 1
ATOM 2389 O O . TYR A 1 324 ? 7.335 -13.931 -12.662 1.00 98.50 324 TYR A O 1
ATOM 2397 N N . GLN A 1 325 ? 9.279 -14.157 -13.754 1.00 98.19 325 GLN A N 1
ATOM 2398 C CA . GLN A 1 325 ? 8.654 -14.313 -15.068 1.00 98.19 325 GLN A CA 1
ATOM 2399 C C . GLN A 1 325 ? 7.595 -15.413 -15.072 1.00 98.19 325 GLN A C 1
ATOM 2401 O O . GLN A 1 325 ? 6.465 -15.175 -15.484 1.00 98.19 325 GLN A O 1
ATOM 2406 N N . GLN A 1 326 ? 7.918 -16.589 -14.531 1.00 98.19 326 GLN A N 1
ATOM 2407 C CA . GLN A 1 326 ? 6.967 -17.696 -14.472 1.00 98.19 326 GLN A CA 1
ATOM 2408 C C . GLN A 1 326 ? 5.729 -17.367 -13.620 1.00 98.19 326 GLN A C 1
ATOM 2410 O O . GLN A 1 326 ? 4.617 -17.735 -13.993 1.00 98.19 326 GLN A O 1
ATOM 2415 N N . ASP A 1 327 ? 5.904 -16.686 -12.482 1.00 98.56 327 ASP A N 1
ATOM 2416 C CA . ASP A 1 327 ? 4.789 -16.281 -11.618 1.00 98.56 327 ASP A CA 1
ATOM 2417 C C . ASP A 1 327 ? 3.900 -15.239 -12.311 1.00 98.56 327 ASP A C 1
ATOM 2419 O O . ASP A 1 327 ? 2.675 -15.334 -12.257 1.00 98.56 327 ASP A O 1
ATOM 2423 N N . TYR A 1 328 ? 4.511 -14.262 -12.985 1.00 98.75 328 TYR A N 1
ATOM 2424 C CA . TYR A 1 328 ? 3.816 -13.211 -13.722 1.00 98.75 328 TYR A CA 1
ATOM 2425 C C . TYR A 1 328 ? 3.034 -13.782 -14.912 1.00 98.75 328 TYR A C 1
ATOM 2427 O O . TYR A 1 328 ? 1.829 -13.541 -15.032 1.00 98.75 328 TYR A O 1
ATOM 2435 N N . ASP A 1 329 ? 3.685 -14.588 -15.752 1.00 98.25 329 ASP A N 1
ATOM 2436 C CA . ASP A 1 329 ? 3.091 -15.177 -16.959 1.00 98.25 329 ASP A CA 1
ATOM 2437 C C . ASP A 1 329 ? 1.965 -16.173 -16.613 1.00 98.25 329 ASP A C 1
ATOM 2439 O O . ASP A 1 329 ? 1.068 -16.425 -17.416 1.00 98.25 329 ASP A O 1
ATOM 2443 N N . ALA A 1 330 ? 1.963 -16.721 -15.391 1.00 98.12 330 ALA A N 1
ATOM 2444 C CA . ALA A 1 330 ? 0.889 -17.577 -14.889 1.00 98.12 330 ALA A CA 1
ATOM 2445 C C . ALA A 1 330 ? -0.368 -16.812 -14.423 1.00 98.12 330 ALA A C 1
ATOM 2447 O O . ALA A 1 330 ? -1.392 -17.458 -14.150 1.00 98.12 330 ALA A O 1
ATOM 2448 N N . VAL A 1 331 ? -0.286 -15.483 -14.283 1.00 98.56 331 VAL A N 1
ATOM 2449 C CA . VAL A 1 331 ? -1.355 -14.601 -13.779 1.00 98.56 331 VAL A CA 1
ATOM 2450 C C . VAL A 1 331 ? -1.934 -13.733 -14.888 1.00 98.56 331 VAL A C 1
ATOM 2452 O O . VAL A 1 331 ? -3.157 -13.650 -15.022 1.00 98.56 331 VAL A O 1
ATOM 2455 N N . PHE A 1 332 ? -1.069 -13.061 -15.647 1.00 98.44 332 PHE A N 1
ATOM 2456 C CA . PHE A 1 332 ? -1.468 -12.010 -16.576 1.00 98.44 332 PHE A CA 1
ATOM 2457 C C . PHE A 1 332 ? -1.545 -12.533 -18.016 1.00 98.44 332 PHE A C 1
ATOM 2459 O O . PHE A 1 332 ? -0.722 -13.350 -18.421 1.00 98.44 332 PHE A O 1
ATOM 2466 N N . PRO A 1 333 ? -2.513 -12.059 -18.821 1.00 95.06 333 PRO A N 1
ATOM 2467 C CA . PRO A 1 333 ? -2.747 -12.576 -20.171 1.00 95.06 333 PRO A CA 1
ATOM 2468 C C . PRO A 1 333 ? -1.614 -12.250 -21.151 1.00 95.06 333 PRO A C 1
ATOM 2470 O O . PRO A 1 333 ? -1.414 -12.974 -22.122 1.00 95.06 333 PRO A O 1
ATOM 2473 N N . THR A 1 334 ? -0.886 -11.161 -20.906 1.00 95.88 334 THR A N 1
ATOM 2474 C CA . THR A 1 334 ? 0.267 -10.760 -21.711 1.00 95.88 334 THR A CA 1
ATOM 2475 C C . THR A 1 334 ? 1.534 -11.126 -20.948 1.00 95.88 334 THR A C 1
ATOM 2477 O O . THR A 1 334 ? 1.756 -10.522 -19.895 1.00 95.88 334 THR A O 1
ATOM 2480 N N . PRO A 1 335 ? 2.359 -12.066 -21.448 1.00 96.88 335 PRO A N 1
ATOM 2481 C CA . PRO A 1 335 ? 3.604 -12.437 -20.788 1.00 96.88 335 PRO A CA 1
ATOM 2482 C C . PRO A 1 335 ? 4.610 -11.282 -20.801 1.00 96.88 335 PRO A C 1
ATOM 2484 O O . PRO A 1 335 ? 4.484 -10.332 -21.587 1.00 96.88 335 PRO A O 1
ATOM 2487 N N . LEU A 1 336 ? 5.626 -11.357 -19.942 1.00 98.19 336 LEU A N 1
ATOM 2488 C CA . LEU A 1 336 ? 6.697 -10.360 -19.936 1.00 98.19 336 LEU A CA 1
ATOM 2489 C C . LEU A 1 336 ? 7.448 -10.347 -21.272 1.00 98.19 336 LEU A C 1
ATOM 2491 O O . LEU A 1 336 ? 7.750 -11.387 -21.858 1.00 98.19 336 LEU A O 1
ATOM 2495 N N . ASN A 1 337 ? 7.767 -9.144 -21.751 1.00 97.62 337 ASN A N 1
ATOM 2496 C CA . ASN A 1 337 ? 8.423 -8.963 -23.040 1.00 97.62 337 ASN A CA 1
ATOM 2497 C C . ASN A 1 337 ? 9.862 -9.526 -23.000 1.00 97.62 337 ASN A C 1
ATOM 2499 O O . ASN A 1 337 ? 10.646 -9.070 -22.167 1.00 97.62 337 ASN A O 1
ATOM 2503 N N . PRO A 1 338 ? 10.248 -10.448 -23.906 1.00 97.44 338 PRO A N 1
ATOM 2504 C CA . PRO A 1 338 ? 11.603 -11.006 -23.956 1.00 97.44 338 PRO A CA 1
ATOM 2505 C C . PRO A 1 338 ? 12.726 -9.969 -24.092 1.00 97.44 338 PRO A C 1
ATOM 2507 O O . PRO A 1 338 ? 13.840 -10.227 -23.639 1.00 97.44 338 PRO A O 1
ATOM 2510 N N . ALA A 1 339 ? 12.436 -8.790 -24.654 1.00 97.62 339 ALA A N 1
ATOM 2511 C CA . ALA A 1 339 ? 13.385 -7.683 -24.775 1.00 97.62 339 ALA A CA 1
ATOM 2512 C C . ALA A 1 339 ? 13.771 -7.043 -23.423 1.00 97.62 339 ALA A C 1
ATOM 2514 O O . ALA A 1 339 ? 14.662 -6.202 -23.381 1.00 97.62 339 ALA A O 1
ATOM 2515 N N . LEU A 1 340 ? 13.135 -7.435 -22.311 1.00 97.44 340 LEU A N 1
ATOM 2516 C CA . LEU A 1 340 ? 13.604 -7.111 -20.957 1.00 97.44 340 LEU A CA 1
ATOM 2517 C C . LEU A 1 340 ? 14.873 -7.896 -20.582 1.00 97.44 340 LEU A C 1
ATOM 2519 O O . LEU A 1 340 ? 15.606 -7.491 -19.687 1.00 97.44 340 LEU A O 1
ATOM 2523 N N . SER A 1 341 ? 15.176 -9.006 -21.263 1.00 96.56 341 SER A N 1
ATOM 2524 C CA . SER A 1 341 ? 16.438 -9.709 -21.048 1.00 96.56 341 SER A CA 1
ATOM 2525 C C . SER A 1 341 ? 17.611 -8.859 -21.527 1.00 96.56 341 SER A C 1
ATOM 2527 O O . SER A 1 341 ? 17.659 -8.460 -22.688 1.00 96.56 341 SER A O 1
ATOM 2529 N N . ASN A 1 342 ? 18.640 -8.701 -20.691 1.00 91.56 342 ASN A N 1
ATOM 2530 C CA . ASN A 1 342 ? 19.908 -8.093 -21.110 1.00 91.56 342 ASN A CA 1
ATOM 2531 C C . ASN A 1 342 ? 20.650 -8.894 -22.202 1.00 91.56 342 ASN A C 1
ATOM 2533 O O . ASN A 1 342 ? 21.626 -8.400 -22.761 1.00 91.56 342 ASN A O 1
ATOM 2537 N N . LYS A 1 343 ? 20.199 -10.119 -22.506 1.00 94.31 343 LYS A N 1
ATOM 2538 C CA . LYS A 1 343 ? 20.715 -10.968 -23.590 1.00 94.31 343 LYS A CA 1
ATOM 2539 C C . LYS A 1 343 ? 19.917 -10.838 -24.892 1.00 94.31 343 LYS A C 1
ATOM 2541 O O . LYS A 1 343 ? 20.293 -11.459 -25.884 1.00 94.31 343 LYS A O 1
ATOM 2546 N N . ALA A 1 344 ? 18.808 -10.097 -24.902 1.00 96.06 344 ALA A N 1
ATOM 2547 C CA . ALA A 1 344 ? 18.002 -9.916 -26.103 1.00 96.06 344 ALA A CA 1
ATOM 2548 C C . ALA A 1 344 ? 18.724 -9.019 -27.119 1.00 96.06 344 ALA A C 1
ATOM 2550 O O . ALA A 1 344 ? 19.342 -8.019 -26.756 1.00 96.06 344 ALA A O 1
ATOM 2551 N N . ALA A 1 345 ? 18.605 -9.344 -28.410 1.00 96.75 345 ALA A N 1
ATOM 2552 C CA . ALA A 1 345 ? 19.182 -8.529 -29.484 1.00 96.75 345 ALA A CA 1
ATOM 2553 C C . ALA A 1 345 ? 18.599 -7.102 -29.516 1.00 96.75 345 ALA A C 1
ATOM 2555 O O . ALA A 1 345 ? 19.255 -6.167 -29.966 1.00 96.75 345 ALA A O 1
ATOM 2556 N N . ASP A 1 346 ? 17.376 -6.935 -29.014 1.00 97.19 346 ASP A N 1
ATOM 2557 C CA . ASP A 1 346 ? 16.653 -5.672 -28.921 1.00 97.19 346 ASP A CA 1
ATOM 2558 C C . ASP A 1 346 ? 16.518 -5.150 -27.477 1.00 97.19 346 ASP A C 1
ATOM 2560 O O . ASP A 1 346 ? 15.629 -4.346 -27.191 1.00 97.19 346 ASP A O 1
ATOM 2564 N N . ALA A 1 347 ? 17.430 -5.540 -26.574 1.00 95.75 347 ALA A N 1
ATOM 2565 C CA . ALA A 1 347 ? 17.435 -5.102 -25.170 1.00 95.75 347 ALA A CA 1
ATOM 2566 C C . ALA A 1 347 ? 17.460 -3.569 -24.992 1.00 95.75 347 ALA A C 1
ATOM 2568 O O . ALA A 1 347 ? 16.970 -3.041 -23.995 1.00 95.75 347 ALA A O 1
ATOM 2569 N N . TYR A 1 348 ? 17.971 -2.828 -25.983 1.00 95.06 348 TYR A N 1
ATOM 2570 C CA . TYR A 1 348 ? 17.990 -1.359 -25.989 1.00 95.06 348 TYR A CA 1
ATOM 2571 C C . TYR A 1 348 ? 16.591 -0.722 -25.899 1.00 95.06 348 TYR A C 1
ATOM 2573 O O . TYR A 1 348 ? 16.476 0.447 -25.531 1.00 95.06 348 TYR A O 1
ATOM 2581 N N . ARG A 1 349 ? 15.525 -1.471 -26.223 1.00 97.50 349 ARG A N 1
ATOM 2582 C CA . ARG A 1 349 ? 14.128 -1.021 -26.106 1.00 97.50 349 ARG A CA 1
ATOM 2583 C C . ARG A 1 349 ? 13.700 -0.772 -24.663 1.00 97.50 349 ARG A C 1
ATOM 2585 O O . ARG A 1 349 ? 12.844 0.079 -24.427 1.00 97.50 349 ARG A O 1
ATOM 2592 N N . PHE A 1 350 ? 14.286 -1.499 -23.710 1.00 98.00 350 PHE A N 1
ATOM 2593 C CA . PHE A 1 350 ? 13.952 -1.421 -22.290 1.00 98.00 350 PHE A CA 1
ATOM 2594 C C . PHE A 1 350 ? 15.212 -1.134 -21.463 1.00 98.00 350 PHE A C 1
ATOM 2596 O O . PHE A 1 350 ? 15.811 -2.058 -20.910 1.00 98.00 350 PHE A O 1
ATOM 2603 N N . PRO A 1 351 ? 15.614 0.147 -21.339 1.00 96.69 351 PRO A N 1
ATOM 2604 C CA . PRO A 1 351 ? 16.730 0.545 -20.483 1.00 96.69 351 PRO A CA 1
ATOM 2605 C C . PRO A 1 351 ? 16.603 -0.012 -19.048 1.00 96.69 351 PRO A C 1
ATOM 2607 O O . PRO A 1 351 ? 15.484 -0.268 -18.599 1.00 96.69 351 PRO A O 1
ATOM 2610 N N . PRO A 1 352 ? 17.706 -0.174 -18.289 1.00 94.00 352 PRO A N 1
ATOM 2611 C CA . PRO A 1 352 ? 17.663 -0.776 -16.947 1.00 94.00 352 PRO A CA 1
ATOM 2612 C C . PRO A 1 352 ? 16.747 -0.051 -15.947 1.00 94.00 352 PRO A C 1
ATOM 2614 O O . PRO A 1 352 ? 16.187 -0.668 -15.044 1.00 94.00 352 PRO A O 1
ATOM 2617 N N . ALA A 1 353 ? 16.582 1.264 -16.109 1.00 93.56 353 ALA A N 1
ATOM 2618 C CA . ALA A 1 353 ? 15.720 2.100 -15.286 1.00 93.56 353 ALA A CA 1
ATOM 2619 C C . ALA A 1 353 ? 15.139 3.260 -16.108 1.00 93.56 353 ALA A C 1
ATOM 2621 O O . ALA A 1 353 ? 15.728 3.707 -17.092 1.00 93.56 353 ALA A O 1
ATOM 2622 N N . GLY A 1 354 ? 13.977 3.762 -15.689 1.00 94.44 354 GLY A N 1
ATOM 2623 C CA . GLY A 1 354 ? 13.300 4.891 -16.324 1.00 94.44 354 GLY A CA 1
ATOM 2624 C C . GLY A 1 354 ? 11.808 4.944 -16.005 1.00 94.44 354 GLY A C 1
ATOM 2625 O O . GLY A 1 354 ? 11.123 3.920 -15.920 1.00 94.44 354 GLY A O 1
ATOM 2626 N N . LYS A 1 355 ? 11.327 6.170 -15.797 1.00 95.38 355 LYS A N 1
ATOM 2627 C CA . LYS A 1 355 ? 9.938 6.550 -15.514 1.00 95.38 355 LYS A CA 1
ATOM 2628 C C . LYS A 1 355 ? 9.658 7.921 -16.144 1.00 95.38 355 LYS A C 1
ATOM 2630 O O . LYS A 1 355 ? 10.629 8.625 -16.421 1.00 95.38 355 LYS A O 1
ATOM 2635 N N . PRO A 1 356 ? 8.384 8.312 -16.354 1.00 95.31 356 PRO A N 1
ATOM 2636 C CA . PRO A 1 356 ? 8.060 9.636 -16.876 1.00 95.31 356 PRO A CA 1
ATOM 2637 C C . PRO A 1 356 ? 8.736 10.748 -16.076 1.00 95.31 356 PRO A C 1
ATOM 2639 O O . PRO A 1 356 ? 8.677 10.745 -14.841 1.00 95.31 356 PRO A O 1
ATOM 2642 N N . LYS A 1 357 ? 9.344 11.705 -16.776 1.00 92.44 357 LYS A N 1
ATOM 2643 C CA . LYS A 1 357 ? 9.967 12.867 -16.150 1.00 92.44 357 LYS A CA 1
ATOM 2644 C C . LYS A 1 357 ? 8.963 13.699 -15.355 1.00 92.44 357 LYS A C 1
ATOM 2646 O O . LYS A 1 357 ? 7.785 13.814 -15.705 1.00 92.44 357 LYS A O 1
ATOM 2651 N N . GLN A 1 358 ? 9.458 14.344 -14.306 1.00 87.25 358 GLN A N 1
ATOM 2652 C CA . GLN A 1 358 ? 8.721 15.416 -13.647 1.00 87.25 358 GLN A CA 1
ATOM 2653 C C . GLN A 1 358 ? 8.709 16.666 -14.539 1.00 87.25 358 GLN A C 1
ATOM 2655 O O . GLN A 1 358 ? 9.603 16.877 -15.362 1.00 87.25 358 GLN A O 1
ATOM 2660 N N . ALA A 1 359 ? 7.691 17.512 -14.382 1.00 86.12 359 ALA A N 1
ATOM 2661 C CA . ALA A 1 359 ? 7.613 18.768 -15.119 1.00 86.12 359 ALA A CA 1
ATOM 2662 C C . ALA A 1 359 ? 8.865 19.627 -14.860 1.00 86.12 359 ALA A C 1
ATOM 2664 O O . ALA A 1 359 ? 9.287 19.786 -13.719 1.00 86.12 359 ALA A O 1
ATOM 2665 N N . GLY A 1 360 ? 9.461 20.166 -15.926 1.00 90.00 360 GLY A N 1
ATOM 2666 C CA . GLY A 1 360 ? 10.680 20.977 -15.847 1.00 90.00 360 GLY A CA 1
ATOM 2667 C C . GLY A 1 360 ? 11.995 20.190 -15.799 1.00 90.00 360 GLY A C 1
ATOM 2668 O O . GLY A 1 360 ? 13.047 20.805 -15.936 1.00 90.00 360 GLY A O 1
ATOM 2669 N N . GLN A 1 361 ? 11.960 18.860 -15.671 1.00 89.50 361 GLN A N 1
ATOM 2670 C CA . GLN A 1 361 ? 13.163 18.025 -15.758 1.00 89.50 361 GLN A CA 1
ATOM 2671 C C . GLN A 1 361 ? 13.553 17.743 -17.225 1.00 89.50 361 GLN A C 1
ATOM 2673 O O . GLN A 1 361 ? 12.678 17.755 -18.108 1.00 89.50 361 GLN A O 1
ATOM 2678 N N . PRO A 1 362 ? 14.849 17.508 -17.517 1.00 94.19 362 PRO A N 1
ATOM 2679 C CA . PRO A 1 362 ? 15.297 17.101 -18.846 1.00 94.19 362 PRO A CA 1
ATOM 2680 C C . PRO A 1 362 ? 14.761 15.713 -19.221 1.00 94.19 362 PRO A C 1
ATOM 2682 O O . PRO A 1 362 ? 14.315 14.945 -18.368 1.00 94.19 362 PRO A O 1
ATOM 2685 N N . ASP A 1 363 ? 14.796 15.401 -20.516 1.00 95.38 363 ASP A N 1
ATOM 2686 C CA . ASP A 1 363 ? 14.423 14.079 -21.021 1.00 95.38 363 ASP A CA 1
ATOM 2687 C C . ASP A 1 363 ? 15.416 13.019 -20.527 1.00 95.38 363 ASP A C 1
ATOM 2689 O O . ASP A 1 363 ? 16.632 13.214 -20.587 1.00 95.38 363 ASP A O 1
ATOM 2693 N N . GLY A 1 364 ? 14.889 11.896 -20.037 1.00 92.94 364 GLY A N 1
ATOM 2694 C CA . GLY A 1 364 ? 15.669 10.739 -19.622 1.00 92.94 364 GLY A CA 1
ATOM 2695 C C . GLY A 1 364 ? 15.478 9.545 -20.556 1.00 92.94 364 GLY A C 1
ATOM 2696 O O . GLY A 1 364 ? 14.910 9.638 -21.646 1.00 92.94 364 GLY A O 1
ATOM 2697 N N . ALA A 1 365 ? 15.928 8.374 -20.096 1.00 94.75 365 ALA A N 1
ATOM 2698 C CA . ALA A 1 365 ? 15.810 7.121 -20.844 1.00 94.75 365 ALA A CA 1
ATOM 2699 C C . ALA A 1 365 ? 14.355 6.789 -21.229 1.00 94.75 365 ALA A C 1
ATOM 2701 O O . ALA A 1 365 ? 14.106 6.237 -22.296 1.00 94.75 365 ALA A O 1
ATOM 2702 N N . TRP A 1 366 ? 13.389 7.163 -20.385 1.00 97.56 366 TRP A N 1
ATOM 2703 C CA . TRP A 1 366 ? 11.964 6.927 -20.615 1.00 97.56 366 TRP A CA 1
ATOM 2704 C C . TRP A 1 366 ? 11.409 7.719 -21.807 1.00 97.56 366 TRP A C 1
ATOM 2706 O O . TRP A 1 366 ? 10.659 7.191 -22.636 1.00 97.56 366 TRP A O 1
ATOM 2716 N N . GLU A 1 367 ? 11.776 8.994 -21.913 1.00 97.44 367 GLU A N 1
ATOM 2717 C CA . GLU A 1 367 ? 11.342 9.877 -22.995 1.00 97.44 367 GLU A CA 1
ATOM 2718 C C . GLU A 1 367 ? 11.897 9.417 -24.350 1.00 97.44 367 GLU A C 1
ATOM 2720 O O . GLU A 1 367 ? 11.186 9.496 -25.354 1.00 97.44 367 GLU A O 1
ATOM 2725 N N . GLY A 1 368 ? 13.100 8.833 -24.362 1.00 96.38 368 GLY A N 1
ATOM 2726 C CA . GLY A 1 368 ? 13.729 8.262 -25.558 1.00 96.38 368 GLY A CA 1
ATOM 2727 C C . GLY A 1 368 ? 13.116 6.950 -26.070 1.00 96.38 368 GLY A C 1
ATOM 2728 O O . GLY A 1 368 ? 13.392 6.553 -27.200 1.00 96.38 368 GLY A O 1
ATOM 2729 N N . MET A 1 369 ? 12.277 6.268 -25.283 1.00 98.38 369 MET A N 1
ATOM 2730 C CA . MET A 1 369 ? 11.646 5.007 -25.698 1.00 98.38 369 MET A CA 1
ATOM 2731 C C . MET A 1 369 ? 10.567 5.207 -26.774 1.00 98.38 369 MET A C 1
ATOM 2733 O O . MET A 1 369 ? 9.930 6.259 -26.880 1.00 98.38 369 MET A O 1
ATOM 2737 N N . ALA A 1 370 ? 10.261 4.146 -27.523 1.00 98.38 370 ALA A N 1
ATOM 2738 C CA . ALA A 1 370 ? 9.059 4.120 -28.348 1.00 98.38 370 ALA A CA 1
ATOM 2739 C C . ALA A 1 370 ? 7.794 4.186 -27.469 1.00 98.38 370 ALA A C 1
ATOM 2741 O O . ALA A 1 370 ? 7.741 3.625 -26.373 1.00 98.38 370 ALA A O 1
ATOM 2742 N N . ALA A 1 371 ? 6.732 4.831 -27.963 1.00 98.31 371 ALA A N 1
ATOM 2743 C CA . ALA A 1 371 ? 5.471 4.938 -27.223 1.00 98.31 371 ALA A CA 1
ATOM 2744 C C . ALA A 1 371 ? 4.867 3.564 -26.872 1.00 98.31 371 ALA A C 1
ATOM 2746 O O . ALA A 1 371 ? 4.342 3.394 -25.775 1.00 98.31 371 ALA A O 1
ATOM 2747 N N . ALA A 1 372 ? 4.995 2.580 -27.770 1.00 98.25 372 ALA A N 1
ATOM 2748 C CA . ALA A 1 372 ? 4.560 1.207 -27.524 1.00 98.25 372 ALA A CA 1
ATOM 2749 C C . ALA A 1 372 ? 5.365 0.529 -26.399 1.00 98.25 372 ALA A C 1
ATOM 2751 O O . ALA A 1 372 ? 4.784 -0.145 -25.553 1.00 98.25 372 ALA A O 1
ATOM 2752 N N . ASP A 1 373 ? 6.679 0.762 -26.330 1.00 98.56 373 ASP A N 1
ATOM 2753 C CA . ASP A 1 373 ? 7.535 0.185 -25.285 1.00 98.56 373 ASP A CA 1
ATOM 2754 C C . ASP A 1 373 ? 7.248 0.815 -23.913 1.00 98.56 373 ASP A C 1
ATOM 2756 O O . ASP A 1 373 ? 7.181 0.109 -22.905 1.00 98.56 373 ASP A O 1
ATOM 2760 N N . ARG A 1 374 ? 6.957 2.124 -23.866 1.00 98.50 374 ARG A N 1
ATOM 2761 C CA . ARG A 1 374 ? 6.458 2.779 -22.642 1.00 98.50 374 ARG A CA 1
ATOM 2762 C C . ARG A 1 374 ? 5.129 2.200 -22.159 1.00 98.50 374 ARG A C 1
ATOM 2764 O O . ARG A 1 374 ? 4.916 2.088 -20.949 1.00 98.50 374 ARG A O 1
ATOM 2771 N N . GLU A 1 375 ? 4.230 1.851 -23.078 1.00 98.19 375 GLU A N 1
ATOM 2772 C CA . GLU A 1 375 ? 2.948 1.234 -22.725 1.00 98.19 375 GLU A CA 1
ATOM 2773 C C . GLU A 1 375 ? 3.140 -0.177 -22.163 1.00 98.19 375 GLU A C 1
ATOM 2775 O O . GLU A 1 375 ? 2.528 -0.518 -21.150 1.00 98.19 375 GLU A O 1
ATOM 2780 N N . ILE A 1 376 ? 4.043 -0.966 -22.754 1.00 98.44 376 ILE A N 1
ATOM 2781 C CA . ILE A 1 376 ? 4.421 -2.291 -22.243 1.00 98.44 376 ILE A CA 1
ATOM 2782 C C . ILE A 1 376 ? 4.983 -2.167 -20.823 1.00 98.44 376 ILE A C 1
ATOM 2784 O O . ILE A 1 376 ? 4.470 -2.805 -19.904 1.00 98.44 376 ILE A O 1
ATOM 2788 N N . ALA A 1 377 ? 5.975 -1.294 -20.616 1.00 98.31 377 ALA A N 1
ATOM 2789 C CA . ALA A 1 377 ? 6.575 -1.078 -19.300 1.00 98.31 377 ALA A CA 1
ATOM 2790 C C . ALA A 1 377 ? 5.545 -0.588 -18.267 1.00 98.31 377 ALA A C 1
ATOM 2792 O O . ALA A 1 377 ? 5.543 -1.042 -17.123 1.00 98.31 377 ALA A O 1
ATOM 2793 N N . THR A 1 378 ? 4.625 0.301 -18.664 1.00 98.50 378 THR A N 1
ATOM 2794 C CA . THR A 1 378 ? 3.576 0.774 -17.750 1.00 98.50 378 THR A CA 1
ATOM 2795 C C . THR A 1 378 ? 2.559 -0.318 -17.426 1.00 98.50 378 THR A C 1
ATOM 2797 O O . THR A 1 378 ? 2.138 -0.417 -16.278 1.00 98.50 378 THR A O 1
ATOM 2800 N N . THR A 1 379 ? 2.192 -1.165 -18.387 1.00 98.50 379 THR A N 1
ATOM 2801 C CA . THR A 1 379 ? 1.272 -2.290 -18.155 1.00 98.50 379 THR A CA 1
ATOM 2802 C C . THR A 1 379 ? 1.865 -3.290 -17.162 1.00 98.50 379 THR A C 1
ATOM 2804 O O . THR A 1 379 ? 1.192 -3.687 -16.213 1.00 98.50 379 THR A O 1
ATOM 2807 N N . ILE A 1 380 ? 3.147 -3.634 -17.323 1.00 98.75 380 ILE A N 1
ATOM 2808 C CA . ILE A 1 380 ? 3.874 -4.504 -16.385 1.00 98.75 380 ILE A CA 1
ATOM 2809 C C . ILE A 1 380 ? 3.892 -3.886 -14.982 1.00 98.75 380 ILE A C 1
ATOM 2811 O O . ILE A 1 380 ? 3.610 -4.562 -13.993 1.00 98.75 380 ILE A O 1
ATOM 2815 N N . PHE A 1 381 ? 4.155 -2.582 -14.895 1.00 98.62 381 PHE A N 1
ATOM 2816 C CA . PHE A 1 381 ? 4.152 -1.860 -13.629 1.00 98.62 381 PHE A CA 1
ATOM 2817 C C . PHE A 1 381 ? 2.767 -1.831 -12.963 1.00 98.62 381 PHE A C 1
ATOM 2819 O O . PHE A 1 381 ? 2.656 -2.074 -11.765 1.00 98.62 381 PHE A O 1
ATOM 2826 N N . VAL A 1 382 ? 1.692 -1.617 -13.725 1.00 98.75 382 VAL A N 1
ATOM 2827 C CA . VAL A 1 382 ? 0.310 -1.705 -13.219 1.00 98.75 382 VAL A CA 1
ATOM 2828 C C . VAL A 1 382 ? 0.014 -3.102 -12.676 1.00 98.75 382 VAL A C 1
ATOM 2830 O O . VAL A 1 382 ? -0.560 -3.230 -11.594 1.00 98.75 382 VAL A O 1
ATOM 2833 N N . ASN A 1 383 ? 0.446 -4.145 -13.383 1.00 98.88 383 ASN A N 1
ATOM 2834 C CA . ASN A 1 383 ? 0.277 -5.533 -12.961 1.00 98.88 383 ASN A CA 1
ATOM 2835 C C . ASN A 1 383 ? 1.029 -5.843 -11.656 1.00 98.88 383 ASN A C 1
ATOM 2837 O O . ASN A 1 383 ? 0.474 -6.519 -10.789 1.00 98.88 383 ASN A O 1
ATOM 2841 N N . TYR A 1 384 ? 2.221 -5.271 -11.455 1.00 98.69 384 TYR A N 1
ATOM 2842 C CA . TYR A 1 384 ? 2.918 -5.287 -10.161 1.00 98.69 384 TYR A CA 1
ATOM 2843 C C . TYR A 1 384 ? 2.037 -4.727 -9.028 1.00 98.69 384 TYR A C 1
ATOM 2845 O O . TYR A 1 384 ? 1.833 -5.397 -8.013 1.00 98.69 384 TYR A O 1
ATOM 2853 N N . GLY A 1 385 ? 1.440 -3.545 -9.218 1.00 98.56 385 GLY A N 1
ATOM 2854 C CA . GLY A 1 385 ? 0.548 -2.947 -8.217 1.00 98.56 385 GLY A CA 1
ATOM 2855 C C . GLY A 1 385 ? -0.706 -3.789 -7.961 1.00 98.56 385 GLY A C 1
ATOM 2856 O O . GLY A 1 385 ? -1.115 -3.964 -6.812 1.00 98.56 385 GLY A O 1
ATOM 2857 N N . LYS A 1 386 ? -1.302 -4.354 -9.018 1.00 98.88 386 LYS A N 1
ATOM 2858 C CA . LYS A 1 386 ? -2.491 -5.219 -8.927 1.00 98.88 386 LYS A CA 1
ATOM 2859 C C . LYS A 1 386 ? -2.208 -6.535 -8.197 1.00 98.88 386 LYS A C 1
ATOM 2861 O O . LYS A 1 386 ? -3.057 -6.972 -7.419 1.00 98.88 386 LYS A O 1
ATOM 2866 N N . ALA A 1 387 ? -1.029 -7.129 -8.393 1.00 98.88 387 ALA A N 1
ATOM 2867 C CA . ALA A 1 387 ? -0.593 -8.319 -7.663 1.00 98.88 387 ALA A CA 1
ATOM 2868 C C . ALA A 1 387 ? -0.413 -8.024 -6.165 1.00 98.88 387 ALA A C 1
ATOM 2870 O O . ALA A 1 387 ? -0.972 -8.735 -5.331 1.00 98.88 387 ALA A O 1
ATOM 2871 N N . ILE A 1 388 ? 0.287 -6.938 -5.809 1.00 98.69 388 ILE A N 1
ATOM 2872 C CA . ILE A 1 388 ? 0.453 -6.529 -4.401 1.00 98.69 388 ILE A CA 1
ATOM 2873 C C . ILE A 1 388 ? -0.904 -6.263 -3.740 1.00 98.69 388 ILE A C 1
ATOM 2875 O O . ILE A 1 388 ? -1.150 -6.750 -2.638 1.00 98.69 388 ILE A O 1
ATOM 2879 N N . ALA A 1 389 ? -1.814 -5.561 -4.419 1.00 98.56 389 ALA A N 1
ATOM 2880 C CA . ALA A 1 389 ? -3.164 -5.336 -3.909 1.00 98.56 389 ALA A CA 1
ATOM 2881 C C . ALA A 1 389 ? -3.933 -6.650 -3.674 1.00 98.56 389 ALA A C 1
ATOM 2883 O O . ALA A 1 389 ? -4.627 -6.776 -2.668 1.00 98.56 389 ALA A O 1
ATOM 2884 N N . ALA A 1 390 ? -3.779 -7.654 -4.546 1.00 98.81 390 ALA A N 1
ATOM 2885 C CA . ALA A 1 390 ? -4.384 -8.972 -4.341 1.00 98.81 390 ALA A CA 1
ATOM 2886 C C . ALA A 1 390 ? -3.859 -9.660 -3.067 1.00 98.81 390 ALA A C 1
ATOM 2888 O O . ALA A 1 390 ? -4.634 -10.270 -2.332 1.00 98.81 390 ALA A O 1
ATOM 2889 N N . TYR A 1 391 ? -2.567 -9.511 -2.748 1.00 98.69 391 TYR A N 1
ATOM 2890 C CA . TYR A 1 391 ? -2.011 -9.983 -1.475 1.00 98.69 391 TYR A CA 1
ATOM 2891 C C . TYR A 1 391 ? -2.562 -9.204 -0.273 1.00 98.69 391 TYR A C 1
ATOM 2893 O O . TYR A 1 391 ? -3.039 -9.809 0.687 1.00 98.69 391 TYR A O 1
ATOM 2901 N N . MET A 1 392 ? -2.567 -7.870 -0.336 1.00 97.81 392 MET A N 1
ATOM 2902 C CA . MET A 1 392 ? -3.055 -7.011 0.754 1.00 97.81 392 MET A CA 1
ATOM 2903 C C . MET A 1 392 ? -4.521 -7.290 1.126 1.00 97.81 392 MET A C 1
ATOM 2905 O O . MET A 1 392 ? -4.907 -7.121 2.283 1.00 97.81 392 MET A O 1
ATOM 2909 N N . ARG A 1 393 ? -5.340 -7.758 0.175 1.00 97.12 393 ARG A N 1
ATOM 2910 C CA . ARG A 1 393 ? -6.729 -8.191 0.414 1.00 97.12 393 ARG A CA 1
ATOM 2911 C C . ARG A 1 393 ? -6.850 -9.454 1.265 1.00 97.12 393 ARG A C 1
ATOM 2913 O O . ARG A 1 393 ? -7.892 -9.650 1.887 1.00 97.12 393 ARG A O 1
ATOM 2920 N N . LEU A 1 394 ? -5.806 -10.282 1.326 1.00 96.69 394 LEU A N 1
ATOM 2921 C CA . LEU A 1 394 ? -5.745 -11.451 2.208 1.00 96.69 394 LEU A CA 1
ATOM 2922 C C . LEU A 1 394 ? -5.333 -11.082 3.639 1.00 96.69 394 LEU A C 1
ATOM 2924 O O . LEU A 1 394 ? -5.584 -11.855 4.564 1.00 96.69 394 LEU A O 1
ATOM 2928 N N . CYS A 1 395 ? -4.742 -9.901 3.844 1.00 95.38 395 CYS A N 1
ATOM 2929 C CA . CYS A 1 395 ? -4.334 -9.406 5.157 1.00 95.38 395 CYS A CA 1
ATOM 2930 C C . CYS A 1 395 ? -5.555 -8.923 5.957 1.00 95.38 395 CYS A C 1
ATOM 2932 O O . CYS A 1 395 ? -5.782 -7.724 6.127 1.00 95.38 395 CYS A O 1
ATOM 2934 N N . VAL A 1 396 ? -6.368 -9.862 6.442 1.00 94.06 396 VAL A N 1
ATOM 2935 C CA . VAL A 1 396 ? -7.612 -9.594 7.174 1.00 94.06 396 VAL A CA 1
ATOM 2936 C C . VAL A 1 396 ? -7.557 -10.229 8.556 1.00 94.06 396 VAL A C 1
ATOM 2938 O O . VAL A 1 396 ? -7.349 -11.432 8.693 1.00 94.06 396 VAL A O 1
ATOM 2941 N N . SER A 1 397 ? -7.807 -9.422 9.585 1.00 91.19 397 SER A N 1
ATOM 2942 C CA . SER A 1 397 ? -7.902 -9.874 10.972 1.00 91.19 397 SER A CA 1
ATOM 2943 C C . SER A 1 397 ? -9.345 -9.798 11.469 1.00 91.19 397 SER A C 1
ATOM 2945 O O . SER A 1 397 ? -10.004 -8.755 11.379 1.00 91.19 397 SER A O 1
ATOM 2947 N N . ARG A 1 398 ? -9.825 -10.929 11.994 1.00 90.62 398 ARG A N 1
ATOM 2948 C CA . ARG A 1 398 ? -11.171 -11.158 12.546 1.00 90.62 398 ARG A CA 1
ATOM 2949 C C . ARG A 1 398 ? -11.050 -11.833 13.912 1.00 90.62 398 ARG A C 1
ATOM 2951 O O . ARG A 1 398 ? -9.961 -12.221 14.324 1.00 90.62 398 ARG A O 1
ATOM 2958 N N . ASN A 1 399 ? -12.183 -12.060 14.573 1.00 90.38 399 ASN A N 1
ATOM 2959 C CA . ASN A 1 399 ? -12.268 -12.848 15.806 1.00 90.38 399 ASN A CA 1
ATOM 2960 C C . ASN A 1 399 ? -11.476 -12.246 16.975 1.00 90.38 399 ASN A C 1
ATOM 2962 O O . ASN A 1 399 ? -10.994 -12.980 17.847 1.00 90.38 399 ASN A O 1
ATOM 2966 N N . ALA A 1 400 ? -11.374 -10.914 17.015 1.00 92.44 400 ALA A N 1
ATOM 2967 C CA . ALA A 1 400 ? -10.857 -10.221 18.184 1.00 92.44 400 ALA A CA 1
ATOM 2968 C C . ALA A 1 400 ? -11.727 -10.555 19.417 1.00 92.44 400 ALA A C 1
ATOM 2970 O O . ALA A 1 400 ? -12.897 -10.924 19.259 1.00 92.44 400 ALA A O 1
ATOM 2971 N N . PRO A 1 401 ? -11.210 -10.395 20.649 1.00 94.81 401 PRO A N 1
ATOM 2972 C CA . PRO A 1 401 ? -12.003 -10.499 21.879 1.00 94.81 401 PRO A CA 1
ATOM 2973 C C . PRO A 1 401 ? -13.374 -9.805 21.799 1.00 94.81 401 PRO A C 1
ATOM 2975 O O . PRO A 1 401 ? -14.389 -10.384 22.179 1.00 94.81 401 PRO A O 1
ATOM 2978 N N . PHE A 1 402 ? -13.416 -8.613 21.196 1.00 95.19 402 PHE A N 1
ATOM 2979 C CA . PHE A 1 402 ? -14.652 -7.876 20.938 1.00 95.19 402 PHE A CA 1
ATOM 2980 C C . PHE A 1 402 ? -15.626 -8.614 20.005 1.00 95.19 402 PHE A C 1
ATOM 2982 O O . PHE A 1 402 ? -16.805 -8.716 20.324 1.00 95.19 402 PHE A O 1
ATOM 2989 N N . ASP A 1 403 ? -15.158 -9.192 18.894 1.00 95.69 403 ASP A N 1
ATOM 2990 C CA . ASP A 1 403 ? -16.031 -9.930 17.971 1.00 95.69 403 ASP A CA 1
ATOM 2991 C C . ASP A 1 403 ? -16.628 -11.180 18.642 1.00 95.69 403 ASP A C 1
ATOM 2993 O O . ASP A 1 403 ? -17.804 -11.489 18.465 1.00 95.69 403 ASP A O 1
ATOM 2997 N N . LYS A 1 404 ? -15.842 -11.878 19.474 1.00 95.81 404 LYS A N 1
ATOM 2998 C CA . LYS A 1 404 ? -16.320 -13.034 20.254 1.00 95.81 404 LYS A CA 1
ATOM 2999 C C . LYS A 1 404 ? -17.377 -12.630 21.283 1.00 95.81 404 LYS A C 1
ATOM 3001 O O . LYS A 1 404 ? -18.351 -13.357 21.469 1.00 95.81 404 LYS A O 1
ATOM 3006 N N . PHE A 1 405 ? -17.197 -11.478 21.927 1.00 95.06 405 PHE A N 1
ATOM 3007 C CA . PHE A 1 405 ? -18.185 -10.906 22.839 1.00 95.06 405 PHE A CA 1
ATOM 3008 C C . PHE A 1 405 ? -19.492 -10.570 22.128 1.00 95.06 405 PHE A C 1
ATOM 3010 O O . PHE A 1 405 ? -20.557 -10.980 22.587 1.00 95.06 405 PHE A O 1
ATOM 3017 N N . MET A 1 406 ? -19.406 -9.920 20.967 1.00 94.69 406 MET A N 1
ATOM 3018 C CA . MET A 1 406 ? -20.570 -9.616 20.133 1.00 94.69 406 MET A CA 1
ATOM 3019 C C . MET A 1 406 ? -21.263 -10.883 19.605 1.00 94.69 406 MET A C 1
ATOM 3021 O O . MET A 1 406 ? -22.479 -10.891 19.444 1.00 94.69 406 MET A O 1
ATOM 3025 N N . ALA A 1 407 ? -20.526 -11.984 19.429 1.00 94.81 407 ALA A N 1
ATOM 3026 C CA . ALA A 1 407 ? -21.069 -13.307 19.109 1.00 94.81 407 ALA A CA 1
ATOM 3027 C C . ALA A 1 407 ? -21.644 -14.074 20.325 1.00 94.81 407 ALA A C 1
ATOM 3029 O O . ALA A 1 407 ? -22.022 -15.238 20.197 1.00 94.81 407 ALA A O 1
ATOM 3030 N N . GLY A 1 408 ? -21.711 -13.452 21.508 1.00 92.12 408 GLY A N 1
ATOM 3031 C CA . GLY A 1 408 ? -22.343 -14.007 22.710 1.00 92.12 408 GLY A CA 1
ATOM 3032 C C . GLY A 1 408 ? -21.383 -14.591 23.750 1.00 92.12 408 GLY A C 1
ATOM 3033 O O . GLY A 1 408 ? -21.822 -14.941 24.848 1.00 92.12 408 GLY A O 1
ATOM 3034 N N . ASN A 1 409 ? -20.075 -14.659 23.475 1.00 93.44 409 ASN A N 1
ATOM 3035 C CA . ASN A 1 409 ? -19.096 -15.075 24.479 1.00 93.44 409 ASN A CA 1
ATOM 3036 C C . ASN A 1 409 ? -18.773 -13.917 25.437 1.00 93.44 409 ASN A C 1
ATOM 3038 O O . ASN A 1 409 ? -17.795 -13.190 25.261 1.00 93.44 409 ASN A O 1
ATOM 3042 N N . LYS A 1 410 ? -19.577 -13.779 26.494 1.00 85.44 410 LYS A N 1
ATOM 3043 C CA . LYS A 1 410 ? -19.427 -12.721 27.509 1.00 85.44 410 LYS A CA 1
ATOM 3044 C C . LYS A 1 410 ? -18.078 -12.739 28.243 1.00 85.44 410 LYS A C 1
ATOM 3046 O O . LYS A 1 410 ? -17.678 -11.710 28.769 1.00 85.44 410 LYS A O 1
ATOM 3051 N N . GLN A 1 411 ? -17.377 -13.875 28.254 1.00 89.62 411 GLN A N 1
ATOM 3052 C CA . GLN A 1 411 ? -16.070 -14.037 28.903 1.00 89.62 411 GLN A CA 1
ATOM 3053 C C . GLN A 1 411 ? -14.896 -13.682 27.979 1.00 89.62 411 GLN A C 1
ATOM 3055 O O . GLN A 1 411 ? -13.742 -13.776 28.382 1.00 89.62 411 GLN A O 1
ATOM 3060 N N . ALA A 1 412 ? -15.163 -13.297 26.726 1.00 93.81 412 ALA A N 1
ATOM 3061 C CA . ALA A 1 412 ? -14.106 -12.935 25.790 1.00 93.81 412 ALA A CA 1
ATOM 3062 C C . ALA A 1 412 ? -13.435 -11.596 26.130 1.00 93.81 412 ALA A C 1
ATOM 3064 O O . ALA A 1 412 ? -12.309 -11.369 25.701 1.00 93.81 412 ALA A O 1
ATOM 3065 N N . LEU A 1 413 ? -14.117 -10.715 26.866 1.00 91.19 413 LEU A N 1
ATOM 3066 C CA . LEU A 1 413 ? -13.591 -9.425 27.302 1.00 91.19 413 LEU A CA 1
ATOM 3067 C C . LEU A 1 413 ? -13.039 -9.502 28.729 1.00 91.19 413 LEU A C 1
ATOM 3069 O O . LEU A 1 413 ? -13.532 -10.269 29.552 1.00 91.19 413 LEU A O 1
ATOM 3073 N N . SER A 1 414 ? -12.047 -8.659 29.029 1.00 89.62 414 SER A N 1
ATOM 3074 C CA . SER A 1 414 ? -11.610 -8.435 30.409 1.00 89.62 414 SER A CA 1
ATOM 3075 C C . SER A 1 414 ? -12.737 -7.800 31.243 1.00 89.62 414 SER A C 1
ATOM 3077 O O . SER A 1 414 ? -13.620 -7.149 30.675 1.00 89.62 414 SER A O 1
ATOM 3079 N N . PRO A 1 415 ? -12.703 -7.910 32.585 1.00 87.50 415 PRO A N 1
ATOM 3080 C CA . PRO A 1 415 ? -13.756 -7.361 33.444 1.00 87.50 415 PRO A CA 1
ATOM 3081 C C . PRO A 1 415 ? -14.017 -5.856 33.257 1.00 87.50 415 PRO A C 1
ATOM 3083 O O . PRO A 1 415 ? -15.156 -5.411 33.367 1.00 87.50 415 PRO A O 1
ATOM 3086 N N . SER A 1 416 ? -12.988 -5.067 32.930 1.00 88.81 416 SER A N 1
ATOM 3087 C CA . SER A 1 416 ? -13.100 -3.613 32.736 1.00 88.81 416 SER A CA 1
ATOM 3088 C C . SER A 1 416 ? -13.512 -3.194 31.320 1.00 88.81 416 SER A C 1
ATOM 3090 O O . SER A 1 416 ? -13.992 -2.076 31.125 1.00 88.81 416 SER A O 1
ATOM 3092 N N . ALA A 1 417 ? -13.361 -4.060 30.315 1.00 92.44 417 ALA A N 1
ATOM 3093 C CA . ALA A 1 417 ? -13.627 -3.708 28.921 1.00 92.44 417 ALA A CA 1
ATOM 3094 C C . ALA A 1 417 ? -15.092 -3.306 28.629 1.00 92.44 417 ALA A C 1
ATOM 3096 O O . ALA A 1 417 ? -15.281 -2.366 27.851 1.00 92.44 417 ALA A O 1
ATOM 3097 N N . PRO A 1 418 ? -16.134 -3.893 29.258 1.00 91.12 418 PRO A N 1
ATOM 3098 C CA . PRO A 1 418 ? -17.506 -3.398 29.126 1.00 91.12 418 PRO A CA 1
ATOM 3099 C C . PRO A 1 418 ? -17.687 -1.935 29.562 1.00 91.12 418 PRO A C 1
ATOM 3101 O O . PRO A 1 418 ? -18.449 -1.206 28.929 1.00 91.12 418 PRO A O 1
ATOM 3104 N N . ASN A 1 419 ? -16.946 -1.467 30.576 1.00 91.25 419 ASN A N 1
ATOM 3105 C CA . ASN A 1 419 ? -16.958 -0.054 30.980 1.00 91.25 419 ASN A CA 1
ATOM 3106 C C . ASN A 1 419 ? -16.395 0.840 29.870 1.00 91.25 419 ASN A C 1
ATOM 3108 O O . ASN A 1 419 ? -17.011 1.841 29.506 1.00 91.25 419 ASN A O 1
ATOM 3112 N N . GLY A 1 420 ? -15.259 0.450 29.282 1.00 93.00 420 GLY A N 1
ATOM 3113 C CA . GLY A 1 420 ? -14.676 1.152 28.135 1.00 93.00 420 GLY A CA 1
ATOM 3114 C C . GLY A 1 420 ? -15.614 1.176 26.926 1.00 93.00 420 GLY A C 1
ATOM 3115 O O . GLY A 1 420 ? -15.760 2.206 26.272 1.00 93.00 420 GLY A O 1
ATOM 3116 N N . LEU A 1 421 ? -16.323 0.076 26.674 1.00 94.31 421 LEU A N 1
ATOM 3117 C CA . LEU A 1 421 ? -17.308 -0.016 25.601 1.00 94.31 421 LEU A CA 1
ATOM 3118 C C . LEU A 1 421 ? -18.514 0.909 25.838 1.00 94.31 421 LEU A C 1
ATOM 3120 O O . LEU A 1 421 ? -18.960 1.573 24.904 1.00 94.31 421 LEU A O 1
ATOM 3124 N N . ALA A 1 422 ? -19.001 1.017 27.079 1.00 94.44 422 ALA A N 1
ATOM 3125 C CA . ALA A 1 422 ? -20.065 1.954 27.448 1.00 94.44 422 ALA A CA 1
ATOM 3126 C C . ALA A 1 422 ? -19.647 3.424 27.269 1.00 94.44 422 ALA A C 1
ATOM 3128 O O . ALA A 1 422 ? -20.464 4.249 26.860 1.00 94.44 422 ALA A O 1
ATOM 3129 N N . LEU A 1 423 ? -18.376 3.754 27.531 1.00 95.44 423 LEU A N 1
ATOM 3130 C CA . LEU A 1 423 ? -17.814 5.071 27.218 1.00 95.44 423 LEU A CA 1
ATOM 3131 C C . LEU A 1 423 ? -17.765 5.308 25.707 1.00 95.44 423 LEU A C 1
ATOM 3133 O O . LEU A 1 423 ? -18.218 6.355 25.246 1.00 95.44 423 LEU A O 1
ATOM 3137 N N . PHE A 1 424 ? -17.258 4.324 24.961 1.00 96.44 424 PHE A N 1
ATOM 3138 C CA . PHE A 1 424 ? -17.039 4.387 23.518 1.00 96.44 424 PHE A CA 1
ATOM 3139 C C . PHE A 1 424 ? -18.317 4.711 22.734 1.00 96.44 424 PHE A C 1
ATOM 3141 O O . PHE A 1 424 ? -18.296 5.571 21.854 1.00 96.44 424 PHE A O 1
ATOM 3148 N N . ILE A 1 425 ? -19.428 4.047 23.074 1.00 96.00 425 ILE A N 1
ATOM 3149 C CA . ILE A 1 425 ? -20.743 4.260 22.439 1.00 96.00 425 ILE A CA 1
ATOM 3150 C C . ILE A 1 425 ? -21.586 5.352 23.109 1.00 96.00 425 ILE A C 1
ATOM 3152 O O . ILE A 1 425 ? -22.726 5.578 22.711 1.00 96.00 425 ILE A O 1
ATOM 3156 N N . GLY A 1 426 ? -21.077 5.941 24.188 1.00 94.25 426 GLY A N 1
ATOM 3157 C CA . GLY A 1 426 ? -21.806 6.865 25.044 1.00 94.25 426 GLY A CA 1
ATOM 3158 C C . GLY A 1 426 ? -21.028 8.156 25.216 1.00 94.25 426 GLY A C 1
ATOM 3159 O O . GLY A 1 426 ? -20.648 8.796 24.247 1.00 94.25 426 GLY A O 1
ATOM 3160 N N . LYS A 1 427 ? -20.763 8.531 26.469 1.00 94.06 427 LYS A N 1
ATOM 3161 C CA . LYS A 1 427 ? -20.284 9.872 26.840 1.00 94.06 427 LYS A CA 1
ATOM 3162 C C . LYS A 1 427 ? -18.959 10.319 26.202 1.00 94.06 427 LYS A C 1
ATOM 3164 O O . LYS A 1 427 ? -18.669 11.509 26.241 1.00 94.06 427 LYS A O 1
ATOM 3169 N N . ALA A 1 428 ? -18.139 9.398 25.687 1.00 93.69 428 ALA A N 1
ATOM 3170 C CA . ALA A 1 428 ? -16.880 9.738 25.021 1.00 93.69 428 ALA A CA 1
ATOM 3171 C C . ALA A 1 428 ? -17.042 9.987 23.509 1.00 93.69 428 ALA A C 1
ATOM 3173 O O . ALA A 1 428 ? -16.083 10.417 22.872 1.00 93.69 428 ALA A O 1
ATOM 3174 N N . ASN A 1 429 ? -18.225 9.716 22.939 1.00 94.25 429 ASN A N 1
ATOM 3175 C CA . ASN A 1 429 ? -18.584 9.953 21.534 1.00 94.25 429 ASN A CA 1
ATOM 3176 C C . ASN A 1 429 ? -17.608 9.346 20.506 1.00 94.25 429 ASN A C 1
ATOM 3178 O O . ASN A 1 429 ? -17.532 9.786 19.361 1.00 94.25 429 ASN A O 1
ATOM 3182 N N . CYS A 1 430 ? -16.854 8.308 20.881 1.00 96.69 430 CYS A N 1
ATOM 3183 C CA . CYS A 1 430 ? -15.880 7.685 19.984 1.00 96.69 430 CYS A CA 1
ATOM 3184 C C . CYS A 1 430 ? -16.574 7.067 18.763 1.00 96.69 430 CYS A C 1
ATOM 3186 O O . CYS A 1 430 ? -16.054 7.132 17.647 1.00 96.69 430 CYS A O 1
ATOM 3188 N N . VAL A 1 431 ? -17.763 6.496 18.984 1.00 96.88 431 VAL A N 1
ATOM 3189 C CA . VAL A 1 431 ? -18.571 5.834 17.956 1.00 96.88 431 VAL A CA 1
ATOM 3190 C C . VAL A 1 431 ? -19.028 6.775 16.837 1.00 96.88 431 VAL A C 1
ATOM 3192 O O . VAL A 1 431 ? -19.261 6.297 15.733 1.00 96.88 431 VAL A O 1
ATOM 3195 N N . ASP A 1 432 ? -19.090 8.091 17.058 1.00 96.12 432 ASP A N 1
ATOM 3196 C CA . ASP A 1 432 ? -19.568 9.041 16.042 1.00 96.12 432 ASP A CA 1
ATOM 3197 C C . ASP A 1 432 ? -18.677 9.045 14.790 1.00 96.12 432 ASP A C 1
ATOM 3199 O O . ASP A 1 432 ? -19.170 9.162 13.668 1.00 96.12 432 ASP A O 1
ATOM 3203 N N . CYS A 1 433 ? -17.366 8.854 14.979 1.00 96.75 433 CYS A N 1
ATOM 3204 C CA . CYS A 1 433 ? -16.398 8.706 13.888 1.00 96.75 433 CYS A CA 1
ATOM 3205 C C . CYS A 1 433 ? -15.937 7.249 13.736 1.00 96.75 433 CYS A C 1
ATOM 3207 O O . CYS A 1 433 ? -15.814 6.742 12.621 1.00 96.75 433 CYS A O 1
ATOM 3209 N N . HIS A 1 434 ? -15.715 6.529 14.838 1.00 97.25 434 HIS A N 1
ATOM 3210 C CA . HIS A 1 434 ? -15.268 5.134 14.827 1.00 97.25 434 HIS A CA 1
ATOM 3211 C C . HIS A 1 434 ? -16.447 4.153 14.848 1.00 97.25 434 HIS A C 1
ATOM 3213 O O . HIS A 1 434 ? -16.565 3.305 15.734 1.00 97.25 434 HIS A O 1
ATOM 3219 N N . SER A 1 435 ? -17.318 4.273 13.848 1.00 95.38 435 SER A N 1
ATOM 3220 C CA . SER A 1 435 ? -18.534 3.470 13.694 1.00 95.38 435 SER A CA 1
ATOM 3221 C C . SER A 1 435 ? -18.362 2.280 12.748 1.00 95.38 435 SER A C 1
ATOM 3223 O O . SER A 1 435 ? -17.351 2.121 12.057 1.00 95.38 435 SER A O 1
ATOM 3225 N N . GLY A 1 436 ? -19.393 1.433 12.722 1.00 95.19 436 GLY A N 1
ATOM 3226 C CA . GLY A 1 436 ? -19.495 0.291 11.826 1.00 95.19 436 GLY A CA 1
ATOM 3227 C C . GLY A 1 436 ? -18.491 -0.821 12.136 1.00 95.19 436 GLY A C 1
ATOM 3228 O O . GLY A 1 436 ? -17.650 -0.697 13.032 1.00 95.19 436 GLY A O 1
ATOM 3229 N N . PRO A 1 437 ? -18.523 -1.922 11.370 1.00 94.94 437 PRO A N 1
ATOM 3230 C CA . PRO A 1 437 ? -17.711 -3.079 11.698 1.00 94.94 437 PRO A CA 1
ATOM 3231 C C . PRO A 1 437 ? -16.208 -2.851 11.608 1.00 94.94 437 PRO A C 1
ATOM 3233 O O . PRO A 1 437 ? -15.455 -3.540 12.285 1.00 94.94 437 PRO A O 1
ATOM 3236 N N . ALA A 1 438 ? -15.753 -1.895 10.797 1.00 93.19 438 ALA A N 1
ATOM 3237 C CA . ALA A 1 438 ? -14.345 -1.518 10.702 1.00 93.19 438 ALA A CA 1
ATOM 3238 C C . ALA A 1 438 ? -13.893 -0.566 11.826 1.00 93.19 438 ALA A C 1
ATOM 3240 O O . ALA A 1 438 ? -12.707 -0.251 11.885 1.00 93.19 438 ALA A O 1
ATOM 3241 N N . LEU A 1 439 ? -14.788 -0.109 12.713 1.00 95.94 439 LEU A N 1
ATOM 3242 C CA . LEU A 1 439 ? -14.507 0.927 13.720 1.00 95.94 439 LEU A CA 1
ATOM 3243 C C . LEU A 1 439 ? -13.919 2.201 13.083 1.00 95.94 439 LEU A C 1
ATOM 3245 O O . LEU A 1 439 ? -12.902 2.748 13.523 1.00 95.94 439 LEU A O 1
ATOM 3249 N N . SER A 1 440 ? -14.525 2.605 11.971 1.00 95.75 440 SER A N 1
ATOM 3250 C CA . SER A 1 440 ? -14.191 3.767 11.153 1.00 95.75 440 SER A CA 1
ATOM 3251 C C . SER A 1 440 ? -15.358 4.044 10.210 1.00 95.75 440 SER A C 1
ATOM 3253 O O . SER A 1 440 ? -15.804 3.152 9.487 1.00 95.75 440 SER A O 1
ATOM 3255 N N . ASP A 1 441 ? -15.797 5.296 10.167 1.00 95.75 441 ASP A N 1
ATOM 3256 C CA . ASP A 1 441 ? -16.782 5.791 9.206 1.00 95.75 441 ASP A CA 1
ATOM 3257 C C . ASP A 1 441 ? -16.209 5.991 7.788 1.00 95.75 441 ASP A C 1
ATOM 3259 O O . ASP A 1 441 ? -16.950 6.301 6.854 1.00 95.75 441 ASP A O 1
ATOM 3263 N N . GLY A 1 442 ? -14.889 5.850 7.616 1.00 93.94 442 GLY A N 1
ATOM 3264 C CA . GLY A 1 442 ? -14.181 6.093 6.359 1.00 93.94 442 GLY A CA 1
ATOM 3265 C C . GLY A 1 442 ? -14.199 7.551 5.879 1.00 93.94 442 GLY A C 1
ATOM 3266 O O . GLY A 1 442 ? -13.746 7.813 4.760 1.00 93.94 442 GLY A O 1
ATOM 3267 N N . LYS A 1 443 ? -14.707 8.488 6.691 1.00 95.75 443 LYS A N 1
ATOM 3268 C CA . LYS A 1 443 ? -14.790 9.921 6.377 1.00 95.75 443 LYS A CA 1
ATOM 3269 C C . LYS A 1 443 ? -13.529 10.650 6.824 1.00 95.75 443 LYS A C 1
ATOM 3271 O O . LYS A 1 443 ? -12.629 10.058 7.415 1.00 95.75 443 LYS A O 1
ATOM 3276 N N . PHE A 1 444 ? -13.468 11.937 6.498 1.00 96.38 444 PHE A N 1
ATOM 3277 C CA . PHE A 1 444 ? -12.334 12.809 6.757 1.00 96.38 444 PHE A CA 1
ATOM 3278 C C . PHE A 1 444 ? -12.706 13.870 7.784 1.00 96.38 444 PHE A C 1
ATOM 3280 O O . PHE A 1 444 ? -13.706 14.563 7.611 1.00 96.38 444 PHE A O 1
ATOM 3287 N N . HIS A 1 445 ? -11.891 13.996 8.829 1.00 95.69 445 HIS A N 1
ATOM 3288 C CA . HIS A 1 445 ? -12.129 14.905 9.950 1.00 95.69 445 HIS A CA 1
ATOM 3289 C C . HIS A 1 445 ? -10.841 15.630 10.334 1.00 95.69 445 HIS A C 1
ATOM 3291 O O . HIS A 1 445 ? -9.750 15.067 10.217 1.00 95.69 445 HIS A O 1
ATOM 3297 N N . ALA A 1 446 ? -10.964 16.869 10.808 1.00 93.12 446 ALA A N 1
ATOM 3298 C CA . ALA A 1 446 ? -9.850 17.660 11.325 1.00 93.12 446 ALA A CA 1
ATOM 3299 C C . ALA A 1 446 ? -9.916 17.701 12.859 1.00 93.12 446 ALA A C 1
ATOM 3301 O O . ALA A 1 446 ? -10.712 18.436 13.434 1.00 93.12 446 ALA A O 1
ATOM 3302 N N . LEU A 1 447 ? -9.079 16.897 13.523 1.00 88.19 447 LEU A N 1
ATOM 3303 C CA . LEU A 1 447 ? -9.017 16.830 14.992 1.00 88.19 447 LEU A CA 1
ATOM 3304 C C . LEU A 1 447 ? -8.064 17.864 15.616 1.00 88.19 447 LEU A C 1
ATOM 3306 O O . LEU A 1 447 ? -7.970 17.945 16.835 1.00 88.19 447 LEU A O 1
ATOM 3310 N N . GLY A 1 448 ? -7.318 18.618 14.801 1.00 84.19 448 GLY A N 1
ATOM 3311 C CA . GLY A 1 448 ? -6.332 19.589 15.292 1.00 84.19 448 GLY A CA 1
ATOM 3312 C C . GLY A 1 448 ? -5.102 18.959 15.954 1.00 84.19 448 GLY A C 1
ATOM 3313 O O . GLY A 1 448 ? -4.385 19.635 16.685 1.00 84.19 448 GLY A O 1
ATOM 3314 N N . VAL A 1 449 ? -4.845 17.667 15.714 1.00 79.69 449 VAL A N 1
ATOM 3315 C CA . VAL A 1 449 ? -3.608 17.019 16.166 1.00 79.69 449 VAL A CA 1
ATOM 3316 C C . VAL A 1 449 ? -2.403 17.629 15.430 1.00 79.69 449 VAL A C 1
ATOM 3318 O O . VAL A 1 449 ? -2.483 17.801 14.212 1.00 79.69 449 VAL A O 1
ATOM 3321 N N . PRO A 1 450 ? -1.300 17.964 16.125 1.00 69.50 450 PRO A N 1
ATOM 3322 C CA . PRO A 1 450 ? -0.094 18.490 15.484 1.00 69.50 450 PRO A CA 1
ATOM 3323 C C . PRO A 1 450 ? 0.468 17.582 14.379 1.00 69.50 450 PRO A C 1
ATOM 3325 O O . PRO A 1 450 ? 0.215 16.379 14.356 1.00 69.50 450 PRO A O 1
ATOM 3328 N N . SER A 1 451 ? 1.211 18.186 13.449 1.00 66.50 451 SER A N 1
ATOM 3329 C CA . SER A 1 451 ? 1.746 17.533 12.245 1.00 66.50 451 SER A CA 1
ATOM 3330 C C . SER A 1 451 ? 3.208 17.075 12.387 1.00 66.50 451 SER A C 1
ATOM 3332 O O . SER A 1 451 ? 3.974 17.213 11.437 1.00 66.50 451 SER A O 1
ATOM 3334 N N . GLY A 1 452 ? 3.618 16.526 13.537 1.00 59.28 452 GLY A N 1
ATOM 3335 C CA . GLY A 1 452 ? 4.964 15.947 13.678 1.00 59.28 452 GLY A CA 1
ATOM 3336 C C . GLY A 1 452 ? 5.898 16.671 14.643 1.00 59.28 452 GLY A C 1
ATOM 3337 O O . GLY A 1 452 ? 5.843 17.890 14.808 1.00 59.28 452 GLY A O 1
ATOM 3338 N N . PHE A 1 453 ? 6.843 15.914 15.211 1.00 50.69 453 PHE A N 1
ATOM 3339 C CA . PHE A 1 453 ? 7.971 16.429 16.002 1.00 50.69 453 PHE A CA 1
ATOM 3340 C C . PHE A 1 453 ? 9.059 17.129 15.163 1.00 50.69 453 PHE A C 1
ATOM 3342 O O . PHE A 1 453 ? 9.805 17.949 15.694 1.00 50.69 453 PHE A O 1
ATOM 3349 N N . ALA A 1 454 ? 9.175 16.808 13.867 1.00 49.62 454 ALA A N 1
ATOM 3350 C CA . ALA A 1 454 ? 10.376 17.117 13.083 1.00 49.62 454 ALA A CA 1
ATOM 3351 C C . ALA A 1 454 ? 10.329 18.438 12.289 1.00 49.62 454 ALA A C 1
ATOM 3353 O O . ALA A 1 454 ? 11.382 19.031 12.058 1.00 49.62 454 ALA A O 1
ATOM 3354 N N . LYS A 1 455 ? 9.157 18.937 11.865 1.00 51.34 455 LYS A N 1
ATOM 3355 C CA . LYS A 1 455 ? 9.042 20.199 11.103 1.00 51.34 455 LYS A CA 1
ATOM 3356 C C . LYS A 1 455 ? 7.705 20.885 11.399 1.00 51.34 455 LYS A C 1
ATOM 3358 O O . LYS A 1 455 ? 6.654 20.274 11.280 1.00 51.34 455 LYS A O 1
ATOM 3363 N N . LYS A 1 456 ? 7.734 22.180 11.743 1.00 58.81 456 LYS A N 1
ATOM 3364 C CA . LYS A 1 456 ? 6.550 23.036 11.994 1.00 58.81 456 LYS A CA 1
ATOM 3365 C C . LYS A 1 456 ? 5.775 23.379 10.705 1.00 58.81 456 LYS A C 1
ATOM 3367 O O . LYS A 1 456 ? 5.359 24.523 10.534 1.00 58.81 456 LYS A O 1
ATOM 3372 N N . VAL A 1 457 ? 5.632 22.439 9.771 1.00 65.94 457 VAL A N 1
ATOM 3373 C CA . VAL A 1 457 ? 4.844 22.645 8.552 1.00 65.94 457 VAL A CA 1
ATOM 3374 C C . VAL A 1 457 ? 3.520 21.902 8.709 1.00 65.94 457 VAL A C 1
ATOM 3376 O O . VAL A 1 457 ? 3.536 20.681 8.850 1.00 65.94 457 VAL A O 1
ATOM 3379 N N . PRO A 1 458 ? 2.377 22.612 8.730 1.00 76.00 458 PRO A N 1
ATOM 3380 C CA . PRO A 1 458 ? 1.071 21.968 8.796 1.00 76.00 458 PRO A CA 1
ATOM 3381 C C . PRO A 1 458 ? 0.861 21.037 7.599 1.00 76.00 458 PRO A C 1
ATOM 3383 O O . PRO A 1 458 ? 1.015 21.473 6.460 1.00 76.00 458 PRO A O 1
ATOM 3386 N N . ASP A 1 459 ? 0.467 19.785 7.846 1.00 82.94 459 ASP A N 1
ATOM 3387 C CA . ASP A 1 459 ? 0.025 18.867 6.792 1.00 82.94 459 ASP A CA 1
ATOM 3388 C C . ASP A 1 459 ? -1.414 19.233 6.387 1.00 82.94 459 ASP A C 1
ATOM 3390 O O . ASP A 1 459 ? -2.339 19.053 7.187 1.00 82.94 459 ASP A O 1
ATOM 3394 N N . PRO A 1 460 ? -1.659 19.725 5.152 1.00 88.06 460 PRO A N 1
ATOM 3395 C CA . PRO A 1 460 ? -3.005 20.103 4.725 1.00 88.06 460 PRO A CA 1
ATOM 3396 C C . PRO A 1 460 ? -3.949 18.903 4.565 1.00 88.06 460 PRO A C 1
ATOM 3398 O O . PRO A 1 460 ? -5.128 19.096 4.263 1.00 88.06 460 PRO A O 1
ATOM 3401 N N . GLY A 1 461 ? -3.463 17.673 4.746 1.00 91.06 461 GLY A N 1
ATOM 3402 C CA . GLY A 1 461 ? -4.27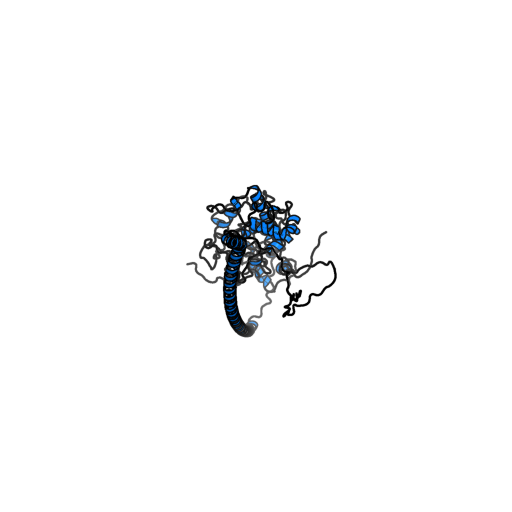2 16.465 4.751 1.00 91.06 461 GLY A CA 1
ATOM 3403 C C . GLY A 1 461 ? -4.919 16.218 3.395 1.00 91.06 461 GLY A C 1
ATOM 3404 O O . GLY A 1 461 ? -4.265 16.241 2.346 1.00 91.06 461 GLY A O 1
ATOM 3405 N N . ARG A 1 462 ? -6.231 15.984 3.416 1.00 94.12 462 ARG A N 1
ATOM 3406 C CA . ARG A 1 462 ? -7.035 15.716 2.221 1.00 94.12 462 ARG A CA 1
ATOM 3407 C C . ARG A 1 462 ? -6.932 16.807 1.157 1.00 94.12 462 ARG A C 1
ATOM 3409 O O . ARG A 1 462 ? -6.887 16.473 -0.025 1.00 94.12 462 ARG A O 1
ATOM 3416 N N . PHE A 1 463 ? -6.832 18.077 1.551 1.00 94.62 463 PHE A N 1
ATOM 3417 C CA . PHE A 1 463 ? -6.742 19.191 0.602 1.00 94.62 463 PHE A CA 1
ATOM 3418 C C . PHE A 1 463 ? -5.567 19.035 -0.379 1.00 94.62 463 PHE A C 1
ATOM 3420 O O . PHE A 1 463 ? -5.733 19.242 -1.582 1.00 94.62 463 PHE A O 1
ATOM 3427 N N . LYS A 1 464 ? -4.406 18.590 0.126 1.00 90.94 464 LYS A N 1
ATOM 3428 C CA . LYS A 1 464 ? -3.190 18.317 -0.662 1.00 90.94 464 LYS A CA 1
ATOM 3429 C C . LYS A 1 464 ? -3.269 17.005 -1.450 1.00 90.94 464 LYS A C 1
ATOM 3431 O O . LYS A 1 464 ? -2.660 16.890 -2.511 1.00 90.94 464 LYS A O 1
ATOM 3436 N N . ASP A 1 465 ? -4.009 16.021 -0.947 1.00 93.12 465 ASP A N 1
ATOM 3437 C CA . ASP A 1 465 ? -4.057 14.664 -1.502 1.00 93.12 465 ASP A CA 1
ATOM 3438 C C . ASP A 1 465 ? -5.047 14.498 -2.668 1.00 93.12 465 ASP A C 1
ATOM 3440 O O . ASP A 1 465 ? -4.834 13.643 -3.531 1.00 93.12 465 ASP A O 1
ATOM 3444 N N . VAL A 1 466 ? -6.110 15.307 -2.732 1.00 96.00 466 VAL A N 1
ATOM 3445 C CA . VAL A 1 466 ? -7.133 15.209 -3.791 1.00 96.00 466 VAL A CA 1
ATOM 3446 C C . VAL A 1 466 ? -6.613 15.608 -5.185 1.00 96.00 466 VAL A C 1
ATOM 3448 O O . VAL A 1 466 ? -6.867 14.861 -6.131 1.00 96.00 466 VAL A O 1
ATOM 3451 N N . PRO A 1 467 ? -5.870 16.717 -5.379 1.00 95.50 467 PRO A N 1
ATOM 3452 C CA . PRO A 1 467 ? -5.354 17.073 -6.702 1.00 95.50 467 PRO A CA 1
ATOM 3453 C C . PRO A 1 467 ? -4.493 15.981 -7.373 1.00 95.50 467 PRO A C 1
ATOM 3455 O O . PRO A 1 467 ? -4.792 15.626 -8.516 1.00 95.50 467 PRO A O 1
ATOM 3458 N N . PRO A 1 468 ? -3.476 15.381 -6.713 1.00 93.06 468 PRO A N 1
ATOM 3459 C CA . PRO A 1 468 ? -2.687 14.319 -7.334 1.00 93.06 468 PRO A CA 1
ATOM 3460 C C . PRO A 1 468 ? -3.481 13.023 -7.553 1.00 93.06 468 PRO A C 1
ATOM 3462 O O . PRO A 1 468 ? -3.169 12.295 -8.493 1.00 93.06 468 PRO A O 1
ATOM 3465 N N . LEU A 1 469 ? -4.512 12.735 -6.746 1.00 95.00 469 LEU A N 1
ATOM 3466 C CA . LEU A 1 469 ? -5.446 11.636 -7.020 1.00 95.00 469 LEU A CA 1
ATOM 3467 C C . LEU A 1 469 ? -6.167 11.854 -8.358 1.00 95.00 469 LEU A C 1
ATOM 3469 O O . LEU A 1 469 ? -6.164 10.970 -9.216 1.00 95.00 469 LEU A O 1
ATOM 3473 N N . LEU A 1 470 ? -6.768 13.033 -8.546 1.00 95.81 470 LEU A N 1
ATOM 3474 C CA . LEU A 1 470 ? -7.542 13.360 -9.748 1.00 95.81 470 LEU A CA 1
ATOM 3475 C C . LEU A 1 470 ? -6.665 13.422 -11.008 1.00 95.81 470 LEU A C 1
ATOM 3477 O O . LEU A 1 470 ? -7.115 13.026 -12.081 1.00 95.81 470 LEU A O 1
ATOM 3481 N N . ALA A 1 471 ? -5.413 13.868 -10.878 1.00 94.06 471 ALA A N 1
ATOM 3482 C CA . ALA A 1 471 ? -4.455 13.932 -11.984 1.00 94.06 471 ALA A CA 1
ATOM 3483 C C . ALA A 1 471 ? -3.826 12.572 -12.349 1.00 94.06 471 ALA A C 1
ATOM 3485 O O . ALA A 1 471 ? -3.235 12.434 -13.422 1.00 94.06 471 ALA A O 1
ATOM 3486 N N . SER A 1 472 ? -3.904 11.573 -11.465 1.00 94.19 472 SER A N 1
ATOM 3487 C CA . SER A 1 472 ? -3.237 10.286 -11.668 1.00 94.19 472 SER A CA 1
ATOM 3488 C C . SER A 1 472 ? -3.904 9.459 -12.777 1.00 94.19 472 SER A C 1
ATOM 3490 O O . SER A 1 472 ? -5.107 9.209 -12.709 1.00 94.19 472 SER A O 1
ATOM 3492 N N . PRO A 1 473 ? -3.145 8.907 -13.746 1.00 95.50 473 PRO A N 1
ATOM 3493 C CA . PRO A 1 473 ? -3.693 7.961 -14.721 1.00 95.50 473 PRO A CA 1
ATOM 3494 C C . PRO A 1 473 ? -4.047 6.597 -14.100 1.00 95.50 473 PRO A C 1
ATOM 3496 O O . PRO A 1 473 ? -4.608 5.743 -14.786 1.00 95.50 473 PRO A O 1
ATOM 3499 N N . PHE A 1 474 ? -3.685 6.379 -12.831 1.00 97.25 474 PHE A N 1
ATOM 3500 C CA . PHE A 1 474 ? -3.893 5.138 -12.085 1.00 97.25 474 PHE A CA 1
ATOM 3501 C C . PHE A 1 474 ? -5.085 5.201 -11.122 1.00 97.25 474 PHE A C 1
ATOM 3503 O O . PHE A 1 474 ? -5.255 4.295 -10.316 1.00 97.25 474 PHE A O 1
ATOM 3510 N N . ASN A 1 475 ? -5.892 6.263 -11.163 1.00 97.06 475 ASN A N 1
ATOM 3511 C CA . ASN A 1 475 ? -7.137 6.298 -10.400 1.00 97.06 475 ASN A CA 1
ATOM 3512 C C . ASN A 1 475 ? -8.230 5.442 -11.072 1.00 97.06 475 ASN A C 1
ATOM 3514 O O . ASN A 1 475 ? -8.066 4.951 -12.192 1.00 97.06 475 ASN A O 1
ATOM 3518 N N . SER A 1 476 ? -9.362 5.273 -10.396 1.00 96.69 476 SER A N 1
ATOM 3519 C CA . SER A 1 476 ? -10.472 4.426 -10.845 1.00 96.69 476 SER A CA 1
ATOM 3520 C C . SER A 1 476 ? -11.137 4.874 -12.146 1.00 96.69 476 SER A C 1
ATOM 3522 O O . SER A 1 476 ? -11.733 4.028 -12.797 1.00 96.69 476 SER A O 1
ATOM 3524 N N . ASN A 1 477 ? -11.014 6.141 -12.560 1.00 96.81 477 ASN A N 1
ATOM 3525 C CA . ASN A 1 477 ? -11.480 6.620 -13.871 1.00 96.81 477 ASN A CA 1
ATOM 3526 C C . ASN A 1 477 ? -10.383 6.528 -14.952 1.00 96.81 477 ASN A C 1
ATOM 3528 O O . ASN A 1 477 ? -10.651 6.758 -16.133 1.00 96.81 477 ASN A O 1
ATOM 3532 N N . GLY A 1 478 ? -9.143 6.245 -14.553 1.00 96.31 478 GLY A N 1
ATOM 3533 C CA . GLY A 1 478 ? -7.975 6.199 -15.416 1.00 96.31 478 GLY A CA 1
ATOM 3534 C C . GLY A 1 478 ? -7.926 4.950 -16.292 1.00 96.31 478 GLY A C 1
ATOM 3535 O O . GLY A 1 478 ? -8.519 3.916 -15.988 1.00 96.31 478 GLY A O 1
ATOM 3536 N N . LYS A 1 479 ? -7.157 5.026 -17.384 1.00 96.00 479 LYS A N 1
ATOM 3537 C CA . LYS A 1 479 ? -7.107 3.981 -18.424 1.00 96.00 479 LYS A CA 1
ATOM 3538 C C . LYS A 1 479 ? -6.619 2.604 -17.957 1.00 96.00 479 LYS A C 1
ATOM 3540 O O . LYS A 1 479 ? -6.791 1.634 -18.680 1.00 96.00 479 LYS A O 1
ATOM 3545 N N . TYR A 1 480 ? -5.969 2.532 -16.796 1.00 97.56 480 TYR A N 1
ATOM 3546 C CA . TYR A 1 480 ? -5.414 1.294 -16.243 1.00 97.56 480 TYR A CA 1
ATOM 3547 C C . TYR A 1 480 ? -6.340 0.607 -15.225 1.00 97.56 480 TYR A C 1
ATOM 3549 O O . TYR A 1 480 ? -6.039 -0.503 -14.772 1.00 97.56 480 TYR A O 1
ATOM 3557 N N . SER A 1 481 ? -7.455 1.254 -14.873 1.00 98.12 481 SER A N 1
ATOM 3558 C CA . SER A 1 481 ? -8.530 0.645 -14.093 1.00 98.12 481 SER A CA 1
ATOM 3559 C C . SER A 1 481 ? -9.280 -0.376 -14.949 1.00 98.12 481 SER A C 1
ATOM 3561 O O . SER A 1 481 ? -9.663 -0.069 -16.077 1.00 98.12 481 SER A O 1
ATOM 3563 N N . ASP A 1 482 ? -9.538 -1.571 -14.410 1.00 98.06 482 ASP A N 1
ATOM 3564 C CA . ASP A 1 482 ? -10.310 -2.605 -15.125 1.00 98.06 482 ASP A CA 1
ATOM 3565 C C . ASP A 1 482 ? -11.814 -2.278 -15.210 1.00 98.06 482 ASP A C 1
ATOM 3567 O O . ASP A 1 482 ? -12.542 -2.860 -16.014 1.00 98.06 482 ASP A O 1
ATOM 3571 N N . ASN A 1 483 ? -12.281 -1.306 -14.421 1.00 97.19 483 ASN A N 1
ATOM 3572 C CA . ASN A 1 483 ? -13.604 -0.707 -14.546 1.00 97.19 483 ASN A CA 1
ATOM 3573 C C . ASN A 1 483 ? -13.511 0.801 -14.295 1.00 97.19 483 ASN A C 1
ATOM 3575 O O . ASN A 1 483 ? -13.241 1.232 -13.174 1.00 97.19 483 ASN A O 1
ATOM 3579 N N . THR A 1 484 ? -13.775 1.606 -15.324 1.00 96.38 484 THR A N 1
ATOM 3580 C CA . THR A 1 484 ? -13.737 3.076 -15.248 1.00 96.38 484 THR A CA 1
ATOM 3581 C C . THR A 1 484 ? -15.061 3.718 -14.843 1.00 96.38 484 THR A C 1
ATOM 3583 O O . THR A 1 484 ? -15.131 4.924 -14.622 1.00 96.38 484 THR A O 1
ATOM 3586 N N . MET A 1 485 ? -16.125 2.925 -14.705 1.00 93.56 485 MET A N 1
ATOM 3587 C CA . MET A 1 485 ? -17.481 3.381 -14.390 1.00 93.56 485 MET A CA 1
ATOM 3588 C C . MET A 1 485 ? -17.856 3.070 -12.937 1.00 93.56 485 MET A C 1
ATOM 3590 O O . MET A 1 485 ? -18.974 2.657 -12.639 1.00 93.56 485 MET A O 1
ATOM 3594 N N . THR A 1 486 ? -16.914 3.256 -12.009 1.00 94.06 486 THR A N 1
ATOM 3595 C CA . THR A 1 486 ? -17.160 3.013 -10.575 1.00 94.06 486 THR A CA 1
ATOM 3596 C C . THR A 1 486 ? -17.980 4.120 -9.912 1.00 94.06 486 THR A C 1
ATOM 3598 O O . THR A 1 486 ? -18.566 3.900 -8.856 1.00 94.06 486 THR A O 1
ATOM 3601 N N . GLY A 1 487 ? -17.974 5.331 -10.484 1.00 94.12 487 GLY A N 1
ATOM 3602 C CA . GLY A 1 487 ? -18.558 6.529 -9.872 1.00 94.12 487 GLY A CA 1
ATOM 3603 C C . GLY A 1 487 ? -17.804 7.037 -8.636 1.00 94.12 487 GLY A C 1
ATOM 3604 O O . GLY A 1 487 ? -18.214 8.030 -8.042 1.00 94.12 487 GLY A O 1
ATOM 3605 N N . LYS A 1 488 ? -16.687 6.405 -8.251 1.00 92.56 488 LYS A N 1
ATOM 3606 C CA . LYS A 1 488 ? -15.978 6.663 -6.988 1.00 92.56 488 LYS A CA 1
ATOM 3607 C C . LYS A 1 488 ? -15.423 8.083 -6.867 1.00 92.56 488 LYS A C 1
ATOM 3609 O O . LYS A 1 488 ? -15.358 8.625 -5.767 1.00 92.56 488 LYS A O 1
ATOM 3614 N N . LEU A 1 489 ? -15.042 8.682 -7.993 1.00 95.31 489 LEU A N 1
ATOM 3615 C CA . LEU A 1 489 ? -14.511 10.047 -8.067 1.00 95.31 489 LEU A CA 1
ATOM 3616 C C . LEU A 1 489 ? -15.581 11.094 -8.418 1.00 95.31 489 LEU A C 1
ATOM 3618 O O . LEU A 1 489 ? -15.252 12.268 -8.580 1.00 95.31 489 LEU A O 1
ATOM 3622 N N . ALA A 1 490 ? -16.849 10.698 -8.572 1.00 94.75 490 ALA A N 1
ATOM 3623 C CA . ALA A 1 490 ? -17.908 11.616 -8.979 1.00 94.75 490 ALA A CA 1
ATOM 3624 C C . ALA A 1 490 ? -18.083 12.742 -7.947 1.00 94.75 490 ALA A C 1
ATOM 3626 O O . ALA A 1 490 ? -18.310 12.490 -6.766 1.00 94.75 490 ALA A O 1
ATOM 3627 N N . GLY A 1 491 ? -17.963 13.992 -8.402 1.00 92.44 491 GLY A N 1
ATOM 3628 C CA . GLY A 1 491 ? -18.089 15.173 -7.544 1.00 92.44 491 GLY A CA 1
ATOM 3629 C C . GLY A 1 491 ? -16.927 15.389 -6.569 1.00 92.44 491 GLY A C 1
ATOM 3630 O O . GLY A 1 491 ? -17.029 16.259 -5.708 1.00 92.44 491 GLY A O 1
ATOM 3631 N N . LEU A 1 492 ? -15.826 14.635 -6.682 1.00 94.44 492 LEU A N 1
ATOM 3632 C CA . LEU A 1 492 ? -14.640 14.876 -5.866 1.00 94.44 492 LEU A CA 1
ATOM 3633 C C . LEU A 1 492 ? -13.884 16.108 -6.379 1.00 94.44 492 LEU A C 1
ATOM 3635 O O . LEU A 1 492 ? -13.422 16.135 -7.517 1.00 94.44 492 LEU A O 1
ATOM 3639 N N . LEU A 1 493 ? -13.734 17.109 -5.516 1.00 93.56 493 LEU A N 1
ATOM 3640 C CA . LEU A 1 493 ? -12.981 18.337 -5.770 1.00 93.56 493 LEU A CA 1
ATOM 3641 C C . LEU A 1 493 ? -12.056 18.616 -4.580 1.00 93.56 493 LEU A C 1
ATOM 3643 O O . LEU A 1 493 ? -12.349 18.213 -3.450 1.00 93.56 493 LEU A O 1
ATOM 3647 N N . SER A 1 494 ? -10.946 19.306 -4.841 1.00 93.75 494 SER A N 1
ATOM 3648 C CA . SER A 1 494 ? -10.123 19.889 -3.779 1.00 93.75 494 SER A CA 1
ATOM 3649 C C . SER A 1 494 ? -10.817 21.152 -3.273 1.00 93.75 494 SER A C 1
ATOM 3651 O O . SER A 1 494 ? -11.103 22.055 -4.058 1.00 93.75 494 SER A O 1
ATOM 3653 N N . ASP A 1 495 ? -11.130 21.185 -1.980 1.00 94.62 495 ASP A N 1
ATOM 3654 C CA . ASP A 1 495 ? -11.890 22.262 -1.342 1.00 94.62 495 ASP A CA 1
ATOM 3655 C C . ASP A 1 495 ? -11.150 22.753 -0.086 1.00 94.62 495 ASP A C 1
ATOM 3657 O O . ASP A 1 495 ? -10.735 21.910 0.712 1.00 94.62 495 ASP A O 1
ATOM 3661 N N . PRO A 1 496 ? -10.979 24.071 0.141 1.00 95.69 496 PRO A N 1
ATOM 3662 C CA . PRO A 1 496 ? -10.269 24.593 1.314 1.00 95.69 496 PRO A CA 1
ATOM 3663 C C . PRO A 1 496 ? -10.793 24.096 2.671 1.00 95.69 496 PRO A C 1
ATOM 3665 O O . PRO A 1 496 ? -10.027 24.025 3.630 1.00 95.69 496 PRO A O 1
ATOM 3668 N N . SER A 1 497 ? -12.063 23.691 2.771 1.00 95.25 497 SER A N 1
ATOM 3669 C CA . SER A 1 497 ? -12.614 23.061 3.982 1.00 95.25 497 SER A CA 1
ATOM 3670 C C . SER A 1 497 ? -11.955 21.719 4.330 1.00 95.25 497 SER A C 1
ATOM 3672 O O . SER A 1 497 ? -12.056 21.268 5.470 1.00 95.25 497 SER A O 1
ATOM 3674 N N . GLN A 1 498 ? -11.253 21.092 3.381 1.00 95.38 498 GLN A N 1
ATOM 3675 C CA . GLN A 1 498 ? -10.529 19.830 3.551 1.00 95.38 498 GLN A CA 1
ATOM 3676 C C . GLN A 1 498 ? -9.166 19.995 4.236 1.00 95.38 498 GLN A C 1
ATOM 3678 O O . GLN A 1 498 ? -8.498 18.990 4.500 1.00 95.38 498 GLN A O 1
ATOM 3683 N N . ILE A 1 499 ? -8.726 21.232 4.495 1.00 93.12 499 ILE A N 1
ATOM 3684 C CA . ILE A 1 499 ? -7.436 21.504 5.138 1.00 93.12 499 ILE A CA 1
ATOM 3685 C C . ILE A 1 499 ? -7.393 20.838 6.520 1.00 93.12 499 ILE A C 1
ATOM 3687 O O . ILE A 1 499 ? -8.284 21.016 7.347 1.00 93.12 499 ILE A O 1
ATOM 3691 N N . GLY A 1 500 ? -6.342 20.048 6.753 1.00 90.19 500 GLY A N 1
ATOM 3692 C CA . GLY A 1 500 ? -6.104 19.335 8.010 1.00 90.19 500 GLY A CA 1
ATOM 3693 C C . GLY A 1 500 ? -7.032 18.140 8.240 1.00 90.19 500 GLY A C 1
ATOM 3694 O O . GLY A 1 500 ? -7.009 17.551 9.322 1.00 90.19 500 GLY A O 1
ATOM 3695 N N . GLN A 1 501 ? -7.856 17.770 7.252 1.00 94.88 501 GLN A N 1
ATOM 3696 C CA . GLN A 1 501 ? -8.720 16.605 7.373 1.00 94.88 501 GLN A CA 1
ATOM 3697 C C . GLN A 1 501 ? -7.975 15.318 7.018 1.00 94.88 501 GLN A C 1
ATOM 3699 O O . GLN A 1 501 ? -7.382 15.195 5.941 1.00 94.88 501 GLN A O 1
ATOM 3704 N N . PHE A 1 502 ? -8.095 14.321 7.890 1.00 94.50 502 PHE A N 1
ATOM 3705 C CA . PHE A 1 502 ? -7.564 12.978 7.688 1.00 94.50 502 PHE A CA 1
ATOM 3706 C C . PHE A 1 502 ? -8.663 11.943 7.839 1.00 94.50 502 PHE A C 1
ATOM 3708 O O . PHE A 1 502 ? -9.634 12.138 8.569 1.00 94.50 502 PHE A O 1
ATOM 3715 N N . ARG A 1 503 ? -8.501 10.827 7.137 1.00 95.81 503 ARG A N 1
ATOM 3716 C CA . ARG A 1 503 ? -9.428 9.711 7.194 1.00 95.81 503 ARG A CA 1
ATOM 3717 C C . ARG A 1 503 ? -9.454 9.136 8.604 1.00 95.81 503 ARG A C 1
ATOM 3719 O O . ARG A 1 503 ? -8.393 8.848 9.163 1.00 95.81 503 ARG A O 1
ATOM 3726 N N . THR A 1 504 ? -10.641 8.852 9.126 1.00 95.88 504 THR A N 1
ATOM 3727 C CA . THR A 1 504 ? -10.787 8.072 10.357 1.00 95.88 504 THR A CA 1
ATOM 3728 C C . THR A 1 504 ? -10.098 6.717 10.185 1.00 95.88 504 THR A C 1
ATOM 3730 O O . THR A 1 504 ? -10.541 5.872 9.400 1.00 95.88 504 THR A O 1
ATOM 3733 N N . LYS A 1 505 ? -8.988 6.481 10.891 1.00 93.19 505 LYS A N 1
ATOM 3734 C CA . LYS A 1 505 ? -8.303 5.179 10.895 1.00 93.19 505 LYS A CA 1
ATOM 3735 C C . LYS A 1 505 ? -9.163 4.152 11.644 1.00 93.19 505 LYS A C 1
ATOM 3737 O O . LYS A 1 505 ? -9.751 4.470 12.670 1.00 93.19 505 LYS A O 1
ATOM 3742 N N . SER A 1 506 ? -9.223 2.919 11.145 1.00 93.81 506 SER A N 1
ATOM 3743 C CA . SER A 1 506 ? -9.810 1.785 11.866 1.00 93.81 506 SER A CA 1
ATOM 3744 C C . SER A 1 506 ? -9.119 1.587 13.211 1.00 93.81 506 SER A C 1
ATOM 3746 O O . SER A 1 506 ? -7.887 1.626 13.299 1.00 93.81 506 SER A O 1
ATOM 3748 N N . LEU A 1 507 ? -9.923 1.320 14.241 1.00 94.62 507 LEU A N 1
ATOM 3749 C CA . LEU A 1 507 ? -9.418 0.929 15.557 1.00 94.62 507 LEU A CA 1
ATOM 3750 C C . LEU A 1 507 ? -9.189 -0.582 15.702 1.00 94.62 507 LEU A C 1
ATOM 3752 O O . LEU A 1 507 ? -8.723 -1.038 16.747 1.00 94.62 507 LEU A O 1
ATOM 3756 N N . ARG A 1 508 ? -9.469 -1.387 14.668 1.00 93.31 508 ARG A N 1
ATOM 3757 C CA . ARG A 1 508 ? -9.090 -2.805 14.685 1.00 93.31 508 ARG A CA 1
ATOM 3758 C C . ARG A 1 508 ? -7.566 -2.912 14.689 1.00 93.31 508 ARG A C 1
ATOM 3760 O O . ARG A 1 508 ? -6.902 -2.315 13.850 1.00 93.31 508 ARG A O 1
ATOM 3767 N N . GLY A 1 509 ? -7.027 -3.656 15.654 1.00 89.88 509 GLY A N 1
ATOM 3768 C CA . GLY A 1 509 ? -5.581 -3.817 15.833 1.00 89.88 509 GLY A CA 1
ATOM 3769 C C . GLY A 1 509 ? -4.861 -2.578 16.374 1.00 89.88 509 GLY A C 1
ATOM 3770 O O . GLY A 1 509 ? -3.638 -2.576 16.408 1.00 89.88 509 GLY A O 1
ATOM 3771 N N . VAL A 1 510 ? -5.577 -1.533 16.819 1.00 91.12 510 VAL A N 1
ATOM 3772 C CA . VAL A 1 510 ? -4.948 -0.254 17.197 1.00 91.12 510 VAL A CA 1
ATOM 3773 C C . VAL A 1 510 ? -3.904 -0.393 18.306 1.00 91.12 510 VAL A C 1
ATOM 3775 O O . VAL A 1 510 ? -2.880 0.265 18.245 1.00 91.12 510 VAL A O 1
ATOM 3778 N N . ALA A 1 511 ? -4.097 -1.299 19.268 1.00 88.62 511 ALA A N 1
ATOM 3779 C CA . ALA A 1 511 ? -3.131 -1.535 20.346 1.00 88.62 511 ALA A CA 1
ATOM 3780 C C . ALA A 1 511 ? -1.752 -2.026 19.861 1.00 88.62 511 ALA A C 1
ATOM 3782 O O . ALA A 1 511 ? -0.782 -1.949 20.609 1.00 88.62 511 ALA A O 1
ATOM 3783 N N . LEU A 1 512 ? -1.668 -2.516 18.622 1.00 85.56 512 LEU A N 1
ATOM 3784 C CA . LEU A 1 512 ? -0.447 -3.020 17.997 1.00 85.56 512 LEU A CA 1
ATOM 3785 C C . LEU A 1 512 ? 0.203 -1.990 17.062 1.00 85.56 512 LEU A C 1
ATOM 3787 O O . LEU A 1 512 ? 1.297 -2.242 16.576 1.00 85.56 512 LEU A O 1
ATOM 3791 N N . SER A 1 513 ? -0.453 -0.847 16.823 1.00 84.06 513 SER A N 1
ATOM 3792 C CA . SER A 1 513 ? -0.098 0.098 15.758 1.00 84.06 513 SER A CA 1
ATOM 3793 C C . SER A 1 513 ? 0.465 1.418 16.272 1.00 84.06 513 SER A C 1
ATOM 3795 O O . SER A 1 513 ? 0.084 2.480 15.777 1.00 84.06 513 SER A O 1
ATOM 3797 N N . ALA A 1 514 ? 1.267 1.379 17.334 1.00 81.50 514 ALA A N 1
ATOM 3798 C CA . ALA A 1 514 ? 2.038 2.550 17.731 1.00 81.50 514 ALA A CA 1
ATOM 3799 C C . ALA A 1 514 ? 3.142 2.807 16.685 1.00 81.50 514 ALA A C 1
ATOM 3801 O O . ALA A 1 514 ? 3.702 1.838 16.179 1.00 81.50 514 ALA A O 1
ATOM 3802 N N . PRO A 1 515 ? 3.509 4.068 16.407 1.00 80.38 515 PRO A N 1
ATOM 3803 C CA . PRO A 1 515 ? 2.970 5.288 17.006 1.00 80.38 515 PRO A CA 1
ATOM 3804 C C . PRO A 1 515 ? 1.593 5.697 16.443 1.00 80.38 515 PRO A C 1
ATOM 3806 O O . PRO A 1 515 ? 1.151 5.205 15.410 1.00 80.38 515 PRO A O 1
ATOM 3809 N N . TYR A 1 516 ? 0.886 6.605 17.121 1.00 83.81 516 TYR A N 1
ATOM 3810 C CA . TYR A 1 516 ? -0.497 6.987 16.804 1.00 83.81 516 TYR A CA 1
ATOM 3811 C C . TYR A 1 516 ? -0.608 8.331 16.080 1.00 83.81 516 TYR A C 1
ATOM 3813 O O . TYR A 1 516 ? 0.252 9.200 16.193 1.00 83.81 516 TYR A O 1
ATOM 3821 N N . PHE A 1 517 ? -1.744 8.516 15.397 1.00 86.12 517 PHE A N 1
ATOM 3822 C CA . PHE A 1 517 ? -2.071 9.647 14.518 1.00 86.12 517 PHE A CA 1
ATOM 3823 C C . PHE A 1 517 ? -1.242 9.729 13.232 1.00 86.12 517 PHE A C 1
ATOM 3825 O O . PHE A 1 517 ? -0.314 8.953 13.005 1.00 86.12 517 PHE A O 1
ATOM 3832 N N . HIS A 1 518 ? -1.645 10.662 12.363 1.00 84.38 518 HIS A N 1
ATOM 3833 C CA . HIS A 1 518 ? -1.098 10.828 11.019 1.00 84.38 518 HIS A CA 1
ATOM 3834 C C . HIS A 1 518 ? 0.396 11.140 11.013 1.00 84.38 518 HIS A C 1
ATOM 3836 O O . HIS A 1 518 ? 1.085 10.665 10.124 1.00 84.38 518 HIS A O 1
ATOM 3842 N N . ALA A 1 519 ? 0.893 11.865 12.014 1.00 79.38 519 ALA A N 1
ATOM 3843 C CA . ALA A 1 519 ? 2.305 12.205 12.155 1.00 79.38 519 ALA A CA 1
ATOM 3844 C C . ALA A 1 519 ? 3.080 11.287 13.125 1.00 79.38 519 ALA A C 1
ATOM 3846 O O . ALA A 1 519 ? 4.274 11.475 13.318 1.00 79.38 519 ALA A O 1
ATOM 3847 N N . GLY A 1 520 ? 2.408 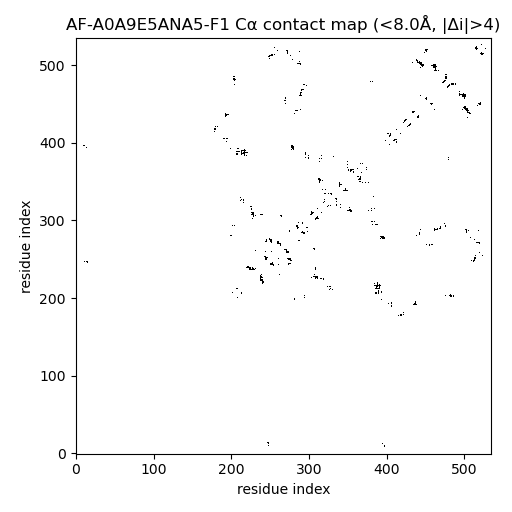10.299 13.737 1.00 80.31 520 GLY A N 1
ATOM 3848 C CA . GLY A 1 520 ? 3.026 9.381 14.701 1.00 80.31 520 GLY A CA 1
ATOM 3849 C C . GLY A 1 520 ? 3.366 10.030 16.053 1.00 80.31 520 GLY A C 1
ATOM 3850 O O . GLY A 1 520 ? 4.196 9.545 16.809 1.00 80.31 520 GLY A O 1
ATOM 3851 N N . ASP A 1 521 ? 2.732 11.140 16.404 1.00 74.06 521 ASP A N 1
ATOM 3852 C CA . ASP A 1 521 ? 3.180 11.951 17.535 1.00 74.06 521 ASP A CA 1
ATOM 3853 C C . ASP A 1 521 ? 2.984 11.333 18.934 1.00 74.06 521 ASP A C 1
ATOM 3855 O O . ASP A 1 521 ? 3.451 11.897 19.922 1.00 74.06 521 ASP A O 1
ATOM 3859 N N . LEU A 1 522 ? 2.244 10.228 19.063 1.00 77.38 522 LEU A N 1
ATOM 3860 C CA . LEU A 1 522 ? 2.048 9.553 20.350 1.00 77.38 522 LEU A CA 1
ATOM 3861 C C . LEU A 1 522 ? 2.589 8.130 20.311 1.00 77.38 522 LEU A C 1
ATOM 3863 O O . LEU A 1 522 ? 2.272 7.362 19.408 1.00 77.38 522 LEU A O 1
ATOM 3867 N N . THR A 1 523 ? 3.330 7.743 21.343 1.00 78.69 523 THR A N 1
ATOM 3868 C CA . THR A 1 523 ? 3.939 6.410 21.459 1.00 78.69 523 THR A CA 1
ATOM 3869 C C . THR A 1 523 ? 3.064 5.403 22.213 1.00 78.69 523 THR A C 1
ATOM 3871 O O . THR A 1 523 ? 3.291 4.199 22.110 1.00 78.69 523 THR A O 1
ATOM 3874 N N . SER A 1 524 ? 2.032 5.855 22.937 1.00 81.75 524 SER A N 1
ATOM 3875 C CA . SER A 1 524 ? 1.101 4.991 23.680 1.00 81.75 524 SER A CA 1
ATOM 3876 C C . SER A 1 524 ? -0.353 5.479 23.577 1.00 81.75 524 SER A C 1
ATOM 3878 O O . SER A 1 524 ? -0.606 6.668 23.392 1.00 81.75 524 SER A O 1
ATOM 3880 N N . LEU A 1 525 ? -1.322 4.561 23.714 1.00 81.56 525 LEU A N 1
ATOM 3881 C CA . LEU A 1 525 ? -2.761 4.887 23.720 1.00 81.56 525 LEU A CA 1
ATOM 3882 C C . LEU A 1 525 ? -3.190 5.683 24.958 1.00 81.56 525 LEU A C 1
ATOM 3884 O O . LEU A 1 525 ? -4.175 6.412 24.904 1.00 81.56 525 LEU A O 1
ATOM 3888 N N . GLY A 1 526 ? -2.472 5.514 26.072 1.00 70.69 526 GLY A N 1
ATOM 3889 C CA . GLY A 1 526 ? -2.733 6.214 27.331 1.00 70.69 526 GLY A CA 1
ATOM 3890 C C . GLY A 1 526 ? -2.064 7.586 27.425 1.00 70.69 526 GLY A C 1
ATOM 3891 O O . GLY A 1 526 ? -2.320 8.316 28.380 1.00 70.69 526 GLY A O 1
ATOM 3892 N N . ALA A 1 527 ? -1.207 7.951 26.465 1.00 61.25 527 ALA A N 1
ATOM 3893 C CA . ALA A 1 527 ? -0.544 9.246 26.463 1.00 61.25 527 ALA A CA 1
ATOM 3894 C C . ALA A 1 527 ? -1.572 10.369 26.247 1.00 61.25 527 ALA A C 1
ATOM 3896 O O . ALA A 1 527 ? -2.065 10.584 25.140 1.00 61.25 527 ALA A O 1
ATOM 3897 N N . SER A 1 528 ? -1.880 11.117 27.308 1.00 50.75 528 SER A N 1
ATOM 3898 C CA . SER A 1 528 ? -2.590 12.391 27.186 1.00 50.75 528 SER A CA 1
ATOM 3899 C C . SER A 1 528 ? -1.597 13.482 26.784 1.00 50.75 528 SER A C 1
ATOM 3901 O O . SER A 1 528 ? -0.556 13.630 27.427 1.00 50.75 528 SER A O 1
ATOM 3903 N N . ARG A 1 529 ? -1.919 14.299 25.774 1.00 52.38 529 ARG A N 1
ATOM 3904 C CA . ARG A 1 529 ? -1.247 15.598 25.601 1.00 52.38 529 ARG A CA 1
ATOM 3905 C C . ARG A 1 529 ? -1.846 16.611 26.576 1.00 52.38 529 ARG A C 1
ATOM 3907 O O . ARG A 1 529 ? -2.443 17.598 26.162 1.00 52.38 529 ARG A O 1
ATOM 3914 N N . ASN A 1 530 ? -1.718 16.364 27.877 1.00 38.34 530 ASN A N 1
ATOM 3915 C CA . ASN A 1 530 ? -1.931 17.412 28.869 1.00 38.34 530 ASN A CA 1
ATOM 3916 C C . ASN A 1 530 ? -0.712 18.343 28.870 1.00 38.34 530 ASN A C 1
ATOM 3918 O O . ASN A 1 530 ? 0.119 18.304 29.770 1.00 38.34 530 ASN A O 1
ATOM 3922 N N . THR A 1 531 ? -0.620 19.195 27.852 1.00 31.39 531 THR A N 1
ATOM 3923 C CA . THR A 1 531 ? 0.124 20.455 27.920 1.00 31.39 531 THR A CA 1
ATOM 3924 C C . THR A 1 531 ? -0.721 21.544 27.252 1.00 31.39 531 THR A C 1
ATOM 3926 O O . THR A 1 531 ? -0.934 21.505 26.041 1.00 31.39 531 THR A O 1
ATOM 3929 N N . PRO A 1 532 ? -1.263 22.500 28.027 1.00 36.16 532 PRO A N 1
ATOM 3930 C CA . PRO A 1 532 ? -2.042 23.600 27.488 1.00 36.16 532 PRO A CA 1
ATOM 3931 C C . PRO A 1 532 ? -1.093 24.673 26.954 1.00 36.16 532 PRO A C 1
ATOM 3933 O O . PRO A 1 532 ? -0.396 25.304 27.738 1.00 36.16 532 PRO A O 1
ATOM 3936 N N . THR A 1 533 ? -1.106 24.934 25.650 1.00 30.06 533 THR A N 1
ATOM 3937 C CA . THR A 1 533 ? -0.695 26.237 25.100 1.00 30.06 533 THR A CA 1
ATOM 3938 C C . THR A 1 533 ? -1.471 26.540 23.819 1.00 30.06 533 THR A C 1
ATOM 3940 O O . THR A 1 533 ? -0.952 26.492 22.707 1.00 30.06 533 THR A O 1
ATOM 3943 N N . LEU A 1 534 ? -2.747 26.886 23.989 1.00 28.14 534 LEU A N 1
ATOM 3944 C CA . LEU A 1 534 ? -3.370 27.904 23.149 1.00 28.14 534 LEU A CA 1
ATOM 3945 C C . LEU A 1 534 ? -3.387 29.191 23.980 1.00 28.14 534 LEU A C 1
ATOM 3947 O O . LEU A 1 534 ? -4.184 29.31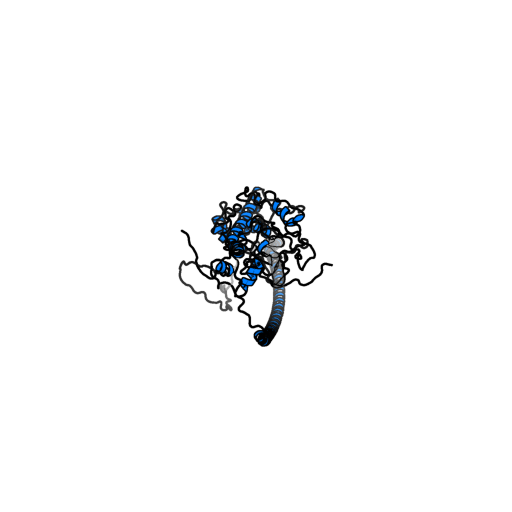7 24.909 1.00 28.14 534 LEU A O 1
ATOM 3951 N N . SER A 1 535 ? -2.458 30.094 23.669 1.00 28.61 535 SER A N 1
ATOM 3952 C CA . SER A 1 535 ? -2.535 31.526 23.977 1.00 28.61 535 SER A CA 1
ATOM 3953 C C . SER A 1 535 ? -2.470 32.288 22.669 1.00 28.61 535 SER A C 1
ATOM 3955 O O . SER A 1 535 ? -1.507 31.991 21.919 1.00 28.61 535 SER A O 1
#

Nearest PDB structures (foldseek):
  2c1v-assembly1_B  TM=7.764E-01  e=4.717E-10  Paracoccus pantotrophus
  4aam-assembly1_A  TM=7.580E-01  e=5.800E-10  Geobacter sulfurreducens PCA
  4aal-assembly1_A  TM=6.854E-01  e=1.389E-07  Geobacter sulfurreducens PCA
  4aao-assembly1_A  TM=7.188E-01  e=6.547E-07  Geobacter sulfurreducens PCA

Solvent-accessible surface area (backbone atoms only — not comparable to full-atom values): 31538 Å² total; per-residue (Å²): 135,87,84,84,86,86,71,89,85,88,64,61,85,86,73,55,95,68,86,83,84,80,88,78,92,80,85,89,83,88,85,80,82,91,73,88,83,80,86,84,89,85,88,83,88,81,86,86,85,78,90,85,80,86,80,86,84,85,82,84,83,88,77,83,96,72,91,81,75,95,78,73,73,65,60,61,54,50,53,51,52,65,65,46,58,76,51,51,59,60,48,54,51,49,53,52,49,51,52,53,49,52,56,49,51,53,52,51,52,51,52,50,54,52,51,52,51,51,52,53,52,52,52,51,50,50,54,52,51,52,51,50,51,54,51,50,54,51,51,50,54,52,50,52,53,52,48,54,52,50,52,51,51,50,52,51,50,49,51,51,48,52,60,55,44,56,62,48,59,74,75,46,74,74,68,83,75,68,69,69,80,73,49,75,69,52,47,57,58,54,60,46,43,38,71,65,73,79,79,62,86,55,67,42,36,89,42,39,86,36,68,60,26,17,54,47,9,47,55,51,37,67,43,22,85,48,23,65,23,86,57,61,60,102,66,82,51,55,48,28,55,43,70,49,30,27,70,93,34,21,12,42,64,74,53,86,85,52,43,38,62,84,41,64,49,101,86,52,77,64,52,52,32,59,65,50,44,49,52,45,52,71,51,71,50,36,74,54,35,40,41,19,69,41,63,26,42,42,47,45,52,46,37,51,29,69,49,52,24,35,28,25,36,28,26,43,39,39,45,40,54,77,76,35,39,71,57,48,44,72,58,42,96,70,59,78,65,68,40,57,37,90,83,34,96,55,20,83,66,47,53,77,52,34,48,84,70,59,91,93,55,72,85,52,67,43,69,73,39,54,73,69,49,52,49,53,34,46,50,48,36,51,48,53,13,34,17,35,32,12,26,43,57,67,37,64,81,74,80,46,46,65,42,39,31,75,73,65,38,76,78,48,48,60,87,63,47,54,55,55,52,53,34,33,76,38,92,66,52,45,36,82,49,38,24,44,38,56,25,25,64,68,47,68,47,62,84,80,70,74,46,40,92,86,40,100,41,81,51,40,32,20,33,66,21,34,56,61,31,73,70,37,60,59,26,49,72,18,90,72,23,68,33,52,84,71,64,83,66,68,90,70,72,68,44,83,88,31,50,43,13,31,42,45,66,52,56,72,62,45,94,65,46,46,40,37,68,64,20,12,76,34,76,50,93,83,66,72,84,87,67,94,78,90,129